Protein AF-A0A1L9ATT4-F1 (afdb_monomer)

Organism: NCBI:txid83449

Foldseek 3Di:
DLCLLLACVQQQQVVQVVWFNGFPPLLNLLSVLLLQAFDLLQWWFWKAFPPPRDIDTTGHGSCACFDHQVNLLLQLLLQLVCCLPPFAFLFKKWKKKKFAALQLLLLCQVDVPLVVVLVVQLVVLVQVVQVVQCVVVVQPPWWWKWKKFWFQADLQLFGTTMIIIITGQFTWGDDVPAIDTDHDDADFLVNLQVSLVSSVVVSVVSCVVVVPPPPDQDNGLLSVLNSCSSVVPDDPPDDPPPPPPDDDTSWDDDPRIIIHTPDMDGSPPSVVSSVVSSVRSGYHDDPVQWDADPVRWIWGAGPDADPVRHGIDTHRSSNVSSSSSNRRGDPPRDRIAIDMLSHPPHPNRVRRYPDPPDDPDDDDDDDDDDDDPDDPDPDPPDRCDPQNSCCVPVVDRPQQDPVPRGGMDGDDIDRDSVSSQVVCVVVVHDNDRDHRHHHDDDPPDPDD

Nearest PDB structures (foldseek):
  2a0i-assembly1_A  TM=6.654E-01  e=9.891E-01  Escherichia coli
  4pyd-assembly1_B  TM=5.101E-01  e=1.161E+00  Escherichia coli K-12
  4fdf-assembly1_B  TM=3.849E-01  e=9.376E-01  Mycobacterium tuberculosis
  4pyd-assembly1_F  TM=4.246E-01  e=4.193E+00  Escherichia coli K-12
  4pyd-assembly1_D  TM=3.556E-01  e=4.423E+00  Escherichia coli K-12

pLDDT: mean 84.78, std 18.01, range [26.47, 98.5]

Radius of gyration: 25.48 Å; Cα contacts (8 Å, |Δi|>4): 715; chains: 1; bounding box: 95×42×67 Å

Structure (mmCIF, N/CA/C/O backbone):
data_AF-A0A1L9ATT4-F1
#
_entry.id   AF-A0A1L9ATT4-F1
#
loop_
_atom_site.group_PDB
_atom_site.id
_atom_site.type_symbol
_atom_site.label_atom_id
_atom_site.label_alt_id
_atom_site.label_comp_id
_atom_site.label_asym_id
_atom_site.label_entity_id
_atom_site.label_seq_id
_atom_site.pdbx_PDB_ins_code
_atom_site.Cartn_x
_atom_site.Cartn_y
_atom_site.Cartn_z
_atom_site.occupancy
_atom_site.B_iso_or_equiv
_atom_site.auth_seq_id
_atom_site.auth_comp_id
_atom_site.auth_asym_id
_atom_site.auth_atom_id
_atom_site.pdbx_PDB_model_num
ATOM 1 N N . MET A 1 1 ? 13.746 7.089 -11.972 1.00 90.12 1 MET A N 1
ATOM 2 C CA . MET A 1 1 ? 13.568 5.705 -11.466 1.00 90.12 1 MET A CA 1
ATOM 3 C C . MET A 1 1 ? 14.002 4.634 -12.468 1.00 90.12 1 MET A C 1
ATOM 5 O O . MET A 1 1 ? 14.830 3.821 -12.096 1.00 90.12 1 MET A O 1
ATOM 9 N N . TYR A 1 2 ? 13.489 4.592 -13.711 1.00 92.31 2 TYR A N 1
ATOM 10 C CA . TYR A 1 2 ? 13.859 3.540 -14.685 1.00 92.31 2 TYR A CA 1
ATOM 11 C C . TYR A 1 2 ? 15.375 3.432 -14.914 1.00 92.31 2 TYR A C 1
ATOM 13 O O . TYR A 1 2 ? 15.937 2.366 -14.694 1.00 92.31 2 TYR A O 1
ATOM 21 N N . ALA A 1 3 ? 16.038 4.551 -15.234 1.00 91.69 3 ALA A N 1
ATOM 22 C CA . ALA A 1 3 ? 17.496 4.605 -15.374 1.00 91.69 3 ALA A CA 1
ATOM 23 C C . ALA A 1 3 ? 18.220 4.092 -14.116 1.00 91.69 3 ALA A C 1
ATOM 25 O O . ALA A 1 3 ? 19.067 3.220 -14.212 1.00 91.69 3 ALA A O 1
ATOM 26 N N . ALA A 1 4 ? 17.796 4.525 -12.921 1.00 92.88 4 ALA A N 1
ATOM 27 C CA . ALA A 1 4 ? 18.378 4.054 -11.663 1.00 92.88 4 ALA A CA 1
ATOM 28 C C . ALA A 1 4 ? 18.330 2.523 -11.526 1.00 92.88 4 ALA A C 1
ATOM 30 O O . ALA A 1 4 ? 19.332 1.923 -11.155 1.00 92.88 4 ALA A O 1
ATOM 31 N N . VAL A 1 5 ? 17.207 1.882 -11.872 1.00 95.06 5 VAL A N 1
ATOM 32 C CA . VAL A 1 5 ? 17.116 0.413 -11.849 1.00 95.06 5 VAL A CA 1
ATOM 33 C C . VAL A 1 5 ? 17.986 -0.212 -12.936 1.00 95.06 5 VAL A C 1
ATOM 35 O O . VAL A 1 5 ? 18.767 -1.106 -12.635 1.00 95.06 5 VAL A O 1
ATOM 38 N N . ARG A 1 6 ? 17.898 0.272 -14.179 1.00 94.94 6 ARG A N 1
ATOM 39 C CA . ARG A 1 6 ? 18.686 -0.244 -15.312 1.00 94.94 6 ARG A CA 1
ATOM 40 C C . ARG A 1 6 ? 20.192 -0.207 -15.026 1.00 94.94 6 ARG A C 1
ATOM 42 O O . ARG A 1 6 ? 20.891 -1.159 -15.359 1.00 94.94 6 ARG A O 1
ATOM 49 N N . ASP A 1 7 ? 20.655 0.869 -14.398 1.00 94.94 7 ASP A N 1
ATOM 50 C CA . ASP A 1 7 ? 22.076 1.164 -14.206 1.00 94.94 7 ASP A CA 1
ATOM 51 C C . ASP A 1 7 ? 22.659 0.533 -12.928 1.00 94.94 7 ASP A C 1
ATOM 53 O O . ASP A 1 7 ? 23.874 0.450 -12.785 1.00 94.94 7 ASP A O 1
ATOM 57 N N . ASN A 1 8 ? 21.818 0.115 -11.971 1.00 95.75 8 ASN A N 1
ATOM 58 C CA . ASN A 1 8 ? 22.284 -0.341 -10.652 1.00 95.75 8 ASN A CA 1
ATOM 59 C C . ASN A 1 8 ? 21.777 -1.735 -10.253 1.00 95.75 8 ASN A C 1
ATOM 61 O O . ASN A 1 8 ? 22.257 -2.270 -9.258 1.00 95.75 8 ASN A O 1
ATOM 65 N N . LEU A 1 9 ? 20.832 -2.341 -10.984 1.00 96.12 9 LEU A N 1
ATOM 66 C CA . LEU A 1 9 ? 20.264 -3.640 -10.600 1.00 96.12 9 LEU A CA 1
ATOM 67 C C . LEU A 1 9 ? 21.313 -4.758 -10.598 1.00 96.12 9 LEU A C 1
ATOM 69 O O . LEU A 1 9 ? 21.322 -5.551 -9.668 1.00 96.12 9 LEU A O 1
ATOM 73 N N . ALA A 1 10 ? 22.203 -4.812 -11.593 1.00 95.19 10 ALA A N 1
ATOM 74 C CA . ALA A 1 10 ? 23.248 -5.837 -11.634 1.00 95.19 10 ALA A CA 1
ATOM 75 C C . ALA A 1 10 ? 24.200 -5.727 -10.430 1.00 95.19 10 ALA A C 1
ATOM 77 O O . ALA A 1 10 ? 24.463 -6.729 -9.775 1.00 95.19 10 ALA A O 1
ATOM 78 N N . THR A 1 11 ? 24.634 -4.507 -10.084 1.00 94.88 11 THR A N 1
ATOM 79 C CA . THR A 1 11 ? 25.430 -4.256 -8.870 1.00 94.88 11 THR A CA 1
ATOM 80 C C . THR A 1 11 ? 24.670 -4.646 -7.603 1.00 94.88 11 THR A C 1
ATOM 82 O O . THR A 1 11 ? 25.232 -5.326 -6.757 1.00 94.88 11 THR A O 1
ATOM 85 N N . LEU A 1 12 ? 23.387 -4.274 -7.479 1.00 94.50 12 LEU A N 1
ATOM 86 C CA . LEU A 1 12 ? 22.570 -4.641 -6.316 1.00 94.50 12 LEU A CA 1
ATOM 87 C C . LEU A 1 12 ? 22.514 -6.160 -6.119 1.00 94.50 12 LEU A C 1
ATOM 89 O O . LEU A 1 12 ? 22.625 -6.626 -4.991 1.00 94.50 12 LEU A O 1
ATOM 93 N N . LEU A 1 13 ? 22.298 -6.919 -7.197 1.00 94.56 13 LEU A N 1
ATOM 94 C CA . LEU A 1 13 ? 22.200 -8.378 -7.133 1.00 94.56 13 LEU A CA 1
ATOM 95 C C . LEU A 1 13 ? 23.544 -9.018 -6.766 1.00 94.56 13 LEU A C 1
ATOM 97 O O . LEU A 1 13 ? 23.561 -9.926 -5.940 1.00 94.56 13 LEU A O 1
ATOM 101 N N . ALA A 1 14 ? 24.649 -8.513 -7.325 1.00 92.75 14 ALA A N 1
ATOM 102 C CA . ALA A 1 14 ? 25.993 -8.972 -6.984 1.00 92.75 14 ALA A CA 1
ATOM 103 C C . ALA A 1 14 ? 26.298 -8.749 -5.492 1.00 92.75 14 ALA A C 1
ATOM 105 O O . ALA A 1 14 ? 26.562 -9.708 -4.777 1.00 92.75 14 ALA A O 1
ATOM 106 N N . GLU A 1 15 ? 26.132 -7.524 -4.984 1.00 90.69 15 GLU A N 1
ATOM 107 C CA . GLU A 1 15 ? 26.359 -7.228 -3.560 1.00 90.69 15 GLU A CA 1
ATOM 108 C C . GLU A 1 15 ? 25.405 -7.984 -2.631 1.00 90.69 15 GLU A C 1
ATOM 110 O O . GLU A 1 15 ? 25.771 -8.382 -1.530 1.00 90.69 15 GLU A O 1
ATOM 115 N N . ALA A 1 16 ? 24.147 -8.166 -3.042 1.00 90.50 16 ALA A N 1
ATOM 116 C CA . ALA A 1 16 ? 23.203 -8.932 -2.248 1.00 90.50 16 ALA A CA 1
ATOM 117 C C . ALA A 1 16 ? 23.640 -10.392 -2.127 1.00 90.50 16 ALA A C 1
ATOM 119 O O . ALA A 1 16 ? 23.476 -10.960 -1.053 1.00 90.50 16 ALA A O 1
ATOM 120 N N . SER A 1 17 ? 24.190 -10.988 -3.191 1.00 89.88 17 SER A N 1
ATOM 121 C CA . SER A 1 17 ? 24.635 -12.388 -3.189 1.00 89.88 17 SER A CA 1
ATOM 122 C C . SER A 1 17 ? 25.765 -12.672 -2.193 1.00 89.88 17 SER A C 1
ATOM 124 O O . SER A 1 17 ? 25.865 -13.793 -1.706 1.00 89.88 17 SER A O 1
ATOM 126 N N . GLU A 1 18 ? 26.540 -11.652 -1.817 1.00 87.12 18 GLU A N 1
ATOM 127 C CA . GLU A 1 18 ? 27.560 -11.734 -0.762 1.00 87.12 18 GLU A CA 1
ATOM 128 C C . GLU A 1 18 ? 26.950 -11.720 0.656 1.00 87.12 18 GLU A C 1
ATOM 130 O O . GLU A 1 18 ? 27.606 -12.079 1.633 1.00 87.12 18 GLU A O 1
ATOM 135 N N . LEU A 1 19 ? 25.679 -11.320 0.797 1.00 81.44 19 LEU A N 1
ATOM 136 C CA . LEU A 1 19 ? 24.966 -11.202 2.070 1.00 81.44 19 LEU A CA 1
ATOM 137 C C . LEU A 1 19 ? 23.999 -12.375 2.286 1.00 81.44 19 LEU A C 1
ATOM 139 O O . LEU A 1 19 ? 22.818 -12.331 1.918 1.00 81.44 19 LEU A O 1
ATOM 143 N N . GLY A 1 20 ? 24.486 -13.411 2.969 1.00 77.94 20 GLY A N 1
ATOM 144 C CA . GLY A 1 20 ? 23.676 -14.560 3.377 1.00 77.94 20 GLY A CA 1
ATOM 145 C C . GLY A 1 20 ? 23.105 -15.307 2.171 1.00 77.94 20 GLY A C 1
ATOM 146 O O . GLY A 1 20 ? 23.847 -15.856 1.367 1.00 77.94 20 GLY A O 1
ATOM 147 N N . ARG A 1 21 ? 21.772 -15.350 2.044 1.00 82.69 21 ARG A N 1
ATOM 148 C CA . ARG A 1 21 ? 21.074 -16.041 0.938 1.00 82.69 21 ARG A CA 1
ATOM 149 C C . ARG A 1 21 ? 20.771 -15.157 -0.277 1.00 82.69 21 ARG A C 1
ATOM 151 O O . ARG A 1 21 ? 19.999 -15.574 -1.140 1.00 82.69 21 ARG A O 1
ATOM 158 N N . GLY A 1 22 ? 21.306 -13.940 -0.346 1.00 88.25 22 GLY A N 1
ATOM 159 C CA . GLY A 1 22 ? 20.958 -13.016 -1.422 1.00 88.25 22 GLY A CA 1
ATOM 160 C C . GLY A 1 22 ? 19.631 -12.289 -1.218 1.00 88.25 22 GLY A C 1
ATOM 161 O O . GLY A 1 22 ? 19.025 -12.303 -0.140 1.00 88.25 22 GLY A O 1
ATOM 162 N N . LEU A 1 23 ? 19.166 -11.628 -2.281 1.00 92.00 23 LEU A N 1
ATOM 163 C CA . LEU A 1 23 ? 17.812 -11.088 -2.329 1.00 92.00 23 LEU A CA 1
ATOM 164 C C . LEU A 1 23 ? 16.815 -12.220 -2.622 1.00 92.00 23 LEU A C 1
ATOM 166 O O . LEU A 1 23 ? 17.046 -13.053 -3.493 1.00 92.00 23 LEU A O 1
ATOM 170 N N . PRO A 1 24 ? 15.642 -12.244 -1.970 1.00 92.62 24 PRO A N 1
ATOM 171 C CA . PRO A 1 24 ? 14.618 -13.214 -2.324 1.00 92.62 24 PRO A CA 1
ATOM 172 C C . PRO A 1 24 ? 14.169 -13.060 -3.784 1.00 92.62 24 PRO A C 1
ATOM 174 O O . PRO A 1 24 ? 13.850 -11.953 -4.226 1.00 92.62 24 PRO A O 1
ATOM 177 N N . GLN A 1 25 ? 14.000 -14.179 -4.497 1.00 92.75 25 GLN A N 1
ATOM 178 C CA . GLN A 1 25 ? 13.618 -14.215 -5.922 1.00 92.75 25 GLN A CA 1
ATOM 179 C C . GLN A 1 25 ? 12.403 -13.339 -6.277 1.00 92.75 25 GLN A C 1
ATOM 181 O O . GLN A 1 25 ? 12.292 -12.812 -7.384 1.00 92.75 25 GLN A O 1
ATOM 186 N N . TYR A 1 26 ? 11.444 -13.172 -5.358 1.00 92.81 26 TYR A N 1
ATOM 187 C CA . TYR A 1 26 ? 10.272 -12.337 -5.624 1.00 92.81 26 TYR A CA 1
ATOM 188 C C . TYR A 1 26 ? 10.607 -10.841 -5.722 1.00 92.81 26 TYR A C 1
ATOM 190 O O . TYR A 1 26 ? 9.896 -10.136 -6.439 1.00 92.81 26 TYR A O 1
ATOM 198 N N . VAL A 1 27 ? 11.649 -10.374 -5.023 1.00 94.56 27 VAL A N 1
ATOM 199 C CA . VAL A 1 27 ? 12.159 -8.995 -5.079 1.00 94.56 27 VAL A CA 1
ATOM 200 C C . VAL A 1 27 ? 12.914 -8.790 -6.386 1.00 94.56 27 VAL A C 1
ATOM 202 O O . VAL A 1 27 ? 12.614 -7.846 -7.118 1.00 94.56 27 VAL A O 1
ATOM 205 N N . GLU A 1 28 ? 13.812 -9.715 -6.728 1.00 94.94 28 GLU A N 1
ATOM 206 C CA . GLU A 1 28 ? 14.561 -9.693 -7.991 1.00 94.94 28 GLU A CA 1
ATOM 207 C C . GLU A 1 28 ? 13.618 -9.660 -9.196 1.00 94.94 28 GLU A C 1
ATOM 209 O O . GLU A 1 28 ? 13.731 -8.806 -10.079 1.00 94.94 28 GLU A O 1
ATOM 214 N N . ARG A 1 29 ? 12.601 -10.530 -9.185 1.00 94.50 29 ARG A N 1
ATOM 215 C CA . ARG A 1 29 ? 11.564 -10.576 -10.217 1.00 94.50 29 ARG A CA 1
ATOM 216 C C . ARG A 1 29 ? 10.768 -9.273 -10.308 1.00 94.50 29 ARG A C 1
ATOM 218 O O . ARG A 1 29 ? 10.378 -8.897 -11.410 1.00 94.50 29 ARG A O 1
ATOM 225 N N . ASP A 1 30 ? 10.485 -8.588 -9.197 1.00 94.88 30 ASP A N 1
ATOM 226 C CA . ASP A 1 30 ? 9.739 -7.317 -9.236 1.00 94.88 30 ASP A CA 1
ATOM 227 C C . ASP A 1 30 ? 10.576 -6.205 -9.899 1.00 94.88 30 ASP A C 1
ATOM 229 O O . ASP A 1 30 ? 10.034 -5.431 -10.691 1.00 94.88 30 ASP A O 1
ATOM 233 N N . PHE A 1 31 ? 11.898 -6.175 -9.672 1.00 96.25 31 PHE A N 1
ATOM 234 C CA . PHE A 1 31 ? 12.818 -5.286 -10.396 1.00 96.25 31 PHE A CA 1
ATOM 235 C C . PHE A 1 31 ? 12.961 -5.656 -11.875 1.00 96.25 31 PHE A C 1
ATOM 237 O O . PHE A 1 31 ? 12.872 -4.774 -12.731 1.00 96.25 31 PHE A O 1
ATOM 244 N N . ALA A 1 32 ? 13.139 -6.942 -12.192 1.00 94.62 32 ALA A N 1
ATOM 245 C CA . ALA A 1 32 ? 13.260 -7.409 -13.572 1.00 94.62 32 ALA A CA 1
ATOM 246 C C . ALA A 1 32 ? 12.010 -7.050 -14.389 1.00 94.62 32 ALA A C 1
ATOM 248 O O . ALA A 1 32 ? 12.111 -6.383 -15.417 1.00 94.62 32 ALA A O 1
ATOM 249 N N . ARG A 1 33 ? 10.820 -7.368 -13.864 1.00 95.00 33 ARG A N 1
ATOM 250 C CA . ARG A 1 33 ? 9.549 -7.022 -14.512 1.00 95.00 33 ARG A CA 1
ATOM 251 C C . ARG A 1 33 ? 9.309 -5.517 -14.581 1.00 95.00 33 ARG A C 1
ATOM 253 O O . ARG A 1 33 ? 8.592 -5.060 -15.464 1.00 95.00 33 ARG A O 1
ATOM 260 N N . TYR A 1 34 ? 9.844 -4.727 -13.649 1.00 95.69 34 TYR A N 1
ATOM 261 C CA . TYR A 1 34 ? 9.756 -3.270 -13.741 1.00 95.69 34 TYR A CA 1
ATOM 262 C C . TYR A 1 34 ? 10.500 -2.728 -14.969 1.00 95.69 34 TYR A C 1
ATOM 264 O O . TYR A 1 34 ? 9.975 -1.821 -15.610 1.00 95.69 34 TYR A O 1
ATOM 272 N N . LEU A 1 35 ? 11.649 -3.307 -15.333 1.00 95.31 35 LEU A N 1
ATOM 273 C CA . LEU A 1 35 ? 12.379 -2.933 -16.551 1.00 95.31 35 LEU A CA 1
ATOM 274 C C . LEU A 1 35 ? 11.638 -3.325 -17.839 1.00 95.31 35 LEU A C 1
ATOM 276 O O . LEU A 1 35 ? 11.817 -2.685 -18.863 1.00 95.31 35 LEU A O 1
ATOM 280 N N . GLU A 1 36 ? 10.756 -4.320 -17.781 1.00 94.69 36 GLU A N 1
ATOM 281 C CA . GLU A 1 36 ? 9.903 -4.710 -18.914 1.00 94.69 36 GLU A CA 1
ATOM 282 C C . GLU A 1 36 ? 8.627 -3.852 -19.017 1.00 94.69 36 GLU A C 1
ATOM 284 O O . GLU A 1 36 ? 7.937 -3.836 -20.036 1.00 94.69 36 GLU A O 1
ATOM 289 N N . CYS A 1 37 ? 8.264 -3.150 -17.940 1.00 94.44 37 CYS A N 1
ATOM 290 C CA . CYS A 1 37 ? 6.980 -2.472 -17.823 1.00 94.44 37 CYS A CA 1
ATOM 291 C C . CYS A 1 37 ? 6.863 -1.302 -18.805 1.00 94.44 37 CYS A C 1
ATOM 293 O O . CYS A 1 37 ? 7.569 -0.306 -18.670 1.00 94.44 37 CYS A O 1
ATOM 295 N N . GLY A 1 38 ? 5.875 -1.361 -19.699 1.00 91.94 38 GLY A N 1
ATOM 296 C CA . GLY A 1 38 ? 5.610 -0.284 -20.653 1.00 91.94 38 GLY A CA 1
ATOM 297 C C . GLY A 1 38 ? 6.565 -0.261 -21.849 1.00 91.94 38 GLY A C 1
ATOM 298 O O . GLY A 1 38 ? 6.563 0.714 -22.591 1.00 91.94 38 GLY A O 1
ATOM 299 N N . VAL A 1 39 ? 7.359 -1.315 -22.051 1.00 93.31 39 VAL A N 1
ATOM 300 C CA . VAL A 1 39 ? 8.302 -1.430 -23.166 1.00 93.31 39 VAL A CA 1
ATOM 301 C C . VAL A 1 39 ? 7.711 -2.351 -24.234 1.00 93.31 39 VAL A C 1
ATOM 303 O O . VAL A 1 39 ? 7.454 -3.525 -23.973 1.00 93.31 39 VAL A O 1
ATOM 306 N N . LEU A 1 40 ? 7.509 -1.827 -25.447 1.00 94.25 40 LEU A N 1
ATOM 307 C CA . LEU A 1 40 ? 6.873 -2.554 -26.555 1.00 94.25 40 LEU A CA 1
ATOM 308 C C . LEU A 1 40 ? 7.625 -3.834 -26.950 1.00 94.25 40 LEU A C 1
ATOM 310 O O . LEU A 1 40 ? 6.990 -4.825 -27.299 1.00 94.25 40 LEU A O 1
ATOM 314 N N . ALA A 1 41 ? 8.955 -3.852 -26.815 1.00 94.69 41 ALA A N 1
ATOM 315 C CA . ALA A 1 41 ? 9.780 -5.035 -27.075 1.00 94.69 41 ALA A CA 1
ATOM 316 C C . ALA A 1 41 ? 9.426 -6.249 -26.184 1.00 94.69 41 ALA A C 1
ATOM 318 O O . ALA A 1 41 ? 9.790 -7.375 -26.508 1.00 94.69 41 ALA A O 1
ATOM 319 N N . HIS A 1 42 ? 8.691 -6.042 -25.084 1.00 94.00 42 HIS A N 1
ATOM 320 C CA . HIS A 1 42 ? 8.192 -7.105 -24.202 1.00 94.00 42 HIS A CA 1
ATOM 321 C C . HIS A 1 42 ? 6.703 -7.436 -24.420 1.00 94.00 42 HIS A C 1
ATOM 323 O O . HIS A 1 42 ? 6.089 -8.135 -23.611 1.00 94.00 42 HIS A O 1
ATOM 329 N N . GLY A 1 43 ? 6.122 -6.955 -25.520 1.00 94.25 43 GLY A N 1
ATOM 330 C CA . GLY A 1 43 ? 4.755 -7.242 -25.936 1.00 94.25 43 GLY A CA 1
ATOM 331 C C . GLY A 1 43 ? 3.768 -6.102 -25.687 1.00 94.25 43 GLY A C 1
ATOM 332 O O . GLY A 1 43 ? 3.947 -5.228 -24.828 1.00 94.25 43 GLY A O 1
ATOM 333 N N . PHE A 1 44 ? 2.692 -6.123 -26.469 1.00 94.25 44 PHE A N 1
ATOM 334 C CA . PHE A 1 44 ? 1.680 -5.073 -26.491 1.00 94.25 44 PHE A CA 1
ATOM 335 C C . PHE A 1 44 ? 0.322 -5.581 -26.980 1.00 94.25 44 PHE A C 1
ATOM 337 O O . PHE A 1 44 ? 0.206 -6.610 -27.646 1.00 94.25 44 PHE A O 1
ATOM 344 N N . ALA A 1 45 ? -0.726 -4.830 -26.656 1.00 92.50 45 ALA A N 1
ATOM 345 C CA . ALA A 1 45 ? -2.020 -4.954 -27.310 1.00 92.50 45 ALA A CA 1
ATOM 346 C C . ALA A 1 45 ? -2.057 -4.055 -28.551 1.00 92.50 45 ALA A C 1
ATOM 348 O O . ALA A 1 45 ? -1.661 -2.889 -28.474 1.00 92.50 45 ALA A O 1
ATOM 349 N N . ARG A 1 46 ? -2.562 -4.581 -29.669 1.00 91.88 46 ARG A N 1
ATOM 350 C CA . ARG A 1 46 ? -2.901 -3.791 -30.858 1.00 91.88 46 ARG A CA 1
ATOM 351 C C . ARG A 1 46 ? -4.330 -3.301 -30.737 1.00 91.88 46 ARG A C 1
ATOM 353 O O . ARG A 1 46 ? -5.247 -4.104 -30.557 1.00 91.88 46 ARG A O 1
ATOM 360 N N . VAL A 1 47 ? -4.511 -1.994 -30.829 1.00 90.88 47 VAL A N 1
ATOM 361 C CA . VAL A 1 47 ? -5.807 -1.329 -30.737 1.00 90.88 47 VAL A CA 1
ATOM 362 C C . VAL A 1 47 ? -6.025 -0.556 -32.031 1.00 90.88 47 VAL A C 1
ATOM 364 O O . VAL A 1 47 ? -5.174 0.244 -32.395 1.00 90.88 47 VAL A O 1
ATOM 367 N N . ARG A 1 48 ? -7.137 -0.784 -32.733 1.00 92.56 48 ARG A N 1
ATOM 368 C CA . ARG A 1 48 ? -7.408 -0.168 -34.043 1.00 92.56 48 ARG A CA 1
ATOM 369 C C . ARG A 1 48 ? -8.756 0.528 -34.052 1.00 92.56 48 ARG A C 1
ATOM 371 O O . ARG A 1 48 ? -9.704 0.024 -33.451 1.00 92.56 48 ARG A O 1
ATOM 378 N N . CYS A 1 49 ? -8.832 1.687 -34.698 1.00 93.62 49 CYS A N 1
ATOM 379 C CA . CYS A 1 49 ? -10.088 2.385 -34.941 1.00 93.62 49 CYS A CA 1
ATOM 380 C C . CYS A 1 49 ? -10.929 1.629 -35.970 1.00 93.62 49 CYS A C 1
ATOM 382 O O . CYS A 1 49 ? -10.430 1.288 -37.036 1.00 93.62 49 CYS A O 1
ATOM 384 N N . GLU A 1 50 ? -12.206 1.410 -35.676 1.00 94.56 50 GLU A N 1
ATOM 385 C CA . GLU A 1 50 ? -13.114 0.708 -36.589 1.00 94.56 50 GLU A CA 1
ATOM 386 C C . GLU A 1 50 ? -13.485 1.564 -37.814 1.00 94.56 50 GLU A C 1
ATOM 388 O O . GLU A 1 50 ? -13.808 1.015 -38.861 1.00 94.56 50 GLU A O 1
ATOM 393 N N . SER A 1 51 ? -13.377 2.895 -37.716 1.00 94.31 51 SER A N 1
ATOM 394 C CA . SER A 1 51 ? -13.721 3.829 -38.797 1.00 94.31 51 SER A CA 1
ATOM 395 C C . SER A 1 51 ? -12.518 4.149 -39.689 1.00 94.31 51 SER A C 1
ATOM 397 O O . SER A 1 51 ? -12.472 3.742 -40.843 1.00 94.31 51 SER A O 1
ATOM 399 N N . CYS A 1 52 ? -11.507 4.849 -39.159 1.00 94.62 52 CYS A N 1
ATOM 400 C CA . CYS A 1 52 ? -10.362 5.309 -39.955 1.00 94.62 52 CYS A CA 1
ATOM 401 C C . CYS A 1 52 ? -9.159 4.359 -39.930 1.00 94.62 52 CYS A C 1
ATOM 403 O O . CYS A 1 52 ? -8.102 4.703 -40.452 1.00 94.62 52 CYS A O 1
ATOM 405 N N . GLN A 1 53 ? -9.294 3.192 -39.288 1.00 92.38 53 GLN A N 1
ATOM 406 C CA . GLN A 1 53 ? -8.264 2.151 -39.232 1.00 92.38 53 GLN A CA 1
ATOM 407 C C . GLN A 1 53 ? -6.940 2.550 -38.551 1.00 92.38 53 GLN A C 1
ATOM 409 O O . GLN A 1 53 ? -5.994 1.766 -38.574 1.00 92.38 53 GLN A O 1
ATOM 414 N N . ASP A 1 54 ? -6.893 3.717 -37.903 1.00 91.50 54 ASP A N 1
ATOM 415 C CA . ASP A 1 54 ? -5.768 4.205 -37.100 1.00 91.50 54 ASP A CA 1
ATOM 416 C C . ASP A 1 54 ? -5.396 3.225 -35.977 1.00 91.50 54 ASP A C 1
ATOM 418 O O . ASP A 1 54 ? -6.276 2.749 -35.249 1.00 91.50 54 ASP A O 1
ATOM 422 N N . GLU A 1 55 ? -4.101 2.942 -35.821 1.00 89.00 55 GLU A N 1
ATOM 423 C CA . GLU A 1 55 ? -3.586 1.967 -34.859 1.00 89.00 55 GLU A CA 1
ATOM 424 C C . GLU A 1 55 ? -2.857 2.614 -33.677 1.00 89.00 55 GLU A C 1
ATOM 426 O O . GLU A 1 55 ? -2.122 3.589 -33.798 1.00 89.00 55 GLU A O 1
ATOM 431 N N . LEU A 1 56 ? -3.036 2.006 -32.507 1.00 88.94 56 LEU A N 1
ATOM 432 C CA . LEU A 1 56 ? -2.367 2.330 -31.260 1.00 88.94 56 LEU A CA 1
ATOM 433 C C . LEU A 1 56 ? -1.802 1.046 -30.650 1.00 88.94 56 LEU A C 1
ATOM 435 O O . LEU A 1 56 ? -2.529 0.073 -30.424 1.00 88.94 56 LEU A O 1
ATOM 439 N N . LEU A 1 57 ? -0.514 1.066 -30.314 1.00 91.81 57 LEU A N 1
ATOM 440 C CA . LEU A 1 57 ? 0.120 -0.004 -29.552 1.00 91.81 57 LEU A CA 1
ATOM 441 C C . LEU A 1 57 ? 0.113 0.331 -28.061 1.00 91.81 57 LEU A C 1
ATOM 443 O O . LEU A 1 57 ? 0.579 1.389 -27.643 1.00 91.81 57 LEU A O 1
ATOM 447 N N . VAL A 1 58 ? -0.385 -0.593 -27.240 1.00 89.56 58 VAL A N 1
ATOM 448 C CA . VAL A 1 58 ? -0.419 -0.441 -25.779 1.00 89.56 58 VAL A CA 1
ATOM 449 C C . VAL A 1 58 ? 0.489 -1.483 -25.140 1.00 89.56 58 VAL A C 1
ATOM 451 O O . VAL A 1 58 ? 0.123 -2.65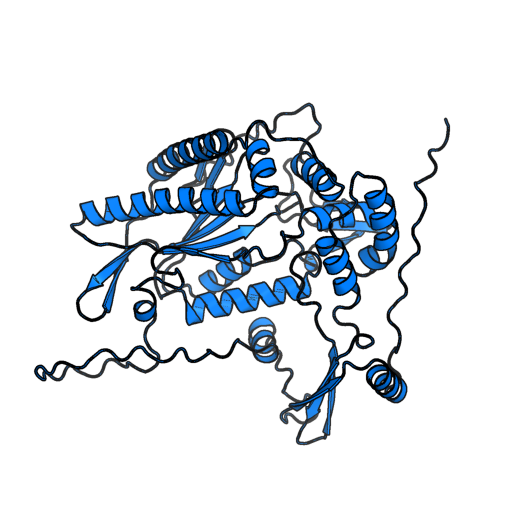4 -25.032 1.00 89.56 58 VAL A O 1
ATOM 454 N N . ALA A 1 59 ? 1.670 -1.054 -24.692 1.00 92.69 59 ALA A N 1
ATOM 455 C CA . ALA A 1 59 ? 2.641 -1.919 -24.027 1.00 92.69 59 ALA A CA 1
ATOM 456 C C . ALA A 1 59 ? 2.079 -2.571 -22.753 1.00 92.69 59 ALA A C 1
ATOM 458 O O . ALA A 1 59 ? 1.281 -1.982 -22.010 1.00 92.69 59 ALA A O 1
ATOM 459 N N . PHE A 1 60 ? 2.533 -3.789 -22.459 1.00 91.88 60 PHE A N 1
ATOM 460 C CA . PHE A 1 60 ? 2.106 -4.486 -21.253 1.00 91.88 60 PHE A CA 1
ATOM 461 C C . PHE A 1 60 ? 2.688 -3.882 -19.976 1.00 91.88 60 PHE A C 1
ATOM 463 O O . PHE A 1 60 ? 3.802 -3.365 -19.917 1.00 91.88 60 PHE A O 1
ATOM 470 N N . SER A 1 61 ? 1.901 -3.970 -18.902 1.00 91.56 61 SER A N 1
ATOM 471 C CA . SER A 1 61 ? 2.305 -3.507 -17.580 1.00 91.56 61 SER A CA 1
ATOM 472 C C . SER A 1 61 ? 2.817 -4.673 -16.734 1.00 91.56 61 SER A C 1
ATOM 474 O O . SER A 1 61 ? 2.282 -5.783 -16.793 1.00 91.56 61 SER A O 1
ATOM 476 N N . CYS A 1 62 ? 3.805 -4.426 -15.871 1.00 92.44 62 CYS A N 1
ATOM 477 C CA . CYS A 1 62 ? 4.396 -5.484 -15.047 1.00 92.44 62 CYS A CA 1
ATOM 478 C C . CYS A 1 62 ? 3.442 -6.057 -13.994 1.00 92.44 62 CYS A C 1
ATOM 480 O O . CYS A 1 62 ? 3.677 -7.142 -13.473 1.00 92.44 62 CYS A O 1
ATOM 482 N N . LYS A 1 63 ? 2.375 -5.323 -13.645 1.00 89.12 63 LYS A N 1
ATOM 483 C CA . LYS A 1 63 ? 1.412 -5.675 -12.581 1.00 89.12 63 LYS A CA 1
ATOM 484 C C . LYS A 1 63 ? 2.085 -5.933 -11.219 1.00 89.12 63 LYS A C 1
ATOM 486 O O . LYS A 1 63 ? 1.458 -6.534 -10.341 1.00 89.12 63 LYS A O 1
ATOM 491 N N . GLY A 1 64 ? 3.317 -5.447 -11.042 1.00 87.69 64 GLY A N 1
ATOM 492 C CA . GLY A 1 64 ? 4.093 -5.525 -9.808 1.00 87.69 64 GLY A CA 1
ATOM 493 C C . GLY A 1 64 ? 3.389 -4.851 -8.631 1.00 87.69 64 GLY A C 1
ATOM 494 O O . GLY A 1 64 ? 2.338 -4.213 -8.787 1.00 87.69 64 GLY A O 1
ATOM 495 N N . ARG A 1 65 ? 3.935 -5.058 -7.431 1.00 85.25 65 ARG A N 1
ATOM 496 C CA . ARG A 1 65 ? 3.360 -4.533 -6.174 1.00 85.25 65 ARG A CA 1
ATOM 497 C C . ARG A 1 65 ? 4.349 -3.735 -5.328 1.00 85.25 65 ARG A C 1
ATOM 499 O O . ARG A 1 65 ? 3.924 -3.130 -4.349 1.00 85.25 65 ARG A O 1
ATOM 506 N N . GLY A 1 66 ? 5.636 -3.754 -5.673 1.00 87.38 66 GLY A N 1
ATOM 507 C CA . GLY A 1 66 ? 6.687 -3.040 -4.958 1.00 87.38 66 GLY A CA 1
ATOM 508 C C . GLY A 1 66 ? 7.259 -1.910 -5.802 1.00 87.38 66 GLY A C 1
ATOM 509 O O . GLY A 1 66 ? 6.910 -0.749 -5.600 1.00 87.38 66 GLY A O 1
ATOM 510 N N . VAL A 1 67 ? 8.100 -2.258 -6.774 1.00 94.00 67 VAL A N 1
ATOM 511 C CA . VAL A 1 67 ? 9.012 -1.328 -7.458 1.00 94.00 67 VAL A CA 1
ATOM 512 C C . VAL A 1 67 ? 8.281 -0.341 -8.370 1.00 94.00 67 VAL A C 1
ATOM 514 O O . VAL A 1 67 ? 8.573 0.851 -8.337 1.00 94.00 67 VAL A O 1
ATOM 517 N N . CYS A 1 68 ? 7.332 -0.811 -9.186 1.00 94.44 68 CYS A N 1
ATOM 518 C CA . CYS A 1 68 ? 6.732 -0.017 -10.265 1.00 94.44 68 CYS A CA 1
ATOM 519 C C . CYS A 1 68 ? 5.702 1.014 -9.756 1.00 94.44 68 CYS A C 1
ATOM 521 O O . CYS A 1 68 ? 4.580 0.625 -9.405 1.00 94.44 68 CYS A O 1
ATOM 523 N N . PRO A 1 69 ? 5.992 2.331 -9.796 1.00 92.25 69 PRO A N 1
ATOM 524 C CA . PRO A 1 69 ? 5.065 3.341 -9.287 1.00 92.25 69 PRO A CA 1
ATOM 525 C C . PRO A 1 69 ? 3.773 3.414 -10.108 1.00 92.25 69 PRO A C 1
ATOM 527 O O . PRO A 1 69 ? 2.691 3.505 -9.535 1.00 92.25 69 PRO A O 1
ATOM 530 N N . SER A 1 70 ? 3.861 3.283 -11.437 1.00 89.88 70 SER A N 1
ATOM 531 C CA . SER A 1 70 ? 2.704 3.350 -12.340 1.00 89.88 70 SER A CA 1
ATOM 532 C C . SER A 1 70 ? 1.728 2.188 -12.125 1.00 89.88 70 SER A C 1
ATOM 534 O O . SER A 1 70 ? 0.518 2.396 -12.027 1.00 89.88 70 SER A O 1
ATOM 536 N N . CYS A 1 71 ? 2.231 0.955 -11.980 1.00 91.25 71 CYS A N 1
ATOM 537 C CA . CYS A 1 71 ? 1.379 -0.202 -11.681 1.00 91.25 71 CYS A CA 1
ATOM 538 C C . CYS A 1 71 ? 0.772 -0.126 -10.276 1.00 91.25 71 CYS A C 1
ATOM 540 O O . CYS A 1 71 ? -0.387 -0.506 -10.092 1.00 91.25 71 CYS A O 1
ATOM 542 N N . ASN A 1 72 ? 1.522 0.383 -9.297 1.00 91.62 72 ASN A N 1
ATOM 543 C CA . ASN A 1 72 ? 1.015 0.590 -7.945 1.00 91.62 72 ASN A CA 1
ATOM 544 C C . ASN A 1 72 ? -0.080 1.661 -7.903 1.00 91.62 72 ASN A C 1
ATOM 546 O O . ASN A 1 72 ? -1.108 1.446 -7.264 1.00 91.62 72 ASN A O 1
ATOM 550 N N . ALA A 1 73 ? 0.102 2.776 -8.617 1.00 89.88 73 ALA A N 1
ATOM 551 C CA . ALA A 1 73 ? -0.919 3.806 -8.768 1.00 89.88 73 ALA A CA 1
ATOM 552 C C . ALA A 1 73 ? -2.179 3.214 -9.413 1.00 89.88 73 ALA A C 1
ATOM 554 O O . ALA A 1 73 ? -3.249 3.256 -8.809 1.00 89.88 73 ALA A O 1
ATOM 555 N N . LYS A 1 74 ? -2.041 2.541 -10.565 1.00 88.44 74 LYS A N 1
ATOM 556 C CA . LYS A 1 74 ? -3.151 1.845 -11.239 1.00 88.44 74 LYS A CA 1
ATOM 557 C C . LYS A 1 74 ? -3.917 0.929 -10.278 1.00 88.44 74 LYS A C 1
ATOM 559 O O . LYS A 1 74 ? -5.140 1.000 -10.197 1.00 88.44 74 LYS A O 1
ATOM 564 N N . ARG A 1 75 ? -3.203 0.093 -9.515 1.00 90.00 75 ARG A N 1
ATOM 565 C CA . ARG A 1 75 ? -3.800 -0.802 -8.513 1.00 90.00 75 ARG A CA 1
ATOM 566 C C . ARG A 1 75 ? -4.551 -0.027 -7.432 1.00 90.00 75 ARG A C 1
ATOM 568 O O . ARG A 1 75 ? -5.651 -0.432 -7.077 1.00 90.00 75 ARG A O 1
ATOM 575 N N . ALA A 1 76 ? -3.985 1.063 -6.925 1.00 92.50 76 ALA A N 1
ATOM 576 C CA . ALA A 1 76 ? -4.621 1.885 -5.903 1.00 92.50 76 ALA A CA 1
ATOM 577 C C . ALA A 1 76 ? -5.940 2.499 -6.391 1.00 92.50 76 ALA A C 1
ATOM 579 O O . ALA A 1 76 ? -6.931 2.449 -5.665 1.00 92.50 76 ALA A O 1
ATOM 580 N N . HIS A 1 77 ? -5.974 3.009 -7.627 1.00 91.19 77 HIS A N 1
ATOM 581 C CA . HIS A 1 77 ? -7.196 3.537 -8.238 1.00 91.19 77 HIS A CA 1
ATOM 582 C C . HIS A 1 77 ? -8.260 2.446 -8.430 1.00 91.19 77 HIS A C 1
ATOM 584 O O . HIS A 1 77 ? -9.400 2.636 -8.018 1.00 91.19 77 HIS A O 1
ATOM 590 N N . VAL A 1 78 ? -7.888 1.277 -8.972 1.00 89.94 78 VAL A N 1
ATOM 591 C CA . VAL A 1 78 ? -8.828 0.152 -9.158 1.00 89.94 78 VAL A CA 1
ATOM 592 C C . VAL A 1 78 ? -9.384 -0.335 -7.820 1.00 89.94 78 VAL A C 1
ATOM 594 O O . VAL A 1 78 ? -10.583 -0.582 -7.702 1.00 89.94 78 VAL A O 1
ATOM 597 N N . THR A 1 79 ? -8.532 -0.458 -6.799 1.00 92.81 79 THR A N 1
ATOM 598 C CA . THR A 1 79 ? -8.966 -0.848 -5.453 1.00 92.81 79 THR A CA 1
ATOM 599 C C . THR A 1 79 ? -9.926 0.184 -4.869 1.00 92.81 79 THR A C 1
ATOM 601 O O . THR A 1 79 ? -10.955 -0.202 -4.328 1.00 92.81 79 THR A O 1
ATOM 604 N N . ALA A 1 80 ? -9.627 1.480 -4.983 1.00 94.19 80 ALA A N 1
ATOM 605 C CA . ALA A 1 80 ? -10.480 2.535 -4.445 1.00 94.19 80 ALA A CA 1
ATOM 606 C C . ALA A 1 80 ? -11.866 2.559 -5.103 1.00 94.19 80 ALA A C 1
ATOM 608 O O . ALA A 1 80 ? -12.867 2.535 -4.390 1.00 94.19 80 ALA A O 1
ATOM 609 N N . ALA A 1 81 ? -11.910 2.506 -6.436 1.00 90.62 81 ALA A N 1
ATOM 610 C CA . ALA A 1 81 ? -13.146 2.404 -7.205 1.00 90.62 81 ALA A CA 1
ATOM 611 C C . ALA A 1 81 ? -13.990 1.200 -6.763 1.00 90.62 81 ALA A C 1
ATOM 613 O O . ALA A 1 81 ? -15.150 1.349 -6.391 1.00 90.62 81 ALA A O 1
ATOM 614 N N . HIS A 1 82 ? -13.376 0.012 -6.708 1.00 90.62 82 HIS A N 1
ATOM 615 C CA . HIS A 1 82 ? -14.058 -1.200 -6.262 1.00 90.62 82 HIS A CA 1
ATOM 616 C C . HIS A 1 82 ? -14.623 -1.065 -4.842 1.00 90.62 82 HIS A C 1
ATOM 618 O O . HIS A 1 82 ? -15.752 -1.476 -4.591 1.00 90.62 82 HIS A O 1
ATOM 624 N N . LEU A 1 83 ? -13.856 -0.493 -3.911 1.00 93.75 83 LEU A N 1
ATOM 625 C CA . LEU A 1 83 ? -14.308 -0.328 -2.533 1.00 93.75 83 LEU A CA 1
ATOM 626 C C . LEU A 1 83 ? -15.510 0.612 -2.441 1.00 93.75 83 LEU A C 1
ATOM 628 O O . LEU A 1 83 ? -16.499 0.252 -1.810 1.00 93.75 83 LEU A O 1
ATOM 632 N N . VAL A 1 84 ? -15.449 1.779 -3.079 1.00 92.50 84 VAL A N 1
ATOM 633 C CA . VAL A 1 84 ? -16.514 2.791 -3.006 1.00 92.50 84 VAL A CA 1
ATOM 634 C C . VAL A 1 84 ? -17.776 2.358 -3.749 1.00 92.50 84 VAL A C 1
ATOM 636 O O . VAL A 1 84 ? -18.873 2.660 -3.297 1.00 92.50 84 VAL A O 1
ATOM 639 N N . GLU A 1 85 ? -17.656 1.630 -4.853 1.00 88.12 85 GLU A N 1
ATOM 640 C CA . GLU A 1 85 ? -18.821 1.239 -5.659 1.00 88.12 85 GLU A CA 1
ATOM 641 C C . GLU A 1 85 ? -19.443 -0.086 -5.223 1.00 88.12 85 GLU A C 1
ATOM 643 O O . GLU A 1 85 ? -20.630 -0.310 -5.438 1.00 88.12 85 GLU A O 1
ATOM 648 N N . ARG A 1 86 ? -18.635 -1.009 -4.685 1.00 87.06 86 ARG A N 1
ATOM 649 C CA . ARG A 1 86 ? -19.022 -2.423 -4.547 1.00 87.06 86 ARG A CA 1
ATOM 650 C C . ARG A 1 86 ? -18.776 -3.017 -3.169 1.00 87.06 86 ARG A C 1
ATOM 652 O O . ARG A 1 86 ? -19.006 -4.214 -2.993 1.00 87.06 86 ARG A O 1
ATOM 659 N N . VAL A 1 87 ? -18.299 -2.243 -2.193 1.00 91.62 87 VAL A N 1
ATOM 660 C CA . VAL A 1 87 ? -18.079 -2.763 -0.831 1.00 91.62 87 VAL A CA 1
ATOM 661 C C . VAL A 1 87 ? -18.593 -1.831 0.260 1.00 91.62 87 VAL A C 1
ATOM 663 O O . VAL A 1 87 ? -19.162 -2.306 1.238 1.00 91.62 87 VAL A O 1
ATOM 666 N N . LEU A 1 88 ? -18.353 -0.529 0.131 1.00 94.19 88 LEU A N 1
ATOM 667 C CA . LEU A 1 88 ? -18.547 0.438 1.203 1.00 94.19 88 LEU A CA 1
ATOM 668 C C . LEU A 1 88 ? -19.904 1.158 1.062 1.00 94.19 88 LEU A C 1
ATOM 670 O O . LEU A 1 88 ? -20.026 1.989 0.159 1.00 94.19 88 LEU A O 1
ATOM 674 N N . PRO A 1 89 ? -20.892 0.925 1.953 1.00 94.75 89 PRO A N 1
ATOM 675 C CA . PRO A 1 89 ? -22.159 1.662 1.971 1.00 94.75 89 PRO A CA 1
ATOM 676 C C . PRO A 1 89 ? -21.992 3.178 2.096 1.00 94.75 89 PRO A C 1
ATOM 678 O O . PRO A 1 89 ? -20.931 3.670 2.502 1.00 94.75 89 PRO A O 1
ATOM 681 N N . HIS A 1 90 ? -23.070 3.908 1.802 1.00 94.81 90 HIS A N 1
ATOM 682 C CA . HIS A 1 90 ? -23.228 5.343 2.060 1.00 94.81 90 HIS A CA 1
ATOM 683 C C . HIS A 1 90 ? -23.462 5.614 3.556 1.00 94.81 90 HIS A C 1
ATOM 685 O O . HIS A 1 90 ? -24.577 5.850 4.000 1.00 94.81 90 HIS A O 1
ATOM 691 N N . VAL A 1 91 ? -22.389 5.546 4.342 1.00 96.31 91 VAL A N 1
ATOM 692 C CA . VAL A 1 91 ? -22.364 5.799 5.794 1.00 96.31 91 VAL A CA 1
ATOM 693 C C . VAL A 1 91 ? -21.122 6.627 6.140 1.00 96.31 91 VAL A C 1
ATOM 695 O O . VAL A 1 91 ? -20.188 6.654 5.331 1.00 96.31 91 VAL A O 1
ATOM 698 N N . PRO A 1 92 ? -21.060 7.324 7.289 1.00 97.94 92 PRO A N 1
ATOM 699 C CA . PRO A 1 92 ? -19.842 8.017 7.692 1.00 97.94 92 PRO A CA 1
ATOM 700 C C . PRO A 1 92 ? -18.726 7.019 8.026 1.00 97.94 92 PRO A C 1
ATOM 702 O O . PRO A 1 92 ? -18.980 5.928 8.542 1.00 97.94 92 PRO A O 1
ATOM 705 N N . TYR A 1 93 ? -17.476 7.402 7.763 1.00 98.31 93 TYR A N 1
ATOM 706 C CA . TYR A 1 93 ? -16.295 6.576 8.022 1.00 98.31 93 TYR A CA 1
ATOM 707 C C . TYR A 1 93 ? -15.235 7.329 8.814 1.00 98.31 93 TYR A C 1
ATOM 709 O O . TYR A 1 93 ? -15.046 8.536 8.676 1.00 98.31 93 TYR A O 1
ATOM 717 N N . ARG A 1 94 ? -14.451 6.567 9.570 1.00 97.81 94 ARG A N 1
ATOM 718 C CA . ARG A 1 94 ? -13.279 7.036 10.294 1.00 97.81 94 ARG A CA 1
ATOM 719 C C . ARG A 1 94 ? -12.066 6.191 9.968 1.00 97.81 94 ARG A C 1
ATOM 721 O O . ARG A 1 94 ? -12.123 4.959 9.945 1.00 97.81 94 ARG A O 1
ATOM 728 N N . GLN A 1 95 ? -10.946 6.865 9.741 1.00 98.06 95 GLN A N 1
ATOM 729 C CA . GLN A 1 95 ? -9.656 6.206 9.603 1.00 98.06 95 GLN A CA 1
ATOM 730 C C . GLN A 1 95 ? -9.038 5.986 10.980 1.00 98.06 95 GLN A C 1
ATOM 732 O O . GLN A 1 95 ? -8.815 6.936 11.727 1.00 98.06 95 GLN A O 1
ATOM 737 N N . TRP A 1 96 ? -8.692 4.739 11.265 1.00 98.25 96 TRP A N 1
ATOM 738 C CA . TRP A 1 96 ? -7.881 4.333 12.401 1.00 98.25 96 TRP A CA 1
ATOM 739 C C . TRP A 1 96 ? -6.486 3.965 11.907 1.00 98.25 96 TRP A C 1
ATOM 741 O O . TRP A 1 96 ? -6.307 2.944 11.238 1.00 98.25 96 TRP A O 1
ATOM 751 N N . THR A 1 97 ? -5.499 4.794 12.232 1.00 97.44 97 THR A N 1
ATOM 752 C CA . THR A 1 97 ? -4.101 4.564 11.865 1.00 97.44 97 THR A CA 1
ATOM 753 C C . THR A 1 97 ? -3.329 4.076 13.077 1.00 97.44 97 THR A C 1
ATOM 755 O O . THR A 1 97 ? -3.189 4.824 14.043 1.00 97.44 97 THR A O 1
ATOM 758 N N . LEU A 1 98 ? -2.816 2.846 13.023 1.00 97.00 98 LEU A N 1
ATOM 759 C CA . LEU A 1 98 ? -1.983 2.269 14.079 1.00 97.00 98 LEU A CA 1
ATOM 760 C C . LEU A 1 98 ? -0.563 2.053 13.567 1.00 97.00 98 LEU A C 1
ATOM 762 O O . LEU A 1 98 ? -0.366 1.365 12.564 1.00 97.00 98 LEU A O 1
ATOM 766 N N . SER A 1 99 ? 0.416 2.583 14.293 1.00 93.44 99 SER A N 1
ATOM 767 C CA . SER A 1 99 ? 1.834 2.285 14.094 1.00 93.44 99 SER A CA 1
ATOM 768 C C . SER A 1 99 ? 2.468 1.727 15.369 1.00 93.44 99 SER A C 1
ATOM 770 O O . SER A 1 99 ? 1.944 1.906 16.469 1.00 93.44 99 SER A O 1
ATOM 772 N N . PHE A 1 100 ? 3.584 1.022 15.194 1.00 92.81 100 PHE A N 1
ATOM 773 C CA . PHE A 1 100 ? 4.242 0.226 16.234 1.00 92.81 100 PHE A CA 1
ATOM 774 C C . PHE A 1 100 ? 5.638 0.768 16.573 1.00 92.81 100 PHE A C 1
ATOM 776 O O . PHE A 1 100 ? 6.225 1.435 15.714 1.00 92.81 100 PHE A O 1
ATOM 783 N N . PRO A 1 101 ? 6.220 0.440 17.740 1.00 89.56 101 PRO A N 1
ATOM 784 C CA . PRO A 1 101 ? 7.634 0.693 18.020 1.00 89.56 101 PRO A CA 1
ATOM 785 C C . PRO A 1 101 ? 8.548 -0.148 17.112 1.00 89.56 101 PRO A C 1
ATOM 787 O O . PRO A 1 101 ? 8.129 -1.171 16.565 1.00 89.56 101 PRO A O 1
ATOM 790 N N . HIS A 1 102 ? 9.814 0.260 16.956 1.00 86.38 102 HIS A N 1
ATOM 791 C CA . HIS A 1 102 ? 10.753 -0.350 15.997 1.00 86.38 102 HIS A CA 1
ATOM 792 C C . HIS A 1 102 ? 10.928 -1.862 16.191 1.00 86.38 102 HIS A C 1
ATOM 794 O O . HIS A 1 102 ? 10.876 -2.606 15.213 1.00 86.38 102 HIS A O 1
ATOM 800 N N . ARG A 1 103 ? 11.033 -2.329 17.443 1.00 84.75 103 ARG A N 1
ATOM 801 C CA . ARG A 1 103 ? 11.156 -3.762 17.764 1.00 84.75 103 ARG A CA 1
ATOM 802 C C . ARG A 1 103 ? 9.956 -4.574 17.269 1.00 84.75 103 ARG A C 1
ATOM 804 O O . ARG A 1 103 ? 10.127 -5.619 16.657 1.00 84.75 103 ARG A O 1
ATOM 811 N N . VAL A 1 104 ? 8.743 -4.058 17.464 1.00 90.00 104 VAL A N 1
ATOM 812 C CA . VAL A 1 104 ? 7.517 -4.717 16.989 1.00 90.00 104 VAL A CA 1
ATOM 813 C C . VAL A 1 104 ? 7.432 -4.665 15.463 1.00 90.00 104 VAL A C 1
ATOM 815 O O . VAL A 1 104 ? 7.104 -5.668 14.842 1.00 90.00 104 VAL A O 1
ATOM 818 N N . ARG A 1 105 ? 7.786 -3.536 14.830 1.00 91.31 105 ARG A N 1
ATOM 819 C CA . ARG A 1 105 ? 7.834 -3.435 13.358 1.00 91.31 105 ARG A CA 1
ATOM 820 C C . ARG A 1 105 ? 8.733 -4.502 12.738 1.00 91.31 105 ARG A C 1
ATOM 822 O O . ARG A 1 105 ? 8.341 -5.092 11.740 1.00 91.31 105 ARG A O 1
ATOM 829 N N . TRP A 1 106 ? 9.905 -4.733 13.326 1.00 88.56 106 TRP A N 1
ATOM 830 C CA . TRP A 1 106 ? 10.864 -5.728 12.851 1.00 88.56 106 TRP A CA 1
ATOM 831 C C . TRP A 1 106 ? 10.274 -7.141 12.844 1.00 88.56 106 TRP A C 1
ATOM 833 O O . TRP A 1 106 ? 10.300 -7.816 11.821 1.00 88.56 106 TRP A O 1
ATOM 843 N N . VAL A 1 107 ? 9.640 -7.546 13.945 1.00 89.25 107 VAL A N 1
ATOM 844 C CA . VAL A 1 107 ? 8.982 -8.856 14.060 1.00 89.25 107 VAL A CA 1
ATOM 845 C C . VAL A 1 107 ? 7.830 -9.005 13.063 1.00 89.25 107 VAL A C 1
ATOM 847 O O . VAL A 1 107 ? 7.728 -10.005 12.358 1.00 89.25 107 VAL A O 1
ATOM 850 N N . LEU A 1 108 ? 6.974 -7.986 12.955 1.00 90.50 108 LEU A N 1
ATOM 851 C CA . LEU A 1 108 ? 5.806 -8.024 12.069 1.00 90.50 108 LEU A CA 1
ATOM 852 C C . LEU A 1 108 ? 6.157 -8.005 10.577 1.00 90.50 108 LEU A C 1
ATOM 854 O O . LEU A 1 108 ? 5.326 -8.361 9.743 1.00 90.50 108 LEU A O 1
ATOM 858 N N . LEU A 1 109 ? 7.360 -7.555 10.227 1.00 88.31 109 LEU A N 1
ATOM 859 C CA . LEU A 1 109 ? 7.848 -7.569 8.854 1.00 88.31 109 LEU A CA 1
ATOM 860 C C . LEU A 1 109 ? 8.214 -8.985 8.393 1.00 88.31 109 LEU A C 1
ATOM 862 O O . LEU A 1 109 ? 8.024 -9.301 7.220 1.00 88.31 109 LEU A O 1
ATOM 866 N N . LYS A 1 110 ? 8.701 -9.820 9.319 1.00 84.50 110 LYS A N 1
ATOM 867 C CA . LYS A 1 110 ? 9.146 -11.193 9.054 1.00 84.50 110 LYS A CA 1
ATOM 868 C C . LYS A 1 110 ? 7.988 -12.176 8.895 1.00 84.50 110 LYS A C 1
ATOM 870 O O . LYS A 1 110 ? 8.096 -13.124 8.125 1.00 84.50 110 LYS A O 1
ATOM 875 N N . ASP A 1 111 ? 6.867 -11.932 9.574 1.00 88.06 111 ASP A N 1
ATOM 876 C CA . ASP A 1 111 ? 5.726 -12.849 9.588 1.00 88.06 111 ASP A CA 1
ATOM 877 C C . ASP A 1 111 ? 4.410 -12.147 9.201 1.00 88.06 111 ASP A C 1
ATOM 879 O O . ASP A 1 111 ? 3.778 -11.423 9.977 1.00 88.06 111 ASP A O 1
ATOM 883 N N . ALA A 1 112 ? 3.958 -12.409 7.970 1.00 86.75 112 ALA A N 1
ATOM 884 C CA . ALA A 1 112 ? 2.700 -11.884 7.441 1.00 86.75 112 ALA A CA 1
ATOM 885 C C . ALA A 1 112 ? 1.448 -12.484 8.116 1.00 86.75 112 ALA A C 1
ATOM 887 O O . ALA A 1 112 ? 0.382 -11.850 8.110 1.00 86.75 112 ALA A O 1
ATOM 888 N N . GLY A 1 113 ? 1.554 -13.693 8.672 1.00 90.94 113 GLY A N 1
ATOM 889 C CA . GLY A 1 113 ? 0.514 -14.326 9.478 1.00 90.94 113 GLY A CA 1
ATOM 890 C C . GLY A 1 113 ? 0.358 -13.596 10.807 1.00 90.94 113 GLY A C 1
ATOM 891 O O . GLY A 1 113 ? -0.729 -13.107 11.114 1.00 90.94 113 GLY A O 1
ATOM 892 N N . LEU A 1 114 ? 1.465 -13.386 11.519 1.00 93.12 114 LEU A N 1
ATOM 893 C CA . LEU A 1 114 ? 1.492 -12.619 12.766 1.00 93.12 114 LEU A CA 1
ATOM 894 C C . LEU A 1 114 ? 1.006 -11.176 12.578 1.00 93.12 114 LEU A C 1
ATOM 896 O O . LEU A 1 114 ? 0.226 -10.669 13.385 1.00 93.12 114 LEU A O 1
ATOM 900 N N . LEU A 1 115 ? 1.389 -10.523 11.478 1.00 93.56 115 LEU A N 1
ATOM 901 C CA . LEU A 1 115 ? 0.861 -9.209 11.102 1.00 93.56 115 LEU A CA 1
ATOM 902 C C . LEU A 1 115 ? -0.673 -9.217 10.965 1.00 93.56 115 LEU A C 1
ATOM 904 O O . LEU A 1 115 ? -1.341 -8.267 11.381 1.00 93.56 115 LEU A O 1
ATOM 908 N N . SER A 1 116 ? -1.240 -10.289 10.405 1.00 93.81 116 SER A N 1
ATOM 909 C CA . SER A 1 116 ? -2.692 -10.457 10.247 1.00 93.81 116 SER A CA 1
ATOM 910 C C . SER A 1 116 ? -3.390 -10.712 11.589 1.00 93.81 116 SER A C 1
ATOM 912 O O . SER A 1 116 ? -4.467 -10.159 11.844 1.00 93.81 116 SER A O 1
ATOM 914 N N . ASP A 1 117 ? -2.761 -11.477 12.481 1.00 96.31 117 ASP A N 1
ATOM 915 C CA . ASP A 1 117 ? -3.258 -11.702 13.840 1.00 96.31 117 ASP A CA 1
ATOM 916 C C . ASP A 1 117 ? -3.265 -10.404 14.652 1.00 96.31 117 ASP A C 1
ATOM 918 O O . ASP A 1 117 ? -4.261 -10.074 15.302 1.00 96.31 117 ASP A O 1
ATOM 922 N N . VAL A 1 118 ? -2.195 -9.610 14.559 1.00 97.31 118 VAL A N 1
ATOM 923 C CA . VAL A 1 118 ? -2.103 -8.299 15.212 1.00 97.31 118 VAL A CA 1
ATOM 924 C C . VAL A 1 118 ? -3.178 -7.346 14.688 1.00 97.31 118 VAL A C 1
ATOM 926 O O . VAL A 1 118 ? -3.860 -6.704 15.489 1.00 97.31 118 VAL A O 1
ATOM 929 N N . LEU A 1 119 ? -3.423 -7.298 13.375 1.00 97.81 119 LEU A N 1
ATOM 930 C CA . LEU A 1 119 ? -4.538 -6.524 12.813 1.00 97.81 119 LEU A CA 1
ATOM 931 C C . LEU A 1 119 ? -5.894 -6.977 13.378 1.00 97.81 119 LEU A C 1
ATOM 933 O O . LEU A 1 119 ? -6.725 -6.145 13.752 1.00 97.81 119 LEU A O 1
ATOM 937 N N . THR A 1 120 ? -6.100 -8.288 13.506 1.00 97.75 120 THR A N 1
ATOM 938 C CA . THR A 1 120 ? -7.323 -8.859 14.083 1.00 97.75 120 THR A CA 1
ATOM 939 C C . THR A 1 120 ? -7.505 -8.446 15.544 1.00 97.75 120 THR A C 1
ATOM 941 O O . THR A 1 120 ? -8.607 -8.057 15.940 1.00 97.75 120 THR A O 1
ATOM 944 N N . VAL A 1 121 ? -6.441 -8.474 16.353 1.00 97.94 121 VAL A N 1
ATOM 945 C CA . VAL A 1 121 ? -6.455 -8.010 17.752 1.00 97.94 121 VAL A CA 1
ATOM 946 C C . VAL A 1 121 ? -6.889 -6.546 17.845 1.00 97.94 121 VAL A C 1
ATOM 948 O O . VAL A 1 121 ? -7.754 -6.206 18.660 1.00 97.94 121 VAL A O 1
ATOM 951 N N . VAL A 1 122 ? -6.324 -5.697 16.987 1.00 97.69 122 VAL A N 1
ATOM 952 C CA . VAL A 1 122 ? -6.605 -4.257 16.943 1.00 97.69 122 VAL A CA 1
ATOM 953 C C . VAL A 1 122 ? -8.066 -4.002 16.586 1.00 97.69 122 VAL A C 1
ATOM 955 O O . VAL A 1 122 ? -8.779 -3.319 17.324 1.00 97.69 122 VAL A O 1
ATOM 958 N N . LEU A 1 123 ? -8.552 -4.603 15.499 1.00 98.44 123 LEU A N 1
ATOM 959 C CA . LEU A 1 123 ? -9.932 -4.418 15.050 1.00 98.44 123 LEU A CA 1
ATOM 960 C C . LEU A 1 123 ? -10.944 -4.995 16.038 1.00 98.44 123 LEU A C 1
ATOM 962 O O . LEU A 1 123 ? -11.976 -4.378 16.281 1.00 98.44 123 LEU A O 1
ATOM 966 N N . ARG A 1 124 ? -10.641 -6.123 16.694 1.00 98.25 124 ARG A N 1
ATOM 967 C CA . ARG A 1 124 ? -11.486 -6.652 17.778 1.00 98.25 124 ARG A CA 1
ATOM 968 C C . ARG A 1 124 ? -11.638 -5.650 18.921 1.00 98.25 124 ARG A C 1
ATOM 970 O O . ARG A 1 124 ? -12.723 -5.572 19.497 1.00 98.25 124 ARG A O 1
ATOM 977 N N . ALA A 1 125 ? -10.592 -4.892 19.249 1.00 98.19 125 ALA A N 1
ATOM 978 C CA . ALA A 1 125 ? -10.652 -3.859 20.278 1.00 98.19 125 ALA A CA 1
ATOM 979 C C . ALA A 1 125 ? -11.508 -2.655 19.833 1.00 98.19 125 ALA A C 1
ATOM 981 O O . ALA A 1 125 ? -12.373 -2.220 20.598 1.00 98.19 125 ALA A O 1
ATOM 982 N N . VAL A 1 126 ? -11.340 -2.183 18.590 1.00 98.19 126 VAL A N 1
ATOM 983 C CA . VAL A 1 126 ? -12.166 -1.109 17.995 1.00 98.19 126 VAL A CA 1
ATOM 984 C C . VAL A 1 126 ? -13.641 -1.525 17.933 1.00 98.19 126 VAL A C 1
ATOM 986 O O . VAL A 1 126 ? -14.517 -0.818 18.425 1.00 98.19 126 VAL A O 1
ATOM 989 N N . PHE A 1 127 ? -13.938 -2.719 17.420 1.00 98.31 127 PHE A N 1
ATOM 990 C CA . PHE A 1 127 ? -15.311 -3.215 17.323 1.00 98.31 127 PHE A CA 1
ATOM 991 C C . PHE A 1 127 ? -15.938 -3.457 18.699 1.00 98.31 127 PHE A C 1
ATOM 993 O O . PHE A 1 127 ? -17.139 -3.275 18.871 1.00 98.31 127 PHE A O 1
ATOM 1000 N N . ALA A 1 128 ? -15.149 -3.855 19.702 1.00 97.62 128 ALA A N 1
ATOM 1001 C CA . ALA A 1 128 ? -15.644 -3.965 21.071 1.00 97.62 128 ALA A CA 1
ATOM 1002 C C . ALA A 1 128 ? -16.053 -2.600 21.644 1.00 97.62 128 ALA A C 1
ATOM 1004 O O . ALA A 1 128 ? -17.037 -2.533 22.376 1.00 97.62 128 ALA A O 1
ATOM 1005 N N . LEU A 1 129 ? -15.344 -1.517 21.300 1.00 96.69 129 LEU A N 1
ATOM 1006 C CA . LEU A 1 129 ? -15.752 -0.159 21.662 1.00 96.69 129 LEU A CA 1
ATOM 1007 C C . LEU A 1 129 ? -17.102 0.206 21.025 1.00 96.69 129 LEU A C 1
ATOM 1009 O O . LEU A 1 129 ? -18.008 0.616 21.749 1.00 96.69 129 LEU A O 1
ATOM 1013 N N . GLN A 1 130 ? -17.264 -0.014 19.716 1.00 97.50 130 GLN A N 1
ATOM 1014 C CA . GLN A 1 130 ? -18.522 0.263 19.008 1.00 97.50 130 GLN A CA 1
ATOM 1015 C C . GLN A 1 130 ? -19.692 -0.556 19.563 1.00 97.50 130 GLN A C 1
ATOM 1017 O O . GLN A 1 130 ? -20.724 0.007 19.914 1.00 97.50 130 GLN A O 1
ATOM 1022 N N . ARG A 1 131 ? -19.511 -1.870 19.756 1.00 96.56 131 ARG A N 1
ATOM 1023 C CA . ARG A 1 131 ? -20.554 -2.738 20.330 1.00 96.56 131 ARG A CA 1
ATOM 1024 C C . ARG A 1 131 ? -20.940 -2.343 21.754 1.00 96.56 131 ARG A C 1
ATOM 1026 O O . ARG A 1 131 ? -22.108 -2.440 22.105 1.00 96.56 131 ARG A O 1
ATOM 1033 N N . ARG A 1 132 ? -19.989 -1.907 22.591 1.00 95.31 132 ARG A N 1
ATOM 1034 C CA . ARG A 1 132 ? -20.309 -1.412 23.944 1.00 95.31 132 ARG A CA 1
ATOM 1035 C C . ARG A 1 132 ? -21.163 -0.148 23.899 1.00 95.31 132 ARG A C 1
ATOM 1037 O O . ARG A 1 132 ? -22.072 -0.026 24.708 1.00 95.31 132 ARG A O 1
ATOM 1044 N N . ARG A 1 133 ? -20.883 0.768 22.970 1.00 94.81 133 ARG A N 1
ATOM 1045 C CA . ARG A 1 133 ? -21.679 1.989 22.783 1.00 94.81 133 ARG A CA 1
ATOM 1046 C C . ARG A 1 133 ? -23.081 1.673 22.266 1.00 94.81 133 ARG A C 1
ATOM 1048 O O . ARG A 1 133 ? -24.041 2.103 22.887 1.00 94.81 133 ARG A O 1
ATOM 1055 N N . ALA A 1 134 ? -23.185 0.821 21.249 1.00 95.62 134 ALA A N 1
ATOM 1056 C CA . ALA A 1 134 ? -24.466 0.348 20.728 1.00 95.62 134 ALA A CA 1
ATOM 1057 C C . ALA A 1 134 ? -25.337 -0.297 21.826 1.00 95.62 134 ALA A C 1
ATOM 1059 O O . ALA A 1 134 ? -26.505 0.038 21.975 1.00 95.62 134 ALA A O 1
ATOM 1060 N N . ARG A 1 135 ? -24.750 -1.149 22.682 1.00 95.62 135 ARG A N 1
ATOM 1061 C CA . ARG A 1 135 ? -25.474 -1.768 23.809 1.00 95.62 135 ARG A CA 1
ATOM 1062 C C . ARG A 1 135 ? -26.026 -0.757 24.815 1.00 95.62 135 ARG A C 1
ATOM 1064 O O . ARG A 1 135 ? -27.096 -0.998 25.356 1.00 95.62 135 ARG A O 1
ATOM 1071 N N . ARG A 1 136 ? -25.322 0.352 25.070 1.00 94.31 136 ARG A N 1
ATOM 1072 C CA . ARG A 1 136 ? -25.814 1.427 25.957 1.00 94.31 136 ARG A CA 1
ATOM 1073 C C . ARG A 1 136 ? -27.010 2.173 25.370 1.00 94.31 136 ARG A C 1
ATOM 1075 O O . ARG A 1 136 ? -27.781 2.737 26.126 1.00 94.31 136 ARG A O 1
ATOM 1082 N N . GLN A 1 137 ? -27.166 2.141 24.050 1.00 94.12 137 GLN A N 1
ATOM 1083 C CA . GLN A 1 137 ? -28.332 2.658 23.330 1.00 94.12 137 GLN A CA 1
ATOM 1084 C C . GLN A 1 137 ? -29.420 1.581 23.139 1.00 94.12 137 GLN A C 1
ATOM 1086 O O . GLN A 1 137 ? -30.324 1.753 22.335 1.00 94.12 137 GLN A O 1
ATOM 1091 N N . GLY A 1 138 ? -29.322 0.429 23.819 1.00 94.62 138 GLY A N 1
ATOM 1092 C CA . GLY A 1 138 ? -30.295 -0.665 23.704 1.00 94.62 138 GLY A CA 1
ATOM 1093 C C . GLY A 1 138 ? -30.138 -1.556 22.464 1.00 94.62 138 GLY A C 1
ATOM 1094 O O . GLY A 1 138 ? -30.880 -2.523 22.303 1.00 94.62 138 GLY A O 1
ATOM 1095 N N . LEU A 1 139 ? -29.143 -1.310 21.609 1.00 93.31 139 LEU A N 1
ATOM 1096 C CA . LEU A 1 139 ? -28.966 -2.038 20.350 1.00 93.31 139 LEU A CA 1
ATOM 1097 C C . LEU A 1 139 ? -28.243 -3.372 20.579 1.00 93.31 139 LEU A C 1
ATOM 1099 O O . LEU A 1 139 ? -27.025 -3.437 20.799 1.00 93.31 139 LEU A O 1
ATOM 1103 N N . ARG A 1 140 ? -29.006 -4.467 20.519 1.00 89.62 140 ARG A N 1
ATOM 1104 C CA . ARG A 1 140 ? -28.501 -5.846 20.611 1.00 89.62 140 ARG A CA 1
ATOM 1105 C C . ARG A 1 140 ? -28.177 -6.399 19.218 1.00 89.62 140 ARG A C 1
ATOM 1107 O O . ARG A 1 140 ? -28.690 -5.929 18.214 1.00 89.62 140 ARG A O 1
ATOM 1114 N N . GLY A 1 141 ? -27.260 -7.366 19.142 1.00 90.06 141 GLY A N 1
ATOM 1115 C CA . GLY A 1 141 ? -26.874 -7.998 17.868 1.00 90.06 141 GLY A CA 1
ATOM 1116 C C . GLY A 1 141 ? -26.072 -7.120 16.891 1.00 90.06 141 GLY A C 1
ATOM 1117 O O . GLY A 1 141 ? -25.738 -7.581 15.803 1.00 90.06 141 GLY A O 1
ATOM 1118 N N . ALA A 1 142 ? -25.720 -5.890 17.277 1.00 94.69 142 ALA A N 1
ATOM 1119 C CA . ALA A 1 142 ? -24.974 -4.948 16.449 1.00 94.69 142 ALA A CA 1
ATOM 1120 C C . ALA A 1 142 ? -23.603 -5.491 15.991 1.00 94.69 142 ALA A C 1
ATOM 1122 O O . ALA A 1 142 ? -22.777 -5.942 16.798 1.00 94.69 142 ALA A O 1
ATOM 1123 N N . GLN A 1 143 ? -23.338 -5.391 14.690 1.00 96.19 143 GLN A N 1
ATOM 1124 C CA . GLN A 1 143 ? -22.110 -5.833 14.038 1.00 96.19 143 GLN A CA 1
ATOM 1125 C C . GLN A 1 143 ? -21.308 -4.639 13.516 1.00 96.19 143 GLN A C 1
ATOM 1127 O O . GLN A 1 143 ? -21.852 -3.625 13.099 1.00 96.19 143 GLN A O 1
ATOM 1132 N N . ALA A 1 144 ? -19.986 -4.763 13.532 1.00 97.44 144 ALA A N 1
ATOM 1133 C CA . ALA A 1 144 ? -19.071 -3.752 13.013 1.00 97.44 144 ALA A CA 1
ATOM 1134 C C . ALA A 1 144 ? -18.312 -4.307 11.805 1.00 97.44 144 ALA A C 1
ATOM 1136 O O . ALA A 1 144 ? -18.280 -5.520 11.587 1.00 97.44 144 ALA A O 1
ATOM 1137 N N . GLY A 1 145 ? -17.674 -3.433 11.032 1.00 97.50 145 GLY A N 1
ATOM 1138 C CA . GLY A 1 145 ? -16.866 -3.820 9.880 1.00 97.50 145 GLY A CA 1
ATOM 1139 C C . GLY A 1 145 ? -15.682 -2.892 9.682 1.00 97.50 145 GLY A C 1
ATOM 1140 O O . GLY A 1 145 ? -15.690 -1.754 10.139 1.00 97.50 145 GLY A O 1
ATOM 1141 N N . ALA A 1 146 ? -14.648 -3.385 9.005 1.00 98.38 146 ALA A N 1
ATOM 1142 C CA . ALA A 1 146 ? -13.525 -2.554 8.591 1.00 98.38 146 ALA A CA 1
ATOM 1143 C C . ALA A 1 146 ? -12.926 -3.025 7.267 1.00 98.38 146 ALA A C 1
ATOM 1145 O O . ALA A 1 146 ? -12.872 -4.227 6.987 1.00 98.38 146 ALA A O 1
ATOM 1146 N N . VAL A 1 147 ? -12.408 -2.071 6.497 1.00 98.38 147 VAL A N 1
ATOM 1147 C CA . VAL A 1 147 ? -11.471 -2.335 5.404 1.00 98.38 147 VAL A CA 1
ATOM 1148 C C . VAL A 1 147 ? -10.120 -1.762 5.799 1.00 98.38 147 VAL A C 1
ATOM 1150 O O . VAL A 1 147 ? -9.997 -0.568 6.056 1.00 98.38 147 VAL A O 1
ATOM 1153 N N . SER A 1 148 ? -9.102 -2.609 5.860 1.00 98.44 148 SER A N 1
ATOM 1154 C CA . SER A 1 148 ? -7.771 -2.233 6.330 1.00 98.44 148 SER A CA 1
ATOM 1155 C C . SER A 1 148 ? -6.748 -2.307 5.211 1.00 98.44 148 SER A C 1
ATOM 1157 O O . SER A 1 148 ? -6.709 -3.282 4.462 1.00 98.44 148 SER A O 1
ATOM 1159 N N . PHE A 1 149 ? -5.888 -1.299 5.141 1.00 97.62 149 PHE A N 1
ATOM 1160 C CA . PHE A 1 149 ? -4.732 -1.235 4.263 1.00 97.62 149 PHE A CA 1
ATOM 1161 C C . PHE A 1 149 ? -3.455 -1.392 5.085 1.00 97.62 149 PHE A C 1
ATOM 1163 O O . PHE A 1 149 ? -3.235 -0.664 6.055 1.00 97.62 149 PHE A O 1
ATOM 1170 N N . ILE A 1 150 ? -2.617 -2.341 4.688 1.00 95.25 150 ILE A N 1
ATOM 1171 C CA . ILE A 1 150 ? -1.315 -2.602 5.294 1.00 95.25 150 ILE A CA 1
ATOM 1172 C C . ILE A 1 150 ? -0.261 -1.885 4.454 1.00 95.25 150 ILE A C 1
ATOM 1174 O O . ILE A 1 150 ? -0.095 -2.186 3.271 1.00 95.25 150 ILE A O 1
ATOM 1178 N N . GLN A 1 151 ? 0.453 -0.944 5.067 1.00 93.69 151 GLN A N 1
ATOM 1179 C CA . GLN A 1 151 ? 1.565 -0.232 4.440 1.00 93.69 151 GLN A CA 1
ATOM 1180 C C . GLN A 1 151 ? 2.865 -0.585 5.155 1.00 93.69 151 GLN A C 1
ATOM 1182 O O . GLN A 1 151 ? 2.894 -0.671 6.378 1.00 93.69 151 GLN A O 1
ATOM 1187 N N . PHE A 1 152 ? 3.938 -0.764 4.385 1.00 92.19 152 PHE A N 1
ATOM 1188 C CA . PHE A 1 152 ? 5.274 -1.106 4.887 1.00 92.19 152 PHE A CA 1
ATOM 1189 C C . PHE A 1 152 ? 6.263 0.057 4.790 1.00 92.19 152 PHE A C 1
ATOM 1191 O O . PHE A 1 152 ? 7.446 -0.127 5.042 1.00 92.19 152 PHE A O 1
ATOM 1198 N N . PHE A 1 153 ? 5.804 1.254 4.430 1.00 91.62 153 PHE A N 1
ATOM 1199 C CA . PHE A 1 153 ? 6.661 2.395 4.123 1.00 91.62 153 PHE A CA 1
ATOM 1200 C C . PHE A 1 153 ? 6.154 3.677 4.779 1.00 91.62 153 PHE A C 1
ATOM 1202 O O . PHE A 1 153 ? 4.951 3.921 4.855 1.00 91.62 153 PHE A O 1
ATOM 1209 N N . GLY A 1 154 ? 7.075 4.536 5.200 1.00 88.25 154 GLY A N 1
ATOM 1210 C CA . GLY A 1 154 ? 6.769 5.900 5.613 1.00 88.25 154 GLY A CA 1
ATOM 1211 C C . GLY A 1 154 ? 7.059 6.943 4.534 1.00 88.25 154 GLY A C 1
ATOM 1212 O O . GLY A 1 154 ? 7.474 6.643 3.414 1.00 88.25 154 GLY A O 1
ATOM 1213 N N . SER A 1 155 ? 6.845 8.217 4.875 1.00 83.62 155 SER A N 1
ATOM 1214 C CA . SER A 1 155 ? 7.043 9.335 3.943 1.00 83.62 155 SER A CA 1
ATOM 1215 C C . SER A 1 155 ? 8.481 9.476 3.442 1.00 83.62 155 SER A C 1
ATOM 1217 O O . SER A 1 155 ? 8.642 9.956 2.323 1.00 83.62 155 SER A O 1
ATOM 1219 N N . ALA A 1 156 ? 9.480 9.039 4.216 1.00 83.94 156 ALA A N 1
ATOM 1220 C CA . ALA A 1 156 ? 10.909 9.069 3.889 1.00 83.94 156 ALA A CA 1
ATOM 1221 C C . ALA A 1 156 ? 11.395 7.749 3.254 1.00 83.94 156 ALA A C 1
ATOM 1223 O O . ALA A 1 156 ? 12.568 7.407 3.363 1.00 83.94 156 ALA A O 1
ATOM 1224 N N . LEU A 1 157 ? 10.489 6.950 2.670 1.00 87.25 157 LEU A N 1
ATOM 1225 C CA . LEU A 1 157 ? 10.785 5.607 2.143 1.00 87.25 157 LEU A CA 1
ATOM 1226 C C . LEU A 1 157 ? 11.396 4.659 3.183 1.00 87.25 157 LEU A C 1
ATOM 1228 O O . LEU A 1 157 ? 12.052 3.692 2.821 1.00 87.25 157 LEU A O 1
ATOM 1232 N N . GLN A 1 158 ? 11.237 4.936 4.477 1.00 87.31 158 GLN A N 1
ATOM 1233 C CA . GLN A 1 158 ? 11.716 4.041 5.525 1.00 87.31 158 GLN A CA 1
ATOM 1234 C C . GLN A 1 158 ? 10.723 2.903 5.736 1.00 87.31 158 GLN A C 1
ATOM 1236 O O . GLN A 1 158 ? 9.512 3.126 5.634 1.00 87.31 158 GLN A O 1
ATOM 1241 N N . VAL A 1 159 ? 11.218 1.720 6.086 1.00 90.75 159 VAL A N 1
ATOM 1242 C CA . VAL A 1 159 ? 10.367 0.591 6.462 1.00 90.75 159 VAL A CA 1
ATOM 1243 C C . VAL A 1 159 ? 9.521 0.989 7.672 1.00 90.75 159 VAL A C 1
ATOM 1245 O O . VAL A 1 159 ? 10.005 1.462 8.698 1.00 90.75 159 VAL A O 1
ATOM 1248 N N . THR A 1 160 ? 8.206 0.896 7.539 1.00 90.38 160 THR A N 1
ATOM 1249 C CA . THR A 1 160 ? 7.239 1.227 8.589 1.00 90.38 160 THR A CA 1
ATOM 1250 C C . THR A 1 160 ? 5.981 0.396 8.365 1.00 90.38 160 THR A C 1
ATOM 1252 O O . THR A 1 160 ? 5.047 0.888 7.738 1.00 90.38 160 THR A O 1
ATOM 1255 N N . PRO A 1 161 ? 5.930 -0.863 8.832 1.00 92.62 161 PRO A N 1
ATOM 1256 C CA . PRO A 1 161 ? 4.691 -1.625 8.920 1.00 92.62 161 PRO A CA 1
ATOM 1257 C C . PRO A 1 161 ? 3.686 -0.865 9.789 1.00 92.62 161 PRO A C 1
ATOM 1259 O O . PRO A 1 161 ? 3.972 -0.544 10.944 1.00 92.62 161 PRO A O 1
ATOM 1262 N N . HIS A 1 162 ? 2.534 -0.527 9.225 1.00 95.31 162 HIS A N 1
ATOM 1263 C CA . HIS A 1 162 ? 1.443 0.138 9.927 1.00 95.31 162 HIS A CA 1
ATOM 1264 C C . HIS A 1 162 ? 0.109 -0.128 9.228 1.00 95.31 162 HIS A C 1
ATOM 1266 O O . HIS A 1 162 ? 0.054 -0.528 8.059 1.00 95.31 162 HIS A O 1
ATOM 1272 N N . PHE A 1 163 ? -0.979 0.094 9.960 1.00 97.56 163 PHE A N 1
ATOM 1273 C CA . PHE A 1 163 ? -2.332 -0.138 9.470 1.00 97.56 163 PHE A CA 1
ATOM 1274 C C . PHE A 1 163 ? -3.064 1.174 9.260 1.00 97.56 163 PHE A C 1
ATOM 1276 O O . PHE A 1 163 ? -3.034 2.038 10.130 1.00 97.56 163 PHE A O 1
ATOM 1283 N N . HIS A 1 164 ? -3.797 1.264 8.155 1.00 98.12 164 HIS A N 1
ATOM 1284 C CA . HIS A 1 164 ? -4.877 2.227 7.958 1.00 98.12 164 HIS A CA 1
ATOM 1285 C C . HIS A 1 164 ? -6.181 1.448 7.889 1.00 98.12 164 HIS A C 1
ATOM 1287 O O . HIS A 1 164 ? -6.431 0.774 6.896 1.00 98.12 164 HIS A O 1
ATOM 1293 N N . SER A 1 165 ? -7.001 1.498 8.931 1.00 98.50 165 SER A N 1
ATOM 1294 C CA . SER A 1 165 ? -8.292 0.807 8.962 1.00 98.50 165 SER A CA 1
ATOM 1295 C C . SER A 1 165 ? -9.423 1.801 8.801 1.00 98.50 165 SER A C 1
ATOM 1297 O O . SER A 1 165 ? -9.600 2.684 9.631 1.00 98.50 165 SER A O 1
ATOM 1299 N N . LEU A 1 166 ? -10.187 1.653 7.730 1.00 98.31 166 LEU A N 1
ATOM 1300 C CA . LEU A 1 166 ? -11.392 2.417 7.491 1.00 98.31 166 LEU A CA 1
ATOM 1301 C C . LEU A 1 166 ? -12.571 1.702 8.156 1.00 98.31 166 LEU A C 1
ATOM 1303 O O . LEU A 1 166 ? -12.899 0.569 7.795 1.00 98.31 166 LEU A O 1
ATOM 1307 N N . VAL A 1 167 ? -13.176 2.356 9.142 1.00 98.50 167 VAL A N 1
ATOM 1308 C CA . VAL A 1 167 ? -14.243 1.806 9.986 1.00 98.50 167 VAL A CA 1
ATOM 1309 C C . VAL A 1 167 ? -15.449 2.742 9.892 1.00 98.50 167 VAL A C 1
ATOM 1311 O O . VAL A 1 167 ? -15.254 3.944 10.058 1.00 98.50 167 VAL A O 1
ATOM 1314 N N . PRO A 1 168 ? -16.671 2.254 9.623 1.00 98.06 168 PRO A N 1
ATOM 1315 C CA . PRO A 1 168 ? -17.874 3.075 9.705 1.00 98.06 168 PRO A CA 1
ATOM 1316 C C . PRO A 1 168 ? -18.009 3.700 11.093 1.00 98.06 168 PRO A C 1
ATOM 1318 O O . PRO A 1 168 ? -17.751 3.021 12.087 1.00 98.06 168 PRO A O 1
ATOM 1321 N N . ASP A 1 169 ? -18.439 4.955 11.184 1.00 97.06 169 ASP A N 1
ATOM 1322 C CA . ASP A 1 169 ? -18.708 5.640 12.459 1.00 97.06 169 ASP A CA 1
ATOM 1323 C C . ASP A 1 169 ? -20.072 5.207 13.032 1.00 97.06 169 ASP A C 1
ATOM 1325 O O . ASP A 1 169 ? -20.966 6.000 13.309 1.00 97.06 169 ASP A O 1
ATOM 1329 N N . GLY A 1 170 ? -20.247 3.895 13.176 1.00 96.94 170 GLY A N 1
ATOM 1330 C CA . GLY A 1 170 ? -21.503 3.284 13.571 1.00 96.94 170 GLY A CA 1
ATOM 1331 C C . GLY A 1 170 ? -21.454 1.762 13.571 1.00 96.94 170 GLY A C 1
ATOM 1332 O O . GLY A 1 170 ? -20.384 1.153 13.467 1.00 96.94 170 GLY A O 1
ATOM 1333 N N . VAL A 1 171 ? -22.622 1.147 13.700 1.00 97.50 171 VAL A N 1
ATOM 1334 C CA . VAL A 1 171 ? -22.809 -0.307 13.683 1.00 97.50 171 VAL A CA 1
ATOM 1335 C C . VAL A 1 171 ? -23.956 -0.698 12.763 1.00 97.50 171 VAL A C 1
ATOM 1337 O O . VAL A 1 171 ? -24.858 0.083 12.494 1.00 97.50 171 VAL A O 1
ATOM 1340 N N . PHE A 1 172 ? -23.927 -1.940 12.303 1.00 96.88 172 PHE A N 1
ATOM 1341 C CA . PHE A 1 172 ? -24.968 -2.547 11.491 1.00 96.88 172 PHE A CA 1
ATOM 1342 C C . PHE A 1 172 ? -25.822 -3.459 12.364 1.00 96.88 172 PHE A C 1
ATOM 1344 O O . PHE A 1 172 ? -25.311 -4.410 12.964 1.00 96.88 172 PHE A O 1
ATOM 1351 N N . VAL A 1 173 ? -27.113 -3.169 12.448 1.00 94.56 173 VAL A N 1
ATOM 1352 C CA . VAL A 1 173 ? -28.090 -3.927 13.226 1.00 94.56 173 VAL A CA 1
ATOM 1353 C C . VAL A 1 173 ? -28.927 -4.758 12.251 1.00 94.56 173 VAL A C 1
ATOM 1355 O O . VAL A 1 173 ? -29.573 -4.179 11.374 1.00 94.56 173 VAL A O 1
ATOM 1358 N N . PRO A 1 174 ? -28.906 -6.099 12.352 1.00 91.25 174 PRO A N 1
ATOM 1359 C CA . PRO A 1 174 ? -29.806 -6.942 11.573 1.00 91.25 174 PRO A CA 1
ATOM 1360 C C . PRO A 1 174 ? -31.269 -6.585 11.862 1.00 91.25 174 PRO A C 1
ATOM 1362 O O . PRO A 1 174 ? -31.638 -6.389 13.022 1.00 91.25 174 PRO A O 1
ATOM 1365 N N . ARG A 1 175 ? -32.092 -6.516 10.819 1.00 86.88 175 ARG A N 1
ATOM 1366 C CA . ARG A 1 175 ? -33.551 -6.361 10.889 1.00 86.88 175 ARG A CA 1
ATOM 1367 C C . ARG A 1 175 ? -34.198 -7.421 9.995 1.00 86.88 175 ARG A C 1
ATOM 1369 O O . ARG A 1 175 ? -33.501 -8.074 9.217 1.00 86.88 175 ARG A O 1
ATOM 1376 N N . GLU A 1 176 ? -35.508 -7.608 10.107 1.00 81.44 176 GLU A N 1
ATOM 1377 C CA . GLU A 1 176 ? -36.234 -8.448 9.151 1.00 81.44 176 GLU A CA 1
ATOM 1378 C C . GLU A 1 176 ? -36.012 -7.921 7.728 1.00 81.44 176 GLU A C 1
ATOM 1380 O O . GLU A 1 176 ? -36.082 -6.718 7.483 1.00 81.44 176 GLU A O 1
ATOM 1385 N N . GLY A 1 177 ? -35.635 -8.812 6.809 1.00 76.06 177 GLY A N 1
ATOM 1386 C CA . GLY A 1 177 ? -35.395 -8.469 5.405 1.00 76.06 177 GLY A CA 1
ATOM 1387 C C . GLY A 1 177 ? -34.140 -7.635 5.104 1.00 76.06 177 GLY A C 1
ATOM 1388 O O . GLY A 1 177 ? -33.900 -7.334 3.937 1.00 76.06 177 GLY A O 1
ATOM 1389 N N . GLY A 1 178 ? -33.302 -7.271 6.088 1.00 84.81 178 GLY A N 1
ATOM 1390 C CA . GLY A 1 178 ? -32.126 -6.452 5.787 1.00 84.81 178 GLY A CA 1
ATOM 1391 C C . GLY A 1 178 ? -31.250 -6.027 6.962 1.00 84.81 178 GLY A C 1
ATOM 1392 O O . GLY A 1 178 ? -31.146 -6.680 8.002 1.00 84.81 178 GLY A O 1
ATOM 1393 N N . VAL A 1 179 ? -30.545 -4.912 6.765 1.00 91.06 179 VAL A N 1
ATOM 1394 C CA . VAL A 1 179 ? -29.592 -4.365 7.730 1.00 91.06 179 VAL A CA 1
ATOM 1395 C C . VAL A 1 179 ? -29.769 -2.858 7.851 1.00 91.06 179 VAL A C 1
ATOM 1397 O O . VAL A 1 179 ? -29.799 -2.143 6.855 1.00 91.06 179 VAL A O 1
ATOM 1400 N N . HIS A 1 180 ? -29.867 -2.373 9.085 1.00 92.12 180 HIS A N 1
ATOM 1401 C CA . HIS A 1 180 ? -29.942 -0.949 9.382 1.00 92.12 180 HIS A CA 1
ATOM 1402 C C . HIS A 1 180 ? -28.594 -0.454 9.910 1.00 92.12 180 HIS A C 1
ATOM 1404 O O . HIS A 1 180 ? -27.958 -1.131 10.722 1.00 92.12 180 HIS A O 1
ATOM 1410 N N . PHE A 1 181 ? -28.145 0.714 9.455 1.00 95.88 181 PHE A N 1
ATOM 1411 C CA . PHE A 1 181 ? -26.949 1.355 9.990 1.00 95.88 181 PHE A CA 1
ATOM 1412 C C . PHE A 1 181 ? -27.332 2.355 11.078 1.00 95.88 181 PHE A C 1
ATOM 1414 O O . PHE A 1 181 ? -28.016 3.331 10.796 1.00 95.88 181 PHE A O 1
ATOM 1421 N N . GLU A 1 182 ? -26.817 2.143 12.285 1.00 96.44 182 GLU A N 1
ATOM 1422 C CA . GLU A 1 182 ? -26.922 3.099 13.381 1.00 96.44 182 GLU A CA 1
ATOM 1423 C C . GLU A 1 182 ? -25.620 3.898 13.511 1.00 96.44 182 GLU A C 1
ATOM 1425 O O . GLU A 1 182 ? -24.547 3.325 13.751 1.00 96.44 182 GLU A O 1
ATOM 1430 N N . GLY A 1 183 ? -25.719 5.225 13.422 1.00 96.88 183 GLY A N 1
ATOM 1431 C CA . GLY A 1 183 ? -24.609 6.132 13.701 1.00 96.88 183 GLY A CA 1
ATOM 1432 C C . GLY A 1 183 ? -24.233 6.147 15.185 1.00 96.88 183 GLY A C 1
ATOM 1433 O O . GLY A 1 183 ? -25.081 6.208 16.068 1.00 96.88 183 GLY A O 1
ATOM 1434 N N . LEU A 1 184 ? -22.935 6.135 15.484 1.00 96.44 184 LEU A N 1
ATOM 1435 C CA . LEU A 1 184 ? -22.431 6.304 16.846 1.00 96.44 184 LEU A CA 1
ATOM 1436 C C . LEU A 1 184 ? -21.713 7.649 16.970 1.00 96.44 184 LEU A C 1
ATOM 1438 O O . LEU A 1 184 ? -21.035 8.091 16.045 1.00 96.44 184 LEU A O 1
ATOM 1442 N N . ALA A 1 185 ? -21.782 8.266 18.153 1.00 94.06 185 ALA A N 1
ATOM 1443 C CA . ALA A 1 185 ? -20.985 9.454 18.457 1.00 94.06 185 ALA A CA 1
ATOM 1444 C C . ALA A 1 185 ? -19.486 9.200 18.175 1.00 94.06 185 ALA A C 1
ATOM 1446 O O . ALA A 1 185 ? -19.022 8.065 18.315 1.00 94.06 185 ALA A O 1
ATOM 1447 N N . PRO A 1 186 ? -18.671 10.213 17.839 1.00 94.00 186 PRO A N 1
ATOM 1448 C CA . PRO A 1 186 ? -17.232 10.018 17.656 1.00 94.00 186 PRO A CA 1
ATOM 1449 C C . PRO A 1 186 ? -16.551 9.506 18.946 1.00 94.00 186 PRO A C 1
ATOM 1451 O O . PRO A 1 186 ? -17.048 9.735 20.055 1.00 94.00 186 PRO A O 1
ATOM 1454 N N . PRO A 1 187 ? -15.419 8.779 18.859 1.00 95.69 187 PRO A N 1
ATOM 1455 C CA . PRO A 1 187 ? -14.657 8.397 20.045 1.00 95.69 187 PRO A CA 1
ATOM 1456 C C . PRO A 1 187 ? -14.109 9.645 20.746 1.00 95.69 187 PRO A C 1
ATOM 1458 O O . PRO A 1 187 ? -13.625 10.578 20.100 1.00 95.69 187 PRO A O 1
ATOM 1461 N N . THR A 1 188 ? -14.164 9.663 22.073 1.00 95.75 188 THR A N 1
ATOM 1462 C CA . THR A 1 188 ? -13.511 10.699 22.883 1.00 95.75 188 THR A CA 1
ATOM 1463 C C . THR A 1 188 ? -11.998 10.471 22.928 1.00 95.75 188 THR A C 1
ATOM 1465 O O . THR A 1 188 ? -11.519 9.358 22.692 1.00 95.75 188 THR A O 1
ATOM 1468 N N . GLN A 1 189 ? -11.228 11.507 23.274 1.00 96.12 189 GLN A N 1
ATOM 1469 C CA . GLN A 1 189 ? -9.774 11.396 23.452 1.00 96.12 189 GLN A CA 1
ATOM 1470 C C . GLN A 1 189 ? -9.405 10.290 24.461 1.00 96.12 189 GLN A C 1
ATOM 1472 O O . GLN A 1 189 ? -8.615 9.401 24.142 1.00 96.12 189 GLN A O 1
ATOM 1477 N N . GLY A 1 190 ? -10.058 10.269 25.629 1.00 96.44 190 GLY A N 1
ATOM 1478 C CA . GLY A 1 190 ? -9.807 9.259 26.661 1.00 96.44 190 GLY A CA 1
ATOM 1479 C C . GLY A 1 190 ? -10.174 7.830 26.236 1.00 96.44 190 GLY A C 1
ATOM 1480 O O . GLY A 1 190 ? -9.552 6.867 26.685 1.00 96.44 190 GLY A O 1
ATOM 1481 N N . GLU A 1 191 ? -11.153 7.644 25.343 1.00 96.69 191 GLU A N 1
ATOM 1482 C CA . GLU A 1 191 ? -11.427 6.321 24.764 1.00 96.69 191 GLU A CA 1
ATOM 1483 C C . GLU A 1 191 ? -10.326 5.866 23.808 1.00 96.69 191 GLU A C 1
ATOM 1485 O O . GLU A 1 191 ? -9.987 4.684 23.829 1.00 96.69 191 GLU A O 1
ATOM 1490 N N . VAL A 1 192 ? -9.743 6.770 23.012 1.00 97.50 192 VAL A N 1
ATOM 1491 C CA . VAL A 1 192 ? -8.605 6.445 22.134 1.00 97.50 192 VAL A CA 1
ATOM 1492 C C . VAL A 1 192 ? -7.377 6.057 22.962 1.00 97.50 192 VAL A C 1
ATOM 1494 O O . VAL A 1 192 ? -6.734 5.052 22.663 1.00 97.50 192 VAL A O 1
ATOM 1497 N N . GLU A 1 193 ? -7.096 6.776 24.049 1.00 97.19 193 GLU A N 1
ATOM 1498 C CA . GLU A 1 193 ? -5.996 6.462 24.974 1.00 97.19 193 GLU A CA 1
ATOM 1499 C C . GLU A 1 193 ? -6.187 5.110 25.673 1.00 97.19 193 GLU A C 1
ATOM 1501 O O . GLU A 1 193 ? -5.281 4.272 25.682 1.00 97.19 193 GLU A O 1
ATOM 1506 N N . ARG A 1 194 ? -7.387 4.843 26.210 1.00 97.94 194 ARG A N 1
ATOM 1507 C CA . ARG A 1 194 ? -7.718 3.534 26.800 1.00 97.94 194 ARG A CA 1
ATOM 1508 C C . ARG A 1 194 ? -7.636 2.412 25.771 1.00 97.94 194 ARG A C 1
ATOM 1510 O O . ARG A 1 194 ? -7.144 1.327 26.082 1.00 97.94 194 ARG A O 1
ATOM 1517 N N . LEU A 1 195 ? -8.100 2.657 24.547 1.00 97.88 195 LEU A N 1
ATOM 1518 C CA . LEU A 1 195 ? -8.031 1.678 23.472 1.00 97.88 195 LEU A CA 1
ATOM 1519 C C . LEU A 1 195 ? -6.579 1.351 23.114 1.00 97.88 195 LEU A C 1
ATOM 1521 O O . LEU A 1 195 ? -6.258 0.174 22.966 1.00 97.88 195 LEU A O 1
ATOM 1525 N N . LEU A 1 196 ? -5.697 2.354 23.045 1.00 98.12 196 LEU A N 1
ATOM 1526 C CA . LEU A 1 196 ? -4.272 2.142 22.801 1.00 98.12 196 LEU A CA 1
ATOM 1527 C C . LEU A 1 196 ? -3.620 1.296 23.901 1.00 98.12 196 LEU A C 1
ATOM 1529 O O . LEU A 1 196 ? -2.890 0.362 23.576 1.00 98.12 196 LEU A O 1
ATOM 1533 N N . LYS A 1 197 ? -3.935 1.547 25.181 1.00 98.19 197 LYS A N 1
ATOM 1534 C CA . LYS A 1 197 ? -3.464 0.714 26.306 1.00 98.19 197 LYS A CA 1
ATOM 1535 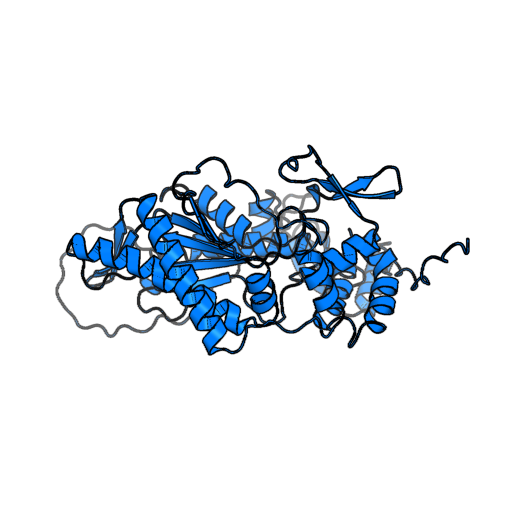C C . LYS A 1 197 ? -3.866 -0.756 26.127 1.00 98.19 197 LYS A C 1
ATOM 1537 O O . LYS A 1 197 ? -3.024 -1.647 26.231 1.00 98.19 197 LYS A O 1
ATOM 1542 N N . VAL A 1 198 ? -5.132 -1.012 25.782 1.00 98.25 198 VAL A N 1
ATOM 1543 C CA . VAL A 1 198 ? -5.650 -2.371 25.530 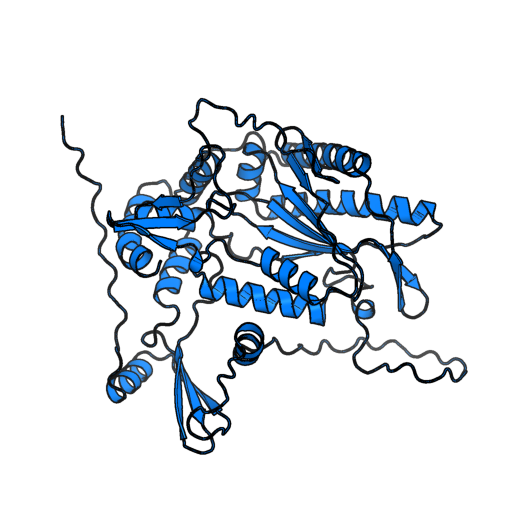1.00 98.25 198 VAL A CA 1
ATOM 1544 C C . VAL A 1 198 ? -4.980 -3.019 24.317 1.00 98.25 198 VAL A C 1
ATOM 1546 O O . VAL A 1 198 ? -4.633 -4.199 24.366 1.00 98.25 198 VAL A O 1
ATOM 1549 N N . VAL A 1 199 ? -4.810 -2.270 23.225 1.00 97.81 199 VAL A N 1
ATOM 1550 C CA . VAL A 1 199 ? -4.161 -2.757 22.003 1.00 97.81 199 VAL A CA 1
ATOM 1551 C C . VAL A 1 199 ? -2.706 -3.115 22.279 1.00 97.81 199 VAL A C 1
ATOM 1553 O O . VAL A 1 199 ? -2.323 -4.244 21.988 1.00 97.81 199 VAL A O 1
ATOM 1556 N N . ARG A 1 200 ? -1.924 -2.214 22.889 1.00 97.50 200 ARG A N 1
ATOM 1557 C CA . ARG A 1 200 ? -0.528 -2.468 23.272 1.00 97.50 200 ARG A CA 1
ATOM 1558 C C . ARG A 1 200 ? -0.424 -3.755 24.085 1.00 97.50 200 ARG A C 1
ATOM 1560 O O . ARG A 1 200 ? 0.300 -4.661 23.690 1.00 97.50 200 ARG A O 1
ATOM 1567 N N . HIS A 1 201 ? -1.202 -3.860 25.164 1.00 97.69 201 HIS A N 1
ATOM 1568 C CA . HIS A 1 201 ? -1.198 -5.030 26.047 1.00 97.69 201 HIS A CA 1
ATOM 1569 C C . HIS A 1 201 ? -1.465 -6.339 25.297 1.00 97.69 201 HIS A C 1
ATOM 1571 O O . HIS A 1 201 ? -0.727 -7.311 25.428 1.00 97.69 201 HIS A O 1
ATOM 1577 N N . ARG A 1 202 ? -2.516 -6.369 24.469 1.00 98.12 202 ARG A N 1
ATOM 1578 C CA . ARG A 1 202 ? -2.897 -7.578 23.725 1.00 98.12 202 ARG A CA 1
ATOM 1579 C C . ARG A 1 202 ? -1.906 -7.935 22.622 1.00 98.12 202 ARG A C 1
ATOM 1581 O O . ARG A 1 202 ? -1.723 -9.118 22.359 1.00 98.12 202 ARG A O 1
ATOM 1588 N N . VAL A 1 203 ? -1.306 -6.938 21.973 1.00 96.62 203 VAL A N 1
ATOM 1589 C CA . VAL A 1 203 ? -0.286 -7.158 20.944 1.00 96.62 203 VAL A CA 1
ATOM 1590 C C . VAL A 1 203 ? 0.973 -7.733 21.577 1.00 96.62 203 VAL A C 1
ATOM 1592 O O . VAL A 1 203 ? 1.413 -8.780 21.129 1.00 96.62 203 VAL A O 1
ATOM 1595 N N . LEU A 1 204 ? 1.504 -7.124 22.641 1.00 95.50 204 LEU A N 1
ATOM 1596 C CA . LEU A 1 204 ? 2.708 -7.631 23.311 1.00 95.50 204 LEU A CA 1
ATOM 1597 C C . LEU A 1 204 ? 2.507 -9.059 23.833 1.00 95.50 204 LEU A C 1
ATOM 1599 O O . LEU A 1 204 ? 3.294 -9.937 23.493 1.00 95.50 204 LEU A O 1
ATOM 1603 N N . ARG A 1 205 ? 1.375 -9.334 24.495 1.00 96.38 205 ARG A N 1
ATOM 1604 C CA . ARG A 1 205 ? 1.019 -10.692 24.935 1.00 96.38 205 ARG A CA 1
ATOM 1605 C C . ARG A 1 205 ? 0.944 -11.698 23.779 1.00 96.38 205 ARG A C 1
ATOM 1607 O O . ARG A 1 205 ? 1.317 -12.856 23.942 1.00 96.38 205 ARG A O 1
ATOM 1614 N N . LEU A 1 206 ? 0.421 -11.294 22.616 1.00 96.50 206 LEU A N 1
ATOM 1615 C CA . LEU A 1 206 ? 0.388 -12.159 21.432 1.00 96.50 206 LEU A CA 1
ATOM 1616 C C . LEU A 1 206 ? 1.806 -12.456 20.927 1.00 96.50 206 LEU A C 1
ATOM 1618 O O . LEU A 1 206 ? 2.082 -13.600 20.580 1.00 96.50 206 LEU A O 1
ATOM 1622 N N . LEU A 1 207 ? 2.683 -11.451 20.888 1.00 93.69 207 LEU A N 1
ATOM 1623 C CA . LEU A 1 207 ? 4.071 -11.615 20.447 1.00 93.69 207 LEU A CA 1
ATOM 1624 C C . LEU A 1 207 ? 4.855 -12.540 21.386 1.00 93.69 207 LEU A C 1
ATOM 1626 O O . LEU A 1 207 ? 5.543 -13.435 20.904 1.00 93.69 207 LEU A O 1
ATOM 1630 N N . GLU A 1 208 ? 4.697 -12.373 22.701 1.00 93.06 208 GLU A N 1
ATOM 1631 C CA . GLU A 1 208 ? 5.281 -13.251 23.727 1.00 93.06 208 GLU A CA 1
ATOM 1632 C C . GLU A 1 208 ? 4.789 -14.692 23.568 1.00 93.06 208 GLU A C 1
ATOM 1634 O O . GLU A 1 208 ? 5.592 -15.612 23.445 1.00 93.06 208 GLU A O 1
ATOM 1639 N N . LYS A 1 209 ? 3.467 -14.894 23.458 1.00 93.81 209 LYS A N 1
ATOM 1640 C CA . LYS A 1 209 ? 2.873 -16.228 23.259 1.00 93.81 209 LYS A CA 1
ATOM 1641 C C . LYS A 1 209 ? 3.384 -16.923 21.991 1.00 93.81 209 LYS A C 1
ATOM 1643 O O . LYS A 1 209 ? 3.406 -18.147 21.926 1.00 93.81 209 LYS A O 1
ATOM 1648 N N . ARG A 1 210 ? 3.736 -16.152 20.963 1.00 92.44 210 ARG A N 1
ATOM 1649 C CA . ARG A 1 210 ? 4.257 -16.656 19.686 1.00 92.44 210 ARG A CA 1
ATOM 1650 C C . ARG A 1 210 ? 5.777 -16.850 19.693 1.00 92.44 210 ARG A C 1
ATOM 1652 O O . ARG A 1 210 ? 6.308 -17.228 18.657 1.00 92.44 210 ARG A O 1
ATOM 1659 N N . GLY A 1 211 ? 6.470 -16.567 20.802 1.00 89.75 211 GLY A N 1
ATOM 1660 C CA . GLY A 1 211 ? 7.934 -16.630 20.875 1.00 89.75 211 GLY A CA 1
ATOM 1661 C C . GLY A 1 211 ? 8.625 -15.641 19.934 1.00 89.75 211 GLY A C 1
ATOM 1662 O O . GLY A 1 211 ? 9.764 -15.847 19.535 1.00 89.75 211 GLY A O 1
ATOM 1663 N N . ALA A 1 212 ? 7.928 -14.575 19.532 1.00 86.81 212 ALA A N 1
ATOM 1664 C CA . ALA A 1 212 ? 8.408 -13.651 18.509 1.00 86.81 212 ALA A CA 1
ATOM 1665 C C . ALA A 1 212 ? 9.340 -12.561 19.079 1.00 86.81 212 ALA A C 1
ATOM 1667 O O . ALA A 1 212 ? 9.870 -11.732 18.337 1.00 86.81 212 ALA A O 1
ATOM 1668 N N . LEU A 1 213 ? 9.510 -12.541 20.406 1.00 79.81 213 LEU A N 1
ATOM 1669 C CA . LEU A 1 213 ? 10.425 -11.678 21.144 1.00 79.81 213 LEU A CA 1
ATOM 1670 C C . LEU A 1 213 ? 11.312 -12.544 22.068 1.00 79.81 213 LEU A C 1
ATOM 1672 O O . LEU A 1 213 ? 10.760 -13.411 22.744 1.00 79.81 213 LEU A O 1
ATOM 1676 N N . PRO A 1 214 ? 12.640 -12.301 22.133 1.00 70.88 214 PRO A N 1
ATOM 1677 C CA . PRO A 1 214 ? 13.377 -11.272 21.401 1.00 70.88 214 PRO A CA 1
ATOM 1678 C C . PRO A 1 214 ? 13.483 -11.595 19.905 1.00 70.88 214 PRO A C 1
ATOM 1680 O O . PRO A 1 214 ? 13.519 -12.745 19.483 1.00 70.88 214 PRO A O 1
ATOM 1683 N N . ALA A 1 215 ? 13.499 -10.548 19.087 1.00 70.12 215 ALA A N 1
ATOM 1684 C CA . ALA A 1 215 ? 13.523 -10.709 17.646 1.00 70.12 215 ALA A CA 1
ATOM 1685 C C . ALA A 1 215 ? 14.927 -11.091 17.161 1.00 70.12 215 ALA A C 1
ATOM 1687 O O . ALA A 1 215 ? 15.899 -10.418 17.500 1.00 70.12 215 ALA A O 1
ATOM 1688 N N . GLN A 1 216 ? 15.018 -12.120 16.322 1.00 76.25 216 GLN A N 1
ATOM 1689 C CA . GLN A 1 216 ? 16.282 -12.560 15.727 1.00 76.25 216 GLN A CA 1
ATOM 1690 C C . GLN A 1 216 ? 16.825 -11.527 14.723 1.00 76.25 216 GLN A C 1
ATOM 1692 O O . GLN A 1 216 ? 16.051 -10.749 14.144 1.00 76.25 216 GLN A O 1
ATOM 1697 N N . GLY A 1 217 ? 18.145 -11.532 14.507 1.00 76.94 217 GLY A N 1
ATOM 1698 C CA . GLY A 1 217 ? 18.852 -10.672 13.548 1.00 76.94 217 GLY A CA 1
ATOM 1699 C C . GLY A 1 217 ? 18.469 -10.925 12.079 1.00 76.94 217 GLY A C 1
ATOM 1700 O O . GLY A 1 217 ? 17.587 -11.740 11.800 1.00 76.94 217 GLY A O 1
ATOM 1701 N N . PRO A 1 218 ? 19.035 -10.170 11.125 1.00 82.19 218 PRO A N 1
ATOM 1702 C CA . PRO A 1 218 ? 18.786 -10.389 9.701 1.00 82.19 218 PRO A CA 1
ATOM 1703 C C . PRO A 1 218 ? 19.451 -11.683 9.204 1.00 82.19 218 PRO A C 1
ATOM 1705 O O . PRO A 1 218 ? 20.614 -11.922 9.503 1.00 82.19 218 PRO A O 1
ATOM 1708 N N . GLU A 1 219 ? 18.727 -12.488 8.423 1.00 81.12 219 GLU A N 1
ATOM 1709 C CA . GLU A 1 219 ? 19.235 -13.756 7.852 1.00 81.12 219 GLU A CA 1
ATOM 1710 C C . GLU A 1 219 ? 19.630 -13.652 6.367 1.00 81.12 219 GLU A C 1
ATOM 1712 O O . GLU A 1 219 ? 20.334 -14.507 5.832 1.00 81.12 219 GLU A O 1
ATOM 1717 N N . ASP A 1 220 ? 19.142 -12.621 5.678 1.00 83.88 220 ASP A N 1
ATOM 1718 C CA . ASP A 1 220 ? 19.326 -12.414 4.244 1.00 83.88 220 ASP A CA 1
ATOM 1719 C C . ASP A 1 220 ? 19.538 -10.923 3.921 1.00 83.88 220 ASP A C 1
ATOM 1721 O O . ASP A 1 220 ? 19.360 -10.043 4.777 1.00 83.88 220 ASP A O 1
ATOM 1725 N N . ALA A 1 221 ? 19.913 -10.624 2.672 1.00 86.44 221 ALA A N 1
ATOM 1726 C CA . ALA A 1 221 ? 20.180 -9.258 2.225 1.00 86.44 221 ALA A CA 1
ATOM 1727 C C . ALA A 1 221 ? 18.954 -8.340 2.378 1.00 86.44 221 ALA A C 1
ATOM 1729 O O . ALA A 1 221 ? 19.081 -7.171 2.751 1.00 86.44 221 ALA A O 1
ATOM 1730 N N . LEU A 1 222 ? 17.745 -8.861 2.133 1.00 90.19 222 LEU A N 1
ATOM 1731 C CA . LEU A 1 222 ? 16.516 -8.084 2.271 1.00 90.19 222 LEU A CA 1
ATOM 1732 C C . LEU A 1 222 ? 16.282 -7.687 3.731 1.00 90.19 222 LEU A C 1
ATOM 1734 O O . LEU A 1 222 ? 15.984 -6.524 4.005 1.00 90.19 222 LEU A O 1
ATOM 1738 N N . GLN A 1 223 ? 16.441 -8.624 4.661 1.00 89.06 223 GLN A N 1
ATOM 1739 C CA . GLN A 1 223 ? 16.327 -8.389 6.092 1.00 89.06 223 GLN A CA 1
ATOM 1740 C C . GLN A 1 223 ? 17.399 -7.411 6.575 1.00 89.06 223 GLN A C 1
ATOM 1742 O O . GLN A 1 223 ? 17.086 -6.529 7.373 1.00 89.06 223 GLN A O 1
ATOM 1747 N N . ALA A 1 224 ? 18.628 -7.489 6.057 1.00 88.19 224 ALA A N 1
ATOM 1748 C CA . ALA A 1 224 ? 19.674 -6.510 6.352 1.00 88.19 224 ALA A CA 1
ATOM 1749 C C . ALA A 1 224 ? 19.266 -5.098 5.891 1.00 88.19 224 ALA A C 1
ATOM 1751 O O . ALA A 1 224 ? 19.325 -4.141 6.669 1.00 88.19 224 ALA A O 1
ATOM 1752 N N . TYR A 1 225 ? 18.745 -4.960 4.665 1.00 89.94 225 TYR A N 1
ATOM 1753 C CA . TYR A 1 225 ? 18.237 -3.678 4.158 1.00 89.94 225 TYR A CA 1
ATOM 1754 C C . TYR A 1 225 ? 17.045 -3.166 4.974 1.00 89.94 225 TYR A C 1
ATOM 1756 O O . TYR A 1 225 ? 16.920 -1.965 5.218 1.00 89.94 225 TYR A O 1
ATOM 1764 N N . GLN A 1 226 ? 16.164 -4.063 5.413 1.00 90.38 226 GLN A N 1
ATOM 1765 C CA . GLN A 1 226 ? 15.001 -3.731 6.228 1.00 90.38 226 GLN A CA 1
ATOM 1766 C C . GLN A 1 226 ? 15.381 -3.294 7.645 1.00 90.38 226 GLN A C 1
ATOM 1768 O O . GLN A 1 226 ? 14.846 -2.291 8.124 1.00 90.38 226 GLN A O 1
ATOM 1773 N N . ALA A 1 227 ? 16.314 -3.997 8.292 1.00 85.31 227 ALA A N 1
ATOM 1774 C CA . ALA A 1 227 ? 16.854 -3.639 9.601 1.00 85.31 227 ALA A CA 1
ATOM 1775 C C . ALA A 1 227 ? 17.491 -2.249 9.545 1.00 85.31 227 ALA A C 1
ATOM 1777 O O . ALA A 1 227 ? 17.121 -1.364 10.318 1.00 85.31 227 ALA A O 1
ATOM 1778 N N . HIS A 1 228 ? 18.350 -2.024 8.549 1.00 83.19 228 HIS A N 1
ATOM 1779 C CA . HIS A 1 228 ? 18.969 -0.728 8.312 1.00 83.19 228 HIS A CA 1
ATOM 1780 C C . HIS A 1 228 ? 17.914 0.367 8.072 1.00 83.19 228 HIS A C 1
ATOM 1782 O O . HIS A 1 228 ? 17.945 1.412 8.714 1.00 83.19 228 HIS A O 1
ATOM 1788 N N . SER A 1 229 ? 16.901 0.118 7.235 1.00 83.69 229 SER A N 1
ATOM 1789 C CA . SER A 1 229 ? 15.828 1.087 6.950 1.00 83.69 229 SER A CA 1
ATOM 1790 C C . SER A 1 229 ? 14.970 1.439 8.175 1.00 83.69 229 SER A C 1
ATOM 1792 O O . SER A 1 229 ? 14.548 2.589 8.321 1.00 83.69 229 SER A O 1
ATOM 1794 N N . LEU A 1 230 ? 14.716 0.477 9.071 1.00 78.56 230 LEU A N 1
ATOM 1795 C CA . LEU A 1 230 ? 14.018 0.712 10.342 1.00 78.56 230 LEU A CA 1
ATOM 1796 C C . LEU A 1 230 ? 14.825 1.603 11.294 1.00 78.56 230 LEU A C 1
ATOM 1798 O O . LEU A 1 230 ? 14.235 2.358 12.067 1.00 78.56 230 LEU A O 1
ATOM 1802 N N . GLN A 1 231 ? 16.152 1.503 11.238 1.00 63.50 231 GLN A N 1
ATOM 1803 C CA . GLN A 1 231 ? 17.088 2.165 12.147 1.00 63.50 231 GLN A CA 1
ATOM 1804 C C . GLN A 1 231 ? 17.576 3.523 11.614 1.00 63.50 231 GLN A C 1
ATOM 1806 O O . GLN A 1 231 ? 17.889 4.411 12.394 1.00 63.50 231 GLN A O 1
ATOM 1811 N N . GLN A 1 232 ? 17.532 3.745 10.297 1.00 55.12 232 GLN A N 1
ATOM 1812 C CA . GLN A 1 232 ? 18.082 4.919 9.604 1.00 55.12 232 GLN A CA 1
ATOM 1813 C C . GLN A 1 232 ? 17.400 6.272 9.876 1.00 55.12 232 GLN A C 1
ATOM 1815 O O . GLN A 1 232 ? 17.685 7.244 9.178 1.00 55.12 232 GLN A O 1
ATOM 1820 N N . ARG A 1 233 ? 16.481 6.378 10.843 1.00 49.41 233 ARG A N 1
ATOM 1821 C CA . ARG A 1 233 ? 15.957 7.698 11.223 1.00 49.41 233 ARG A CA 1
ATOM 1822 C C . ARG A 1 233 ? 16.825 8.448 12.225 1.00 49.41 233 ARG A C 1
ATOM 1824 O O . ARG A 1 233 ? 16.620 9.652 12.296 1.00 49.41 233 ARG A O 1
ATOM 1831 N N . LEU A 1 234 ? 17.773 7.803 12.911 1.00 41.41 234 LEU A N 1
ATOM 1832 C CA . LEU A 1 234 ? 18.721 8.441 13.834 1.00 41.41 234 LEU A CA 1
ATOM 1833 C C . LEU A 1 234 ? 19.996 7.588 13.948 1.00 41.41 234 LEU A C 1
ATOM 1835 O O . LEU A 1 234 ? 19.944 6.370 13.778 1.00 41.41 234 LEU A O 1
ATOM 1839 N N . ARG A 1 235 ? 21.144 8.224 14.213 1.00 33.75 235 ARG A N 1
ATOM 1840 C CA . ARG A 1 235 ? 22.392 7.523 14.563 1.00 33.75 235 ARG A CA 1
ATOM 1841 C C . ARG A 1 235 ? 22.141 6.621 15.787 1.00 33.75 235 ARG A C 1
ATOM 1843 O O . ARG A 1 235 ? 21.308 6.945 16.626 1.00 33.75 235 ARG A O 1
ATOM 1850 N N . TRP A 1 236 ? 22.863 5.500 15.878 1.00 34.19 236 TRP A N 1
ATOM 1851 C CA . TRP A 1 236 ? 22.698 4.410 16.867 1.00 34.19 236 TRP A CA 1
ATOM 1852 C C . TRP A 1 236 ? 2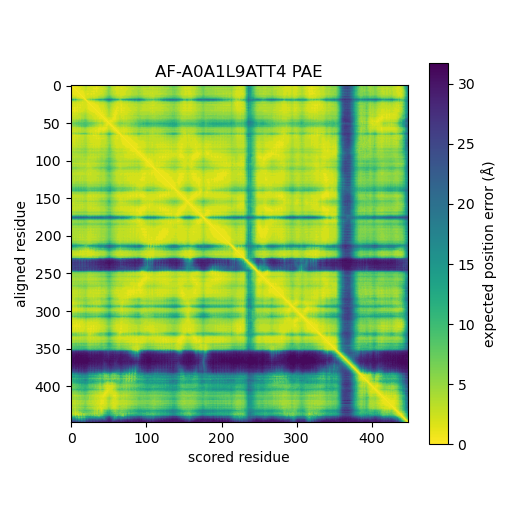2.624 4.850 18.346 1.00 34.19 236 TRP A C 1
ATOM 1854 O O . TRP A 1 236 ? 22.156 4.092 19.190 1.00 34.19 236 TRP A O 1
ATOM 1864 N N . THR A 1 237 ? 23.078 6.060 18.660 1.00 32.81 237 THR A N 1
ATOM 1865 C CA . THR A 1 237 ? 23.197 6.615 20.011 1.00 32.81 237 THR A CA 1
ATOM 1866 C C . THR A 1 237 ? 21.955 7.352 20.511 1.00 32.81 237 THR A C 1
ATOM 1868 O O . THR A 1 237 ? 21.885 7.656 21.697 1.00 32.81 237 THR A O 1
ATOM 1871 N N . GLU A 1 238 ? 20.959 7.623 19.662 1.00 32.59 238 GLU A N 1
ATOM 1872 C CA . GLU A 1 238 ? 19.786 8.412 20.053 1.00 32.59 238 GLU A CA 1
ATOM 1873 C C . GLU A 1 238 ? 18.499 7.589 19.974 1.00 32.59 238 GLU A C 1
ATOM 1875 O O . GLU A 1 238 ? 17.995 7.229 18.906 1.00 32.59 238 GLU A O 1
ATOM 1880 N N . VAL A 1 239 ? 17.927 7.303 21.145 1.00 37.72 239 VAL A N 1
ATOM 1881 C CA . VAL A 1 239 ? 16.524 6.900 21.252 1.00 37.72 239 VAL A CA 1
ATOM 1882 C C . VAL A 1 239 ? 15.695 8.040 20.658 1.00 37.72 239 VAL A C 1
ATOM 1884 O O . VAL A 1 239 ? 15.822 9.175 21.106 1.00 37.72 239 VAL A O 1
ATOM 1887 N N . ASP A 1 240 ? 14.848 7.755 19.660 1.00 39.41 240 ASP A N 1
ATOM 1888 C CA . ASP A 1 240 ? 13.910 8.730 19.077 1.00 39.41 240 ASP A CA 1
ATOM 1889 C C . ASP A 1 240 ? 12.840 9.088 20.131 1.00 39.41 240 ASP A C 1
ATOM 1891 O O . ASP A 1 240 ? 11.692 8.642 20.067 1.00 39.41 240 ASP A O 1
ATOM 1895 N N . VAL A 1 241 ? 13.224 9.864 21.146 1.00 40.09 241 VAL A N 1
ATOM 1896 C CA . VAL A 1 241 ? 12.324 10.518 22.096 1.00 40.09 241 VAL A CA 1
ATOM 1897 C C . VAL A 1 241 ? 11.769 11.737 21.375 1.00 40.09 241 VAL A C 1
ATOM 1899 O O . VAL A 1 241 ? 12.088 12.880 21.691 1.00 40.09 241 VAL A O 1
ATOM 1902 N N . ARG A 1 242 ? 10.949 11.517 20.339 1.00 48.12 242 ARG A N 1
ATOM 1903 C CA . ARG A 1 242 ? 10.200 12.644 19.782 1.00 48.12 242 ARG A CA 1
ATOM 1904 C C . ARG A 1 242 ? 9.259 13.130 20.871 1.00 48.12 242 ARG A C 1
ATOM 1906 O O . ARG A 1 242 ? 8.478 12.310 21.372 1.00 48.12 242 ARG A O 1
ATOM 1913 N N . PRO A 1 243 ? 9.256 14.432 21.193 1.00 42.84 243 PRO A N 1
ATOM 1914 C CA . PRO A 1 243 ? 8.149 14.988 21.944 1.00 42.84 243 PRO A CA 1
ATOM 1915 C C . PRO A 1 243 ? 6.854 14.615 21.206 1.00 42.84 243 PRO A C 1
ATOM 1917 O O . PRO A 1 243 ? 6.841 14.572 19.964 1.00 42.84 243 PRO A O 1
ATOM 1920 N N . PRO A 1 244 ? 5.777 14.269 21.934 1.00 46.91 244 PRO A N 1
ATOM 1921 C CA . PRO A 1 244 ? 4.520 13.924 21.297 1.00 46.91 244 PRO A CA 1
ATOM 1922 C C . PRO A 1 244 ? 4.151 15.049 20.322 1.00 46.91 244 PRO A C 1
ATOM 1924 O O . PRO A 1 244 ? 4.330 16.226 20.654 1.00 46.91 244 PRO A O 1
ATOM 1927 N N . PRO A 1 245 ? 3.671 14.726 19.106 1.00 57.38 245 PRO A N 1
ATOM 1928 C CA . PRO A 1 245 ? 3.189 15.763 18.203 1.00 57.38 245 PRO A CA 1
ATOM 1929 C C . PRO A 1 245 ? 2.182 16.640 18.959 1.00 57.38 245 PRO A C 1
ATOM 1931 O O . PRO A 1 245 ? 1.481 16.118 19.831 1.00 57.38 245 PRO A O 1
ATOM 1934 N N . ARG A 1 246 ? 2.106 17.945 18.625 1.00 60.31 246 ARG A N 1
ATOM 1935 C CA . ARG A 1 246 ? 1.074 18.876 19.143 1.00 60.31 246 ARG A CA 1
ATOM 1936 C C . ARG A 1 246 ? -0.218 18.101 19.373 1.00 60.31 246 ARG A C 1
ATOM 1938 O O . ARG A 1 246 ? -0.628 17.429 18.426 1.00 60.31 246 ARG A O 1
ATOM 1945 N N . LYS A 1 247 ? -0.805 18.149 20.581 1.00 66.44 247 LYS A N 1
ATOM 1946 C CA . LYS A 1 247 ? -1.972 17.327 20.961 1.00 66.44 247 LYS A CA 1
ATOM 1947 C C . LYS A 1 247 ? -3.014 17.361 19.842 1.00 66.44 247 LYS A C 1
ATOM 1949 O O . LYS A 1 247 ? -3.748 18.332 19.687 1.00 66.44 247 LYS A O 1
ATOM 1954 N N . GLN A 1 248 ? -3.037 16.309 19.028 1.00 81.50 248 GLN A N 1
ATOM 1955 C CA . GLN A 1 248 ? -4.035 16.149 17.985 1.00 81.50 248 GLN A CA 1
ATOM 1956 C C . GLN A 1 248 ? -5.251 15.494 18.631 1.00 81.50 248 GLN A C 1
ATOM 1958 O O . GLN A 1 248 ? -5.087 14.538 19.394 1.00 81.50 248 GLN A O 1
ATOM 1963 N N . PRO A 1 249 ? -6.470 15.965 18.341 1.00 90.94 249 PRO A N 1
ATOM 1964 C CA . PRO A 1 249 ? -7.664 15.327 18.870 1.00 90.94 249 PRO A CA 1
ATOM 1965 C C . PRO A 1 249 ? -7.731 13.875 18.391 1.00 90.94 249 PRO A C 1
ATOM 1967 O O . PRO A 1 249 ? -7.398 13.579 17.245 1.00 90.94 249 PRO A O 1
ATOM 1970 N N . ARG A 1 250 ? -8.170 12.963 19.264 1.00 94.31 250 ARG A N 1
ATOM 1971 C CA . ARG A 1 250 ? -8.271 11.516 19.001 1.00 94.31 250 ARG A CA 1
ATOM 1972 C C . ARG A 1 250 ? -6.946 10.897 18.533 1.00 94.31 250 ARG A C 1
ATOM 1974 O O . ARG A 1 250 ? -6.928 10.063 17.624 1.00 94.31 250 ARG A O 1
ATOM 1981 N N . CYS A 1 251 ? -5.844 11.308 19.153 1.00 95.19 251 CYS A N 1
ATOM 1982 C CA . CYS A 1 251 ? -4.507 10.767 18.929 1.00 95.19 251 CYS A CA 1
ATOM 1983 C C . CYS A 1 251 ? -3.897 10.342 20.264 1.00 95.19 251 CYS A C 1
ATOM 1985 O O . CYS A 1 251 ? -3.838 11.144 21.192 1.00 95.19 251 CYS A O 1
ATOM 1987 N N . ALA A 1 252 ? -3.414 9.106 20.354 1.00 94.50 252 ALA A N 1
ATOM 1988 C CA . ALA A 1 252 ? -2.724 8.600 21.534 1.00 94.50 252 ALA A CA 1
ATOM 1989 C C . ALA A 1 252 ? -1.373 8.001 21.139 1.00 94.50 252 ALA A C 1
ATOM 1991 O O . ALA A 1 252 ? -1.266 7.334 20.109 1.00 94.50 252 ALA A O 1
ATOM 1992 N N . VAL A 1 253 ? -0.361 8.220 21.977 1.00 93.06 253 VAL A N 1
ATOM 1993 C CA . VAL A 1 253 ? 0.976 7.634 21.845 1.00 93.06 253 VAL A CA 1
ATOM 1994 C C . VAL A 1 253 ? 1.338 6.985 23.175 1.00 93.06 253 VAL A C 1
ATOM 1996 O O . VAL A 1 253 ? 1.124 7.581 24.227 1.00 93.06 253 VAL A O 1
ATOM 1999 N N . LEU A 1 254 ? 1.851 5.758 23.135 1.00 92.00 254 LEU A N 1
ATOM 2000 C CA . LEU A 1 254 ? 2.262 5.003 24.316 1.00 92.00 254 LEU A CA 1
ATOM 2001 C C . LEU A 1 254 ? 3.415 4.071 23.939 1.00 92.00 254 LEU A C 1
ATOM 2003 O O . LEU A 1 254 ? 3.214 3.139 23.163 1.00 92.00 254 LEU A O 1
ATOM 2007 N N . GLU A 1 255 ? 4.611 4.332 24.474 1.00 88.81 255 GLU A N 1
ATOM 2008 C CA . GLU A 1 255 ? 5.811 3.495 24.280 1.00 88.81 255 GLU A CA 1
ATOM 2009 C C . GLU A 1 255 ? 6.083 3.143 22.802 1.00 88.81 255 GLU A C 1
ATOM 2011 O O . GLU A 1 255 ? 6.264 1.989 22.411 1.00 88.81 255 GLU A O 1
ATOM 2016 N N . GLY A 1 256 ? 6.030 4.157 21.936 1.00 87.75 256 GLY A N 1
ATOM 2017 C CA . GLY A 1 256 ? 6.264 4.011 20.497 1.00 87.75 256 GLY A CA 1
ATOM 2018 C C . GLY A 1 256 ? 5.109 3.392 19.700 1.00 87.75 256 GLY A C 1
ATOM 2019 O O . GLY A 1 256 ? 5.165 3.395 18.468 1.00 87.75 256 GLY A O 1
ATOM 2020 N N . PHE A 1 257 ? 4.037 2.920 20.347 1.00 93.38 257 PHE A N 1
ATOM 2021 C CA . PHE A 1 257 ? 2.761 2.714 19.664 1.00 93.38 257 PHE A CA 1
ATOM 2022 C C . PHE A 1 257 ? 2.070 4.062 19.469 1.00 93.38 257 PHE A C 1
ATOM 2024 O O . PHE A 1 257 ? 2.033 4.878 20.388 1.00 93.38 257 PHE A O 1
ATOM 2031 N N . SER A 1 258 ? 1.472 4.278 18.299 1.00 94.50 258 SER A N 1
ATOM 2032 C CA . SER A 1 258 ? 0.637 5.455 18.041 1.00 94.50 258 SER A CA 1
ATOM 2033 C C . SER A 1 258 ? -0.669 5.058 17.371 1.00 94.50 258 SER A C 1
ATOM 2035 O O . SER A 1 258 ? -0.644 4.325 16.378 1.00 94.50 258 SER A O 1
ATOM 2037 N N . LEU A 1 259 ? -1.788 5.562 17.894 1.00 96.94 259 LEU A N 1
ATOM 2038 C CA . LEU A 1 259 ? -3.136 5.364 17.370 1.00 96.94 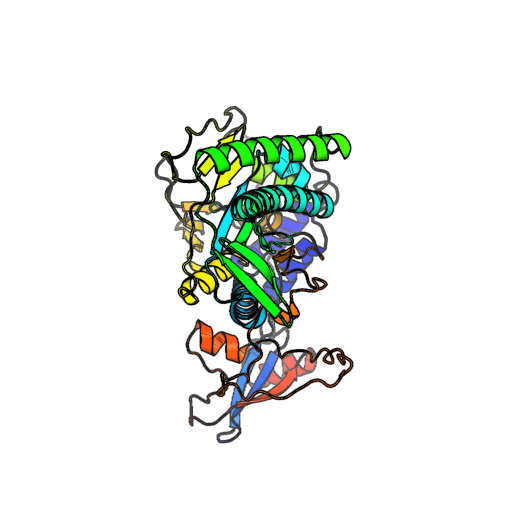259 LEU A CA 1
ATOM 2039 C C . LEU A 1 259 ? -3.787 6.714 17.066 1.00 96.94 259 LEU A C 1
ATOM 2041 O O . LEU A 1 259 ? -4.033 7.512 17.969 1.00 96.94 259 LEU A O 1
ATOM 2045 N N . HIS A 1 260 ? -4.116 6.936 15.796 1.00 96.00 260 HIS A N 1
ATOM 2046 C CA . HIS A 1 260 ? -4.821 8.127 15.327 1.00 96.00 260 HIS A CA 1
ATOM 2047 C C . HIS A 1 260 ? -6.211 7.746 14.829 1.00 96.00 260 HIS A C 1
ATOM 2049 O O . HIS A 1 260 ? -6.343 6.825 14.025 1.00 96.00 260 HIS A O 1
ATOM 2055 N N . ALA A 1 261 ? -7.230 8.485 15.260 1.00 96.94 261 ALA A N 1
ATOM 2056 C CA . ALA A 1 261 ? -8.620 8.266 14.869 1.00 96.94 261 ALA A CA 1
ATOM 2057 C C . ALA A 1 261 ? -9.340 9.570 14.491 1.00 96.94 261 ALA A C 1
ATOM 2059 O O . ALA A 1 261 ? -10.561 9.653 14.583 1.00 96.94 261 ALA A O 1
ATOM 2060 N N . ASN A 1 262 ? -8.614 10.630 14.122 1.00 95.75 262 ASN A N 1
ATOM 2061 C CA . ASN A 1 262 ? -9.242 11.934 13.899 1.00 95.75 262 ASN A CA 1
ATOM 2062 C C . ASN A 1 262 ? -9.849 12.121 12.506 1.00 95.75 262 ASN A C 1
ATOM 2064 O O . ASN A 1 262 ? -10.805 12.878 12.371 1.00 95.75 262 ASN A O 1
ATOM 2068 N N . THR A 1 263 ? -9.312 11.448 11.486 1.00 96.12 263 THR A N 1
ATOM 2069 C CA . THR A 1 263 ? -9.791 11.579 10.105 1.00 96.12 263 THR A CA 1
ATOM 2070 C C . THR A 1 263 ? -11.197 10.997 9.990 1.00 96.12 263 THR A C 1
ATOM 2072 O O . THR A 1 263 ? -11.371 9.778 10.050 1.00 96.12 263 THR A O 1
ATOM 2075 N N . HIS A 1 264 ? -12.182 11.876 9.835 1.00 96.88 264 HIS A N 1
ATOM 2076 C CA . HIS A 1 264 ? -13.594 11.557 9.648 1.00 96.88 264 HIS A CA 1
ATOM 2077 C C . HIS A 1 264 ? -14.031 11.944 8.236 1.00 96.88 264 HIS A C 1
ATOM 2079 O O . HIS A 1 264 ? -13.596 12.968 7.715 1.00 96.88 264 HIS A O 1
ATOM 2085 N N . LEU A 1 265 ? -14.904 11.132 7.652 1.00 97.44 265 LEU A N 1
ATOM 2086 C CA . LEU A 1 265 ? -15.560 11.370 6.378 1.00 97.44 265 LEU A CA 1
ATOM 2087 C C . LEU A 1 265 ? -17.067 11.261 6.576 1.00 97.44 265 LEU A C 1
ATOM 2089 O O . LEU A 1 265 ? -17.559 10.239 7.058 1.00 97.44 265 LEU A O 1
ATOM 2093 N N . HIS A 1 266 ? -17.785 12.305 6.174 1.00 96.94 266 HIS A N 1
ATOM 2094 C CA . HIS A 1 266 ? -19.243 12.307 6.165 1.00 96.94 266 HIS A CA 1
ATOM 2095 C C . HIS A 1 266 ? -19.787 11.286 5.150 1.00 96.94 266 HIS A C 1
ATOM 2097 O O . HIS A 1 266 ? -19.130 11.003 4.148 1.00 96.94 266 HIS A O 1
ATOM 2103 N N . ALA A 1 267 ? -21.004 10.772 5.363 1.00 95.31 267 ALA A N 1
ATOM 2104 C CA . ALA A 1 267 ? -21.621 9.759 4.494 1.00 95.31 267 ALA A CA 1
ATOM 2105 C C . ALA A 1 267 ? -21.681 10.174 3.011 1.00 95.31 267 ALA A C 1
ATOM 2107 O O . ALA A 1 267 ? -21.493 9.347 2.115 1.00 95.31 267 ALA A O 1
ATOM 2108 N N . ASN A 1 268 ? -21.883 11.472 2.773 1.00 94.94 268 ASN A N 1
ATOM 2109 C CA . ASN A 1 268 ? -21.996 12.059 1.437 1.00 94.94 268 ASN A CA 1
ATOM 2110 C C . ASN A 1 268 ? -20.639 12.400 0.796 1.00 94.94 268 ASN A C 1
ATOM 2112 O O . ASN A 1 268 ? -20.587 12.647 -0.406 1.00 94.94 268 ASN A O 1
ATOM 2116 N N . ASP A 1 269 ? -19.523 12.367 1.538 1.00 96.06 269 ASP A N 1
ATOM 2117 C CA . ASP A 1 269 ? -18.186 12.631 0.982 1.00 96.06 269 ASP A CA 1
ATOM 2118 C C . ASP A 1 269 ? -17.604 11.381 0.298 1.00 96.06 269 ASP A C 1
ATOM 2120 O O . ASP A 1 269 ? -16.588 10.802 0.700 1.00 96.06 269 ASP A O 1
ATOM 2124 N N . ARG A 1 270 ? -18.276 10.929 -0.767 1.00 93.75 270 ARG A N 1
ATOM 2125 C CA . ARG A 1 270 ? -17.866 9.747 -1.543 1.00 93.75 270 ARG A CA 1
ATOM 2126 C C . ARG A 1 270 ? -16.531 9.958 -2.247 1.00 93.75 270 ARG A C 1
ATOM 2128 O O . ARG A 1 270 ? -15.726 9.031 -2.328 1.00 93.75 270 ARG A O 1
ATOM 2135 N N . GLN A 1 271 ? -16.261 11.180 -2.701 1.00 94.56 271 GLN A N 1
ATOM 2136 C CA . GLN A 1 271 ? -14.980 11.518 -3.316 1.00 94.56 271 GLN A CA 1
ATOM 2137 C C . GLN A 1 271 ? -13.836 11.485 -2.295 1.00 94.56 271 GLN A C 1
ATOM 2139 O O . GLN A 1 271 ? -12.766 10.948 -2.588 1.00 94.56 271 GLN A O 1
ATOM 2144 N N . GLY A 1 272 ? -14.041 12.021 -1.088 1.00 96.50 272 GLY A N 1
ATOM 2145 C CA . GLY A 1 272 ? -13.084 11.932 0.014 1.00 96.50 272 GLY A CA 1
ATOM 2146 C C . GLY A 1 272 ? -12.834 10.497 0.450 1.00 96.50 272 GLY A C 1
ATOM 2147 O O . GLY A 1 272 ? -11.677 10.114 0.649 1.00 96.50 272 GLY A O 1
ATOM 2148 N N . LEU A 1 273 ? -13.881 9.672 0.483 1.00 97.06 273 LEU A N 1
ATOM 2149 C CA . LEU A 1 273 ? -13.766 8.238 0.722 1.00 97.06 273 LEU A CA 1
ATOM 2150 C C . LEU A 1 273 ? -12.918 7.537 -0.344 1.00 97.06 273 LEU A C 1
ATOM 2152 O O . LEU A 1 273 ? -11.988 6.804 0.002 1.00 97.06 273 LEU A O 1
ATOM 2156 N N . GLU A 1 274 ? -13.159 7.808 -1.628 1.00 96.06 274 GLU A N 1
ATOM 2157 C CA . GLU A 1 274 ? -12.351 7.243 -2.713 1.00 96.06 274 GLU A CA 1
ATOM 2158 C C . GLU A 1 274 ? -10.884 7.691 -2.617 1.00 96.06 274 GLU A C 1
ATOM 2160 O O . GLU A 1 274 ? -9.971 6.863 -2.708 1.00 96.06 274 GLU A O 1
ATOM 2165 N N . ARG A 1 275 ? -10.635 8.986 -2.363 1.00 95.94 275 ARG A N 1
ATOM 2166 C CA . ARG A 1 275 ? -9.280 9.524 -2.139 1.00 95.94 275 ARG A CA 1
ATOM 2167 C C . ARG A 1 275 ? -8.582 8.812 -0.980 1.00 95.94 275 ARG A C 1
ATOM 2169 O O . ARG A 1 275 ? -7.400 8.482 -1.097 1.00 95.94 275 ARG A O 1
ATOM 2176 N N . LEU A 1 276 ? -9.295 8.538 0.111 1.00 96.81 276 LEU A N 1
ATOM 2177 C CA . LEU A 1 276 ? -8.744 7.857 1.279 1.00 96.81 276 LEU A CA 1
ATOM 2178 C C . LEU A 1 276 ? -8.458 6.372 1.009 1.00 96.81 276 LEU A C 1
ATOM 2180 O O . LEU A 1 276 ? -7.389 5.877 1.375 1.00 96.81 276 LEU A O 1
ATOM 2184 N N . CYS A 1 277 ? -9.348 5.666 0.307 1.00 97.50 277 CYS A N 1
ATOM 2185 C CA . CYS A 1 277 ? -9.101 4.293 -0.136 1.00 97.50 277 CYS A CA 1
ATOM 2186 C C . CYS A 1 277 ? -7.887 4.210 -1.071 1.00 97.50 277 CYS A C 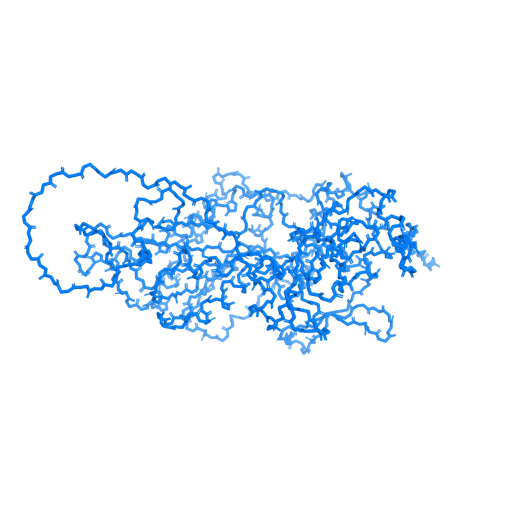1
ATOM 2188 O O . CYS A 1 277 ? -7.037 3.329 -0.915 1.00 97.50 277 CYS A O 1
ATOM 2190 N N . ARG A 1 278 ? -7.753 5.162 -2.001 1.00 95.25 278 ARG A N 1
ATOM 2191 C CA . ARG A 1 278 ? -6.600 5.270 -2.905 1.00 95.25 278 ARG A CA 1
ATOM 2192 C C . ARG A 1 278 ? -5.313 5.547 -2.134 1.00 95.25 278 ARG A C 1
ATOM 2194 O O . ARG A 1 278 ? -4.294 4.907 -2.384 1.00 95.25 278 ARG A O 1
ATOM 2201 N N . TYR A 1 279 ? -5.366 6.453 -1.157 1.00 94.19 279 TYR A N 1
ATOM 2202 C CA . TYR A 1 279 ? -4.258 6.727 -0.243 1.00 94.19 279 TYR A CA 1
ATOM 2203 C C . TYR A 1 279 ? -3.825 5.468 0.521 1.00 94.19 279 TYR A C 1
ATOM 2205 O O . TYR A 1 279 ? -2.624 5.231 0.659 1.00 94.19 279 TYR A O 1
ATOM 2213 N N . GLY A 1 280 ? -4.775 4.666 1.007 1.00 95.06 280 GLY A N 1
ATOM 2214 C CA . GLY A 1 280 ? -4.504 3.418 1.719 1.00 95.06 280 GLY A CA 1
ATOM 2215 C C . GLY A 1 280 ? -3.879 2.348 0.821 1.00 95.06 280 GLY A C 1
ATOM 2216 O O . GLY A 1 280 ? -2.891 1.725 1.204 1.00 95.06 280 GLY A O 1
ATOM 2217 N N . ALA A 1 281 ? -4.394 2.186 -0.400 1.00 95.12 281 ALA A N 1
ATOM 2218 C CA . ALA A 1 281 ? -3.972 1.160 -1.356 1.00 95.12 281 ALA A CA 1
ATOM 2219 C C . ALA A 1 281 ? -2.715 1.507 -2.184 1.00 95.12 281 ALA A C 1
ATOM 2221 O O . ALA A 1 281 ? -2.328 0.730 -3.060 1.00 95.12 281 ALA A O 1
ATOM 2222 N N . ARG A 1 282 ? -2.094 2.671 -1.955 1.00 93.06 282 ARG A N 1
ATOM 2223 C CA . ARG A 1 282 ? -0.943 3.147 -2.739 1.00 93.06 282 ARG A CA 1
ATOM 2224 C C . ARG A 1 282 ? 0.327 2.314 -2.526 1.00 93.06 282 ARG A C 1
ATOM 2226 O O . ARG A 1 282 ? 0.534 1.727 -1.466 1.00 93.06 282 ARG A O 1
ATOM 2233 N N . GLY A 1 283 ? 1.223 2.370 -3.512 1.00 91.81 283 GLY A N 1
ATOM 2234 C CA . GLY A 1 283 ? 2.604 1.898 -3.376 1.00 91.81 283 GLY A CA 1
ATOM 2235 C C . GLY A 1 283 ? 3.521 2.903 -2.674 1.00 91.81 283 GLY A C 1
ATOM 2236 O O . GLY A 1 283 ? 3.126 4.031 -2.377 1.00 91.81 283 GLY A O 1
ATOM 2237 N N . ALA A 1 284 ? 4.766 2.490 -2.431 1.00 90.25 284 ALA A N 1
ATOM 2238 C CA . ALA A 1 284 ? 5.721 3.268 -1.640 1.00 90.25 284 ALA A CA 1
ATOM 2239 C C . ALA A 1 284 ? 6.252 4.528 -2.343 1.00 90.25 284 ALA A C 1
ATOM 2241 O O . ALA A 1 284 ? 6.531 5.538 -1.694 1.00 90.25 284 ALA A O 1
ATOM 2242 N N . LEU A 1 285 ? 6.387 4.462 -3.667 1.00 89.12 285 LEU A N 1
ATOM 2243 C CA . LEU A 1 285 ? 6.988 5.504 -4.492 1.00 89.12 285 LEU A CA 1
ATOM 2244 C C . LEU A 1 285 ? 5.924 6.364 -5.175 1.00 89.12 285 LEU A C 1
ATOM 2246 O O . LEU A 1 285 ? 4.955 5.844 -5.727 1.00 89.12 285 LEU A O 1
ATOM 2250 N N . ALA A 1 286 ? 6.172 7.672 -5.213 1.00 87.25 286 ALA A N 1
ATOM 2251 C CA . ALA A 1 286 ? 5.468 8.613 -6.078 1.00 87.25 286 ALA A CA 1
ATOM 2252 C C . ALA A 1 286 ? 6.491 9.278 -7.005 1.00 87.25 286 ALA A C 1
ATOM 2254 O O . ALA A 1 286 ? 7.461 9.863 -6.523 1.00 87.25 286 ALA A O 1
ATOM 2255 N N . LEU A 1 287 ? 6.289 9.159 -8.322 1.00 87.88 287 LEU A N 1
ATOM 2256 C CA . LEU A 1 287 ? 7.236 9.665 -9.324 1.00 87.88 287 LEU A CA 1
ATOM 2257 C C . LEU A 1 287 ? 7.402 11.184 -9.252 1.00 87.88 287 LEU A C 1
ATOM 2259 O O . LEU A 1 287 ? 8.520 11.661 -9.366 1.00 87.88 287 LEU A O 1
ATOM 2263 N N . GLU A 1 288 ? 6.329 11.918 -8.953 1.00 90.19 288 GLU A N 1
ATOM 2264 C CA . GLU A 1 288 ? 6.335 13.381 -8.771 1.00 90.19 288 GLU A CA 1
ATOM 2265 C C . GLU A 1 288 ? 7.274 13.874 -7.655 1.00 90.19 288 GLU A C 1
ATOM 2267 O O . GLU A 1 288 ? 7.564 15.065 -7.563 1.00 90.19 288 GLU A O 1
ATOM 2272 N N . ARG A 1 289 ? 7.702 12.971 -6.761 1.00 91.19 289 ARG A N 1
ATOM 2273 C CA . ARG A 1 289 ? 8.619 13.264 -5.655 1.00 91.19 289 ARG A CA 1
ATOM 2274 C C . ARG A 1 289 ? 10.066 12.915 -5.991 1.00 91.19 289 ARG A C 1
ATOM 2276 O O . ARG A 1 289 ? 10.914 13.152 -5.144 1.00 91.19 289 ARG A O 1
ATOM 2283 N N . LEU A 1 290 ? 10.345 12.322 -7.151 1.00 91.81 290 LEU A N 1
ATOM 2284 C CA . LEU A 1 290 ? 11.691 11.962 -7.589 1.00 91.81 290 LEU A CA 1
ATOM 2285 C C . LEU A 1 290 ? 12.185 12.954 -8.643 1.00 91.81 290 LEU A C 1
ATOM 2287 O O . LEU A 1 290 ? 11.538 13.134 -9.670 1.00 91.81 290 LEU A O 1
ATOM 2291 N N . SER A 1 291 ? 13.370 13.510 -8.427 1.00 92.75 291 SER A N 1
ATOM 2292 C CA . SER A 1 291 ? 14.100 14.327 -9.399 1.00 92.75 291 SER A CA 1
ATOM 2293 C C . SER A 1 291 ? 15.578 13.927 -9.432 1.00 92.75 291 SER A C 1
ATOM 2295 O O . SER A 1 291 ? 16.042 13.129 -8.611 1.00 92.75 291 SER A O 1
ATOM 2297 N N . ARG A 1 292 ? 16.318 14.424 -10.426 1.00 92.75 292 ARG A N 1
ATOM 2298 C CA . ARG A 1 292 ? 17.785 14.351 -10.442 1.00 92.75 292 ARG A CA 1
ATOM 2299 C C . ARG A 1 292 ? 18.333 15.610 -9.772 1.00 92.75 292 ARG A C 1
ATOM 2301 O O . ARG A 1 292 ? 17.825 16.692 -10.046 1.00 92.75 292 ARG A O 1
ATOM 2308 N N . ALA A 1 293 ? 19.304 15.440 -8.885 1.00 88.62 293 ALA A N 1
ATOM 2309 C CA . ALA A 1 293 ? 20.095 16.533 -8.336 1.00 88.62 293 ALA A CA 1
ATOM 2310 C C . ALA A 1 293 ? 21.234 16.897 -9.304 1.00 88.62 293 ALA A C 1
ATOM 2312 O O . ALA A 1 293 ? 21.558 16.113 -10.201 1.00 88.62 293 ALA A O 1
ATOM 2313 N N . GLU A 1 294 ? 21.828 18.075 -9.115 1.00 87.50 294 GLU A N 1
ATOM 2314 C CA . GLU A 1 294 ? 22.922 18.599 -9.949 1.00 87.50 294 GLU A CA 1
ATOM 2315 C C . GLU A 1 294 ? 24.158 17.691 -9.926 1.00 87.50 294 GLU A C 1
ATOM 2317 O O . GLU A 1 294 ? 24.771 17.440 -10.956 1.00 87.50 294 GLU A O 1
ATOM 2322 N N . ASP A 1 295 ? 24.449 17.091 -8.772 1.00 85.62 295 ASP A N 1
ATOM 2323 C CA . ASP A 1 295 ? 25.544 16.134 -8.569 1.00 85.62 295 ASP A CA 1
ATOM 2324 C C . ASP A 1 295 ? 25.263 14.719 -9.122 1.00 85.62 295 ASP A C 1
ATOM 2326 O O . ASP A 1 295 ? 25.981 13.761 -8.832 1.00 85.62 295 ASP A O 1
ATOM 2330 N N . GLY A 1 296 ? 24.178 14.549 -9.882 1.00 85.50 296 GLY A N 1
ATOM 2331 C CA . GLY A 1 296 ? 23.776 13.273 -10.471 1.00 85.50 296 GLY A CA 1
ATOM 2332 C C . GLY A 1 296 ? 23.076 12.306 -9.509 1.00 85.50 296 GLY A C 1
ATOM 2333 O O . GLY A 1 296 ? 22.587 11.260 -9.963 1.00 85.50 296 GLY A O 1
ATOM 2334 N N . ARG A 1 297 ? 22.953 12.633 -8.212 1.00 90.12 297 ARG A N 1
ATOM 2335 C CA . ARG A 1 297 ? 22.159 11.845 -7.255 1.00 90.12 297 ARG A CA 1
ATOM 2336 C C . ARG A 1 297 ? 20.664 11.962 -7.541 1.00 90.12 297 ARG A C 1
ATOM 2338 O O . ARG A 1 297 ? 20.178 12.787 -8.315 1.00 90.12 297 ARG A O 1
ATOM 2345 N N . ILE A 1 298 ? 19.900 11.085 -6.905 1.00 90.75 298 ILE A N 1
ATOM 2346 C CA . ILE A 1 298 ? 18.446 11.058 -6.985 1.00 90.75 298 ILE A CA 1
ATOM 2347 C C . ILE A 1 298 ? 17.893 11.761 -5.755 1.00 90.75 298 ILE A C 1
ATOM 2349 O O . ILE A 1 298 ? 18.043 11.273 -4.635 1.00 90.75 298 ILE A O 1
ATOM 2353 N N . ALA A 1 299 ? 17.219 12.884 -5.976 1.00 91.62 299 ALA A N 1
ATOM 2354 C CA . ALA A 1 299 ? 16.537 13.618 -4.928 1.00 91.62 299 ALA A CA 1
ATOM 2355 C C . ALA A 1 299 ? 15.109 13.092 -4.751 1.00 91.62 299 ALA A C 1
ATOM 2357 O O . ALA A 1 299 ? 14.358 12.913 -5.712 1.00 91.62 299 ALA A O 1
ATOM 2358 N N . TYR A 1 300 ? 14.723 12.854 -3.501 1.00 90.06 300 TYR A N 1
ATOM 2359 C CA . TYR A 1 300 ? 13.375 12.470 -3.117 1.00 90.06 300 TYR A CA 1
ATOM 2360 C C . TYR A 1 300 ? 12.753 13.516 -2.195 1.00 90.06 300 TYR A C 1
ATOM 2362 O O . TYR A 1 300 ? 13.103 13.619 -1.017 1.00 90.06 300 TYR A O 1
ATOM 2370 N N . ARG A 1 301 ? 11.793 14.277 -2.723 1.00 91.50 301 ARG A N 1
ATOM 2371 C CA . ARG A 1 301 ? 11.107 15.356 -2.006 1.00 91.50 301 ARG A CA 1
ATOM 2372 C C . ARG A 1 301 ? 10.261 14.811 -0.864 1.00 91.50 301 ARG A C 1
ATOM 2374 O O . ARG A 1 301 ? 9.422 13.926 -1.056 1.00 91.50 301 ARG A O 1
ATOM 2381 N N . MET A 1 302 ? 10.423 15.353 0.334 1.00 85.94 302 MET A N 1
ATOM 2382 C CA . MET A 1 302 ? 9.625 15.035 1.514 1.00 85.94 302 MET A CA 1
ATOM 2383 C C . MET A 1 302 ? 8.235 15.677 1.439 1.00 85.94 302 MET A C 1
ATOM 2385 O O . MET A 1 302 ? 8.046 16.735 0.855 1.00 85.94 302 MET A O 1
ATOM 2389 N N . LYS A 1 303 ? 7.224 15.028 2.034 1.00 85.31 303 LYS A N 1
ATOM 2390 C CA . LYS A 1 303 ? 5.858 15.597 2.088 1.00 85.31 303 LYS A CA 1
ATOM 2391 C C . LYS A 1 303 ? 5.742 16.787 3.033 1.00 85.31 303 LYS A C 1
ATOM 2393 O O . LYS A 1 303 ? 4.847 17.608 2.889 1.00 85.31 303 LYS A O 1
ATOM 2398 N N . ARG A 1 304 ? 6.574 16.778 4.066 1.00 82.44 304 ARG A N 1
ATOM 2399 C CA . ARG A 1 304 ? 6.731 17.827 5.064 1.00 82.44 304 ARG A CA 1
ATOM 2400 C C . ARG A 1 304 ? 8.222 17.897 5.370 1.00 82.44 304 ARG A C 1
ATOM 2402 O O . ARG A 1 304 ? 8.827 16.816 5.404 1.00 82.44 304 ARG A O 1
ATOM 2409 N N . PRO A 1 305 ? 8.783 19.093 5.587 1.00 78.19 305 PRO A N 1
ATOM 2410 C CA . PRO A 1 305 ? 10.153 19.222 6.055 1.00 78.19 305 PRO A CA 1
ATOM 2411 C C . PRO A 1 305 ? 10.371 18.393 7.324 1.00 78.19 305 PRO A C 1
ATOM 2413 O O . PRO A 1 305 ? 9.444 18.187 8.119 1.00 78.19 305 PRO A O 1
ATOM 2416 N N . LEU A 1 306 ? 11.580 17.869 7.485 1.00 73.62 306 LEU A N 1
ATOM 2417 C CA . LEU A 1 306 ? 12.028 17.327 8.763 1.00 73.62 306 LEU A CA 1
ATOM 2418 C C . LEU A 1 306 ? 12.206 18.473 9.785 1.00 73.62 306 LEU A C 1
ATOM 2420 O O . LEU A 1 306 ? 12.197 19.640 9.392 1.00 73.62 306 LEU A O 1
ATOM 2424 N N . PRO A 1 307 ? 12.304 18.177 11.098 1.00 70.88 307 PRO A N 1
ATOM 2425 C CA . PRO A 1 307 ? 12.461 19.213 12.126 1.00 70.88 307 PRO A CA 1
ATOM 2426 C C . PRO A 1 307 ? 13.685 20.117 11.930 1.00 70.88 307 PRO A C 1
ATOM 2428 O O . PRO A 1 307 ? 13.640 21.278 12.310 1.00 70.88 307 PRO A O 1
ATOM 2431 N N . ASP A 1 308 ? 14.735 19.593 11.301 1.00 76.50 308 ASP A N 1
ATOM 2432 C CA . ASP A 1 308 ? 15.959 20.301 10.905 1.00 76.50 308 ASP A CA 1
ATOM 2433 C C . ASP A 1 308 ? 15.796 21.141 9.618 1.00 76.50 308 ASP A C 1
ATOM 2435 O O . ASP A 1 308 ? 16.761 21.701 9.114 1.00 76.50 308 ASP A O 1
ATOM 2439 N N . GLY A 1 309 ? 14.589 21.203 9.045 1.00 79.81 309 GLY A N 1
ATOM 2440 C CA . GLY A 1 309 ? 14.304 21.901 7.791 1.00 79.81 309 GLY A CA 1
ATOM 2441 C C . GLY A 1 309 ? 14.559 21.073 6.528 1.00 79.81 309 GLY A C 1
ATOM 2442 O O . GLY A 1 309 ? 14.197 21.517 5.438 1.00 79.81 309 GLY A O 1
ATOM 2443 N N . THR A 1 310 ? 15.095 19.851 6.631 1.00 79.81 310 THR A N 1
ATOM 2444 C CA . THR A 1 310 ? 15.432 19.031 5.458 1.00 79.81 310 THR A CA 1
ATOM 2445 C C . THR A 1 310 ? 14.191 18.722 4.610 1.00 79.81 310 THR A C 1
ATOM 2447 O O . THR A 1 310 ? 13.221 18.105 5.070 1.00 79.81 310 THR A O 1
ATOM 2450 N N . THR A 1 311 ? 14.227 19.117 3.333 1.00 86.19 311 THR A N 1
ATOM 2451 C CA . THR A 1 311 ? 13.107 18.970 2.383 1.00 86.19 311 THR A CA 1
ATOM 2452 C C . THR A 1 311 ? 13.283 17.829 1.384 1.00 86.19 311 THR A C 1
ATOM 2454 O O . THR A 1 311 ? 12.288 17.334 0.850 1.00 86.19 311 THR A O 1
ATOM 2457 N N . HIS A 1 312 ? 14.513 17.378 1.138 1.00 88.00 312 HIS A N 1
ATOM 2458 C CA . HIS A 1 312 ? 14.836 16.333 0.167 1.00 88.00 312 HIS A CA 1
ATOM 2459 C C . HIS A 1 312 ? 15.785 15.304 0.781 1.00 88.00 312 HIS A C 1
ATOM 2461 O O . HIS A 1 312 ? 16.665 15.647 1.560 1.00 88.00 312 HIS A O 1
ATOM 2467 N N . LEU A 1 313 ? 15.607 14.036 0.413 1.00 87.25 313 LEU A N 1
ATOM 2468 C CA . LEU A 1 313 ? 16.576 12.974 0.684 1.00 87.25 313 LEU A CA 1
ATOM 2469 C C . LEU A 1 313 ? 17.360 12.701 -0.592 1.00 87.25 313 LEU A C 1
ATOM 2471 O O . LEU A 1 313 ? 16.747 12.522 -1.644 1.00 87.25 313 LEU A O 1
ATOM 2475 N N . LEU A 1 314 ? 18.684 12.659 -0.502 1.00 88.38 314 LEU A N 1
ATOM 2476 C CA . LEU A 1 314 ? 19.555 12.384 -1.640 1.00 88.38 314 LEU A CA 1
ATOM 2477 C C . LEU A 1 314 ? 20.028 10.934 -1.582 1.00 88.38 314 LEU A C 1
ATOM 2479 O O . LEU A 1 314 ? 20.4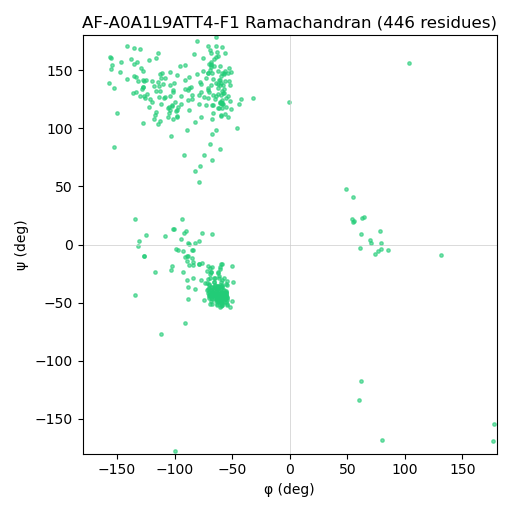50 10.461 -0.530 1.00 88.38 314 LEU A O 1
ATOM 2483 N N . PHE A 1 315 ? 19.952 10.242 -2.713 1.00 88.81 315 PHE A N 1
ATOM 2484 C CA . PHE A 1 315 ? 20.377 8.853 -2.846 1.00 88.81 315 PHE A CA 1
ATOM 2485 C C . PHE A 1 315 ? 21.257 8.681 -4.078 1.00 88.81 315 PHE A C 1
ATOM 2487 O O . PHE A 1 315 ? 20.937 9.180 -5.158 1.00 88.81 315 PHE A O 1
ATOM 2494 N N . THR A 1 316 ? 22.302 7.872 -3.969 1.00 91.00 316 THR A N 1
ATOM 2495 C CA . THR A 1 316 ? 22.850 7.184 -5.141 1.00 91.00 316 THR A CA 1
ATOM 2496 C C . THR A 1 316 ? 21.795 6.239 -5.733 1.00 91.00 316 THR A C 1
ATOM 2498 O O . THR A 1 316 ? 20.818 5.853 -5.079 1.00 91.00 316 THR A O 1
ATOM 2501 N N . GLY A 1 317 ? 21.986 5.823 -6.990 1.00 90.94 317 GLY A N 1
ATOM 2502 C CA . GLY A 1 317 ? 21.095 4.842 -7.619 1.00 90.94 317 GLY A CA 1
ATOM 2503 C C . GLY A 1 317 ? 20.986 3.548 -6.806 1.00 90.94 317 GLY A C 1
ATOM 2504 O O . GLY A 1 317 ? 19.887 3.035 -6.600 1.00 90.94 317 GLY A O 1
ATOM 2505 N N . LEU A 1 318 ? 22.112 3.070 -6.279 1.00 90.81 318 LEU A N 1
ATOM 2506 C CA . LEU A 1 318 ? 22.190 1.841 -5.500 1.00 90.81 318 LEU A CA 1
ATOM 2507 C C . LEU A 1 318 ? 21.528 1.961 -4.119 1.00 90.81 318 LEU A C 1
ATOM 2509 O O . LEU A 1 318 ? 20.752 1.084 -3.739 1.00 90.81 318 LEU A O 1
ATOM 2513 N N . GLU A 1 319 ? 21.739 3.065 -3.394 1.00 90.94 319 GLU A N 1
ATOM 2514 C CA . GLU A 1 319 ? 21.053 3.315 -2.115 1.00 90.94 319 GLU A CA 1
ATOM 2515 C C . GLU A 1 319 ? 19.535 3.365 -2.283 1.00 90.94 319 GLU A C 1
ATOM 2517 O O . GLU A 1 319 ? 18.805 2.759 -1.494 1.00 90.94 319 GLU A O 1
ATOM 2522 N N . LEU A 1 320 ? 19.049 4.029 -3.339 1.00 91.31 320 LEU A N 1
ATOM 2523 C CA . LEU A 1 320 ? 17.623 4.046 -3.648 1.00 91.31 320 LEU A CA 1
ATOM 2524 C C . LEU A 1 320 ? 17.104 2.630 -3.914 1.00 91.31 320 LEU A C 1
ATOM 2526 O O . LEU A 1 320 ? 16.027 2.278 -3.438 1.00 91.31 320 LEU A O 1
ATOM 2530 N N . LEU A 1 321 ? 17.850 1.811 -4.656 1.00 94.69 321 LEU A N 1
ATOM 2531 C CA . LEU A 1 321 ? 17.468 0.434 -4.962 1.00 94.69 321 LEU A CA 1
ATOM 2532 C C . LEU A 1 321 ? 17.385 -0.436 -3.702 1.00 94.69 321 LEU A C 1
ATOM 2534 O O . LEU A 1 321 ? 16.360 -1.090 -3.510 1.00 94.69 321 LEU A O 1
ATOM 2538 N N . ARG A 1 322 ? 18.382 -0.383 -2.805 1.00 92.88 322 ARG A N 1
ATOM 2539 C CA . ARG A 1 322 ? 18.336 -1.073 -1.497 1.00 92.88 322 ARG A CA 1
ATOM 2540 C C . ARG A 1 322 ? 17.131 -0.607 -0.675 1.00 92.88 322 ARG A C 1
ATOM 2542 O O . ARG A 1 322 ? 16.402 -1.418 -0.098 1.00 92.88 322 ARG A O 1
ATOM 2549 N N . ARG A 1 323 ? 16.850 0.704 -0.689 1.00 91.06 323 ARG A N 1
ATOM 2550 C CA . ARG A 1 323 ? 15.678 1.284 -0.021 1.00 91.06 323 ARG A CA 1
ATOM 2551 C C . ARG A 1 323 ? 14.380 0.735 -0.607 1.00 91.06 323 ARG A C 1
ATOM 2553 O O . ARG A 1 323 ? 13.522 0.292 0.144 1.00 91.06 323 ARG A O 1
ATOM 2560 N N . VAL A 1 324 ? 14.231 0.712 -1.927 1.00 93.69 324 VAL A N 1
ATOM 2561 C CA . VAL A 1 324 ? 13.022 0.218 -2.602 1.00 93.69 324 VAL A CA 1
ATOM 2562 C C . VAL A 1 324 ? 12.844 -1.288 -2.414 1.00 93.69 324 VAL A C 1
ATOM 2564 O O . VAL A 1 324 ? 11.722 -1.717 -2.150 1.00 93.69 324 VAL A O 1
ATOM 2567 N N . ALA A 1 325 ? 13.929 -2.068 -2.468 1.00 94.50 325 ALA A N 1
ATOM 2568 C CA . ALA A 1 325 ? 13.925 -3.504 -2.190 1.00 94.50 325 ALA A CA 1
ATOM 2569 C C . ALA A 1 325 ? 13.312 -3.798 -0.813 1.00 94.50 325 ALA A C 1
ATOM 2571 O O . ALA A 1 325 ? 12.406 -4.622 -0.709 1.00 94.50 325 ALA A O 1
ATOM 2572 N N . SER A 1 326 ? 13.708 -3.035 0.215 1.00 92.62 326 SER A N 1
ATOM 2573 C CA . SER A 1 326 ? 13.210 -3.199 1.590 1.00 92.62 326 SER A CA 1
ATOM 2574 C C . SER A 1 326 ? 11.690 -3.006 1.743 1.00 92.62 326 SER A C 1
ATOM 2576 O O . SER A 1 326 ? 11.097 -3.499 2.704 1.00 92.62 326 SER A O 1
ATOM 2578 N N . LEU A 1 327 ? 11.049 -2.309 0.794 1.00 93.19 327 LEU A N 1
ATOM 2579 C CA . LEU A 1 327 ? 9.621 -1.968 0.806 1.00 93.19 327 LEU A CA 1
ATOM 2580 C C . LEU A 1 327 ? 8.763 -2.904 -0.056 1.00 93.19 327 LEU A C 1
ATOM 2582 O O . LEU A 1 327 ? 7.538 -2.738 -0.084 1.00 93.19 327 LEU A O 1
ATOM 2586 N N . VAL A 1 328 ? 9.370 -3.851 -0.782 1.00 92.62 328 VAL A N 1
ATOM 2587 C CA . VAL A 1 328 ? 8.619 -4.812 -1.596 1.00 92.62 328 VAL A CA 1
ATOM 2588 C C . VAL A 1 328 ? 7.820 -5.722 -0.654 1.00 92.62 328 VAL A C 1
ATOM 2590 O O . VAL A 1 328 ? 8.403 -6.400 0.190 1.00 92.62 328 VAL A O 1
ATOM 2593 N N . PRO A 1 329 ? 6.479 -5.748 -0.759 1.00 89.00 329 PRO A N 1
ATOM 2594 C CA . PRO A 1 329 ? 5.655 -6.528 0.151 1.00 89.00 329 PRO A CA 1
ATOM 2595 C C . PRO A 1 329 ? 5.848 -8.033 -0.086 1.00 89.00 329 PRO A C 1
ATOM 2597 O O . PRO A 1 329 ? 6.031 -8.448 -1.239 1.00 89.00 329 PRO A O 1
ATOM 2600 N N . PRO A 1 330 ? 5.699 -8.869 0.958 1.00 84.62 330 PRO A N 1
ATOM 2601 C CA . PRO A 1 330 ? 5.859 -10.309 0.832 1.00 84.62 330 PRO A CA 1
ATOM 2602 C C . PRO A 1 330 ? 4.911 -10.908 -0.226 1.00 84.62 330 PRO A C 1
ATOM 2604 O O . PRO A 1 330 ? 3.784 -10.421 -0.446 1.00 84.62 330 PRO A O 1
ATOM 2607 N N . PRO A 1 331 ? 5.340 -11.974 -0.923 1.00 84.94 331 PRO A N 1
ATOM 2608 C CA . PRO A 1 331 ? 4.533 -12.607 -1.954 1.00 84.94 331 PRO A CA 1
ATOM 2609 C C . PRO A 1 331 ? 3.246 -13.173 -1.348 1.00 84.94 331 PRO A C 1
ATOM 2611 O O . PRO A 1 331 ? 3.207 -13.575 -0.191 1.00 84.94 331 PRO A O 1
ATOM 2614 N N . ARG A 1 332 ? 2.165 -13.199 -2.139 1.00 83.06 332 ARG A N 1
ATOM 2615 C CA . ARG A 1 332 ? 0.850 -13.762 -1.753 1.00 83.06 332 ARG A CA 1
ATOM 2616 C C . ARG A 1 332 ? 0.153 -13.110 -0.541 1.00 83.06 332 ARG A C 1
ATOM 2618 O O . ARG A 1 332 ? -1.007 -13.412 -0.289 1.00 83.06 332 ARG A O 1
ATOM 2625 N N . ALA A 1 333 ? 0.767 -12.139 0.136 1.00 84.81 333 ALA A N 1
ATOM 2626 C CA . ALA A 1 333 ? 0.080 -11.321 1.130 1.00 84.81 333 ALA A CA 1
ATOM 2627 C C . ALA A 1 333 ? -0.908 -10.351 0.452 1.00 84.81 333 ALA A C 1
ATOM 2629 O O . ALA A 1 333 ? -0.558 -9.670 -0.521 1.00 84.81 333 ALA A O 1
ATOM 2630 N N . ASN A 1 334 ? -2.142 -10.268 0.966 1.00 89.06 334 ASN A N 1
ATOM 2631 C CA . ASN A 1 334 ? -3.085 -9.220 0.570 1.00 89.06 334 ASN A CA 1
ATOM 2632 C C . ASN A 1 334 ? -2.819 -7.971 1.416 1.00 89.06 334 ASN A C 1
ATOM 2634 O O . ASN A 1 334 ? -2.757 -8.035 2.641 1.00 89.06 334 ASN A O 1
ATOM 2638 N N . LEU A 1 335 ? -2.668 -6.822 0.767 1.00 92.62 335 LEU A N 1
ATOM 2639 C CA . LEU A 1 335 ? -2.449 -5.551 1.465 1.00 92.62 335 LEU A CA 1
ATOM 2640 C C . LEU A 1 335 ? -3.759 -4.843 1.817 1.00 92.62 335 LEU A C 1
ATOM 2642 O O . LEU A 1 335 ? -3.757 -3.950 2.652 1.00 92.62 335 LEU A O 1
ATOM 2646 N N . THR A 1 336 ? -4.873 -5.272 1.221 1.00 95.56 336 THR A N 1
ATOM 2647 C CA . THR A 1 336 ? -6.228 -4.860 1.593 1.00 95.56 336 THR A CA 1
ATOM 2648 C C . THR A 1 336 ? -6.924 -6.037 2.261 1.00 95.56 336 THR A C 1
ATOM 2650 O O . THR A 1 336 ? -6.961 -7.139 1.708 1.00 95.56 336 THR A O 1
ATOM 2653 N N . ARG A 1 337 ? -7.445 -5.820 3.467 1.00 96.06 337 ARG A N 1
ATOM 2654 C CA . ARG A 1 337 ? -8.089 -6.839 4.299 1.00 96.06 337 ARG A CA 1
ATOM 2655 C C . ARG A 1 337 ? -9.492 -6.388 4.675 1.00 96.06 337 ARG A C 1
ATOM 2657 O O . ARG A 1 337 ? -9.705 -5.217 4.969 1.00 96.06 337 ARG A O 1
ATOM 2664 N N . PHE A 1 338 ? -10.425 -7.328 4.699 1.00 96.88 338 PHE A N 1
ATOM 2665 C CA . PHE A 1 338 ? -11.830 -7.074 4.994 1.00 96.88 338 PHE A CA 1
ATOM 2666 C C . PHE A 1 338 ? -12.215 -7.795 6.282 1.00 96.88 338 PHE A C 1
ATOM 2668 O O . PHE A 1 338 ? -11.917 -8.979 6.426 1.00 96.88 338 PHE A O 1
ATOM 2675 N N . HIS A 1 339 ? -12.876 -7.094 7.200 1.00 97.50 339 HIS A N 1
ATOM 2676 C CA . HIS A 1 339 ? -13.219 -7.612 8.524 1.00 97.50 339 HIS A CA 1
ATOM 2677 C C . HIS A 1 339 ? -14.658 -7.285 8.901 1.00 97.50 339 HIS A C 1
ATOM 2679 O O . HIS A 1 339 ? -15.225 -6.289 8.441 1.00 97.50 339 HIS A O 1
ATOM 2685 N N . GLY A 1 340 ? -15.217 -8.102 9.797 1.00 96.44 340 GLY A N 1
ATOM 2686 C CA . GLY A 1 340 ? -16.585 -7.940 10.274 1.00 96.44 340 GLY A CA 1
ATOM 2687 C C . GLY A 1 340 ? -17.575 -8.031 9.119 1.00 96.44 340 GLY A C 1
ATOM 2688 O O . GLY A 1 340 ? -17.419 -8.899 8.262 1.00 96.44 340 GLY A O 1
ATOM 2689 N N . VAL A 1 341 ? -18.536 -7.111 9.050 1.00 95.88 341 VAL A N 1
ATOM 2690 C CA . VAL A 1 341 ? -19.578 -7.136 8.008 1.00 95.88 341 VAL A CA 1
ATOM 2691 C C . VAL A 1 341 ? -19.042 -7.029 6.572 1.00 95.88 341 VAL A C 1
ATOM 2693 O O . VAL A 1 341 ? -19.717 -7.447 5.641 1.00 95.88 341 VAL A O 1
ATOM 2696 N N . PHE A 1 342 ? -17.814 -6.536 6.370 1.00 96.06 342 PHE A N 1
ATOM 2697 C CA . PHE A 1 342 ? -17.200 -6.460 5.038 1.00 96.06 342 PHE A CA 1
ATOM 2698 C C . PHE A 1 342 ? -16.439 -7.729 4.637 1.00 96.06 342 PHE A C 1
ATOM 2700 O O . PHE A 1 342 ? -16.024 -7.850 3.482 1.00 96.06 342 PHE A O 1
ATOM 2707 N N . ALA A 1 343 ? -16.216 -8.676 5.554 1.00 94.31 343 ALA A N 1
ATOM 2708 C CA . ALA A 1 343 ? -15.500 -9.910 5.238 1.00 94.31 343 ALA A CA 1
ATOM 2709 C C . ALA A 1 343 ? -16.224 -10.699 4.121 1.00 94.31 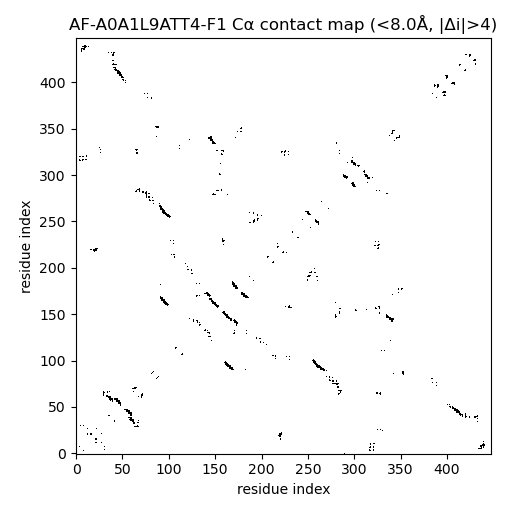343 ALA A C 1
ATOM 2711 O O . ALA A 1 343 ? -17.452 -10.683 4.073 1.00 94.31 343 ALA A O 1
ATOM 2712 N N . PRO A 1 344 ? -15.510 -11.391 3.208 1.00 87.44 344 PRO A N 1
ATOM 2713 C CA . PRO A 1 344 ? -16.133 -12.092 2.077 1.00 87.44 344 PRO A CA 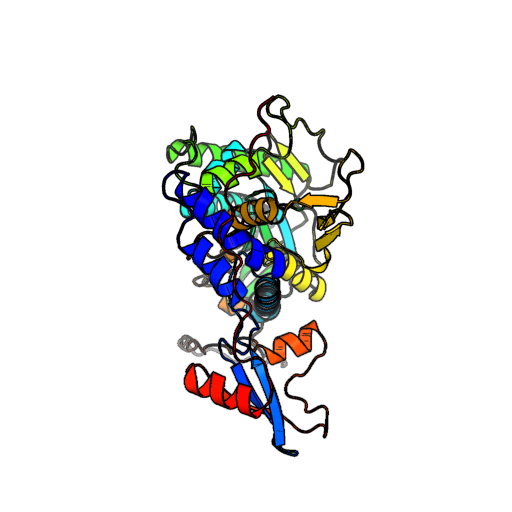1
ATOM 2714 C C . PRO A 1 344 ? -17.231 -13.097 2.443 1.00 87.44 344 PRO A C 1
ATOM 2716 O O . PRO A 1 344 ? -18.158 -13.261 1.663 1.00 87.44 344 PRO A O 1
ATOM 2719 N N . GLY A 1 345 ? -17.140 -13.735 3.614 1.00 87.12 345 GLY A N 1
ATOM 2720 C CA . GLY A 1 345 ? -18.140 -14.685 4.119 1.00 87.12 345 GLY A CA 1
ATOM 2721 C C . GLY A 1 345 ? -19.110 -14.107 5.156 1.00 87.12 345 GLY A C 1
ATOM 2722 O O . GLY A 1 345 ? -19.755 -14.869 5.868 1.00 87.12 345 GLY A O 1
ATOM 2723 N N . ALA A 1 346 ? -19.179 -12.784 5.327 1.00 90.75 346 ALA A N 1
ATOM 2724 C CA . ALA A 1 346 ? -20.080 -12.192 6.311 1.00 90.75 346 ALA A CA 1
ATOM 2725 C C . ALA A 1 346 ? -21.536 -12.249 5.830 1.00 90.75 346 ALA A C 1
ATOM 2727 O O . ALA A 1 346 ? -21.854 -11.724 4.765 1.00 90.75 346 ALA A O 1
ATOM 2728 N N . LYS A 1 347 ? -22.429 -12.809 6.658 1.00 89.00 347 LYS A N 1
ATOM 2729 C CA . LYS A 1 347 ? -23.865 -12.955 6.348 1.00 89.00 347 LYS A CA 1
ATOM 2730 C C . LYS A 1 347 ? -24.549 -11.631 5.991 1.00 89.00 347 LYS A C 1
ATOM 2732 O O . LYS A 1 347 ? -25.424 -11.611 5.142 1.00 89.00 347 LYS A O 1
ATOM 2737 N N . LEU A 1 348 ? -24.126 -10.526 6.612 1.00 87.69 348 LEU A N 1
ATOM 2738 C CA . LEU A 1 348 ? -24.699 -9.201 6.350 1.00 87.69 348 LEU A CA 1
ATOM 2739 C C . LEU A 1 348 ? -24.185 -8.549 5.061 1.00 87.69 348 LEU A C 1
ATOM 2741 O O . LEU A 1 348 ? -24.810 -7.609 4.585 1.00 87.69 348 LEU A O 1
ATOM 2745 N N . ARG A 1 349 ? -23.068 -9.019 4.487 1.00 86.81 349 ARG A N 1
ATOM 2746 C CA . ARG A 1 349 ? -22.400 -8.367 3.350 1.00 86.81 349 ARG A CA 1
ATOM 2747 C C . ARG A 1 349 ? -23.312 -8.136 2.132 1.00 86.81 349 ARG A C 1
ATOM 2749 O O . ARG A 1 349 ? -23.207 -7.046 1.571 1.00 86.81 349 ARG A O 1
ATOM 2756 N N . PRO A 1 350 ? -24.184 -9.079 1.717 1.00 85.75 350 PRO A N 1
ATOM 2757 C CA . PRO A 1 350 ? -25.090 -8.872 0.584 1.00 85.75 350 PRO A CA 1
ATOM 2758 C C . PRO A 1 350 ? -26.091 -7.727 0.783 1.00 85.75 350 PRO A C 1
ATOM 2760 O O . PRO A 1 350 ? -26.531 -7.141 -0.196 1.00 85.75 350 PRO A O 1
ATOM 2763 N N . PHE A 1 351 ? -26.407 -7.384 2.034 1.00 84.44 351 PHE A N 1
ATOM 2764 C CA . PHE A 1 351 ? -27.394 -6.361 2.387 1.00 84.44 351 PHE A CA 1
ATOM 2765 C C . PHE A 1 351 ? -26.777 -4.966 2.584 1.00 84.44 351 PHE A C 1
ATOM 2767 O O . PHE A 1 351 ? -27.496 -4.002 2.817 1.00 84.44 351 PHE A O 1
ATOM 2774 N N . LEU A 1 352 ? -25.444 -4.835 2.528 1.00 84.38 352 LEU A N 1
ATOM 2775 C CA . LEU A 1 352 ? -24.755 -3.567 2.811 1.00 84.38 352 LEU A CA 1
ATOM 2776 C C . LEU A 1 352 ? -24.790 -2.570 1.654 1.00 84.38 352 LEU A C 1
ATOM 2778 O O . LEU A 1 352 ? -24.456 -1.410 1.860 1.00 84.38 352 LEU A O 1
ATOM 2782 N N . LEU A 1 353 ? -25.109 -3.002 0.440 1.00 75.81 353 LEU A N 1
ATOM 2783 C CA . LEU A 1 353 ? -25.226 -2.109 -0.705 1.00 75.81 353 LEU A CA 1
ATOM 2784 C C . LEU A 1 353 ? -26.662 -2.172 -1.203 1.00 75.81 353 LEU A C 1
ATOM 2786 O O . LEU A 1 353 ? -27.187 -3.280 -1.320 1.00 75.81 353 LEU A O 1
ATOM 2790 N N . PRO A 1 354 ? -27.279 -1.027 -1.533 1.00 54.94 354 PRO A N 1
ATOM 2791 C CA . PRO A 1 354 ? -28.527 -1.037 -2.276 1.00 54.94 354 PRO A CA 1
ATOM 2792 C C . PRO A 1 354 ? -28.327 -1.873 -3.543 1.00 54.94 354 PRO A C 1
ATOM 2794 O O . PRO A 1 354 ? -27.353 -1.667 -4.278 1.00 54.94 354 PRO A O 1
ATOM 2797 N N . GLN A 1 355 ? -29.204 -2.847 -3.783 1.00 47.19 355 GLN A N 1
ATOM 2798 C CA . GLN A 1 355 ? -29.218 -3.539 -5.064 1.00 47.19 355 GLN A CA 1
ATOM 2799 C C . GLN A 1 355 ? -29.602 -2.502 -6.124 1.00 47.19 355 GLN A C 1
ATOM 2801 O O . GLN A 1 355 ? -30.594 -1.790 -5.976 1.00 47.19 355 GLN A O 1
ATOM 2806 N N . ALA A 1 356 ? -28.775 -2.353 -7.160 1.00 35.53 356 ALA A N 1
ATOM 2807 C CA . ALA A 1 356 ? -29.094 -1.464 -8.269 1.00 35.53 356 ALA A CA 1
ATOM 2808 C C . ALA A 1 356 ? -30.415 -1.940 -8.899 1.00 35.53 356 ALA A C 1
ATOM 2810 O O . ALA A 1 356 ? -30.443 -3.026 -9.471 1.00 35.53 356 ALA A O 1
ATOM 2811 N N . GLY A 1 357 ? -31.488 -1.159 -8.733 1.00 38.38 357 GLY A N 1
ATOM 2812 C CA . GLY A 1 357 ? -32.822 -1.470 -9.256 1.00 38.38 357 GLY A CA 1
ATOM 2813 C C . GLY A 1 357 ? -33.982 -1.338 -8.264 1.00 38.38 357 GLY A C 1
ATOM 2814 O O . GLY A 1 357 ? -35.125 -1.392 -8.697 1.00 38.38 357 GLY A O 1
ATOM 2815 N N . THR A 1 358 ? -33.745 -1.141 -6.963 1.00 32.88 358 THR A N 1
ATOM 2816 C CA . THR A 1 358 ? -34.841 -0.883 -6.008 1.00 32.88 358 THR A CA 1
ATOM 2817 C C . THR A 1 358 ? -35.073 0.620 -5.868 1.00 32.88 358 THR A C 1
ATOM 2819 O O . THR A 1 358 ? -34.632 1.253 -4.910 1.00 32.88 358 THR A O 1
ATOM 2822 N N . GLU A 1 359 ? -35.736 1.215 -6.859 1.00 29.38 359 GLU A N 1
ATOM 2823 C CA . GLU A 1 359 ? -36.469 2.454 -6.604 1.00 29.38 359 GLU A CA 1
ATOM 2824 C C . GLU A 1 359 ? -37.569 2.149 -5.581 1.00 29.38 359 GLU A C 1
ATOM 2826 O O . GLU A 1 359 ? -38.240 1.116 -5.653 1.00 29.38 359 GLU A O 1
ATOM 2831 N N . ALA A 1 360 ? -37.710 3.019 -4.584 1.00 34.03 360 ALA A N 1
ATOM 2832 C CA . ALA A 1 360 ? -38.766 2.931 -3.590 1.00 34.03 360 ALA A CA 1
ATOM 2833 C C . ALA A 1 360 ? -40.112 3.254 -4.259 1.00 34.03 360 ALA A C 1
ATOM 2835 O O . ALA A 1 360 ? -40.548 4.402 -4.275 1.00 34.03 360 ALA A O 1
ATOM 2836 N N . GLY A 1 361 ? -40.749 2.242 -4.847 1.00 29.23 361 GLY A N 1
ATOM 2837 C CA . GLY A 1 361 ? -42.158 2.303 -5.224 1.00 29.23 361 GLY A CA 1
ATOM 2838 C C . GLY A 1 361 ? -43.055 2.334 -3.977 1.00 29.23 361 GLY A C 1
ATOM 2839 O O . GLY A 1 361 ? -42.653 1.823 -2.925 1.00 29.23 361 GLY A O 1
ATOM 2840 N N . PRO A 1 362 ? -44.258 2.933 -4.060 1.00 31.19 362 PRO A N 1
ATOM 2841 C CA . PRO A 1 362 ? -45.150 3.060 -2.917 1.00 31.19 362 PRO A CA 1
ATOM 2842 C C . PRO A 1 362 ? -45.560 1.678 -2.401 1.00 31.19 362 PRO A C 1
ATOM 2844 O O . PRO A 1 362 ? -45.835 0.763 -3.179 1.00 31.19 362 PRO A O 1
ATOM 2847 N N . GLN A 1 363 ? -45.570 1.548 -1.074 1.00 32.53 363 GLN A N 1
ATOM 2848 C CA . GLN A 1 363 ? -45.932 0.337 -0.346 1.00 32.53 363 GLN A CA 1
ATOM 2849 C C . GLN A 1 363 ? -47.309 -0.154 -0.808 1.00 32.53 363 GLN A C 1
ATOM 2851 O O . GLN A 1 363 ? -48.325 0.474 -0.522 1.00 32.53 363 GLN A O 1
ATOM 2856 N N . LYS A 1 364 ? -47.344 -1.283 -1.520 1.00 26.92 364 LYS A N 1
ATOM 2857 C CA . LYS A 1 364 ? -48.548 -2.105 -1.614 1.00 26.92 364 LYS A CA 1
ATOM 2858 C C . LYS A 1 364 ? -48.421 -3.233 -0.608 1.00 26.92 364 LYS A C 1
ATOM 2860 O O . LYS A 1 364 ? -47.528 -4.071 -0.714 1.00 26.92 364 LYS A O 1
ATOM 2865 N N . GLU A 1 365 ? -49.325 -3.218 0.361 1.00 35.75 365 GLU A N 1
ATOM 2866 C CA . GLU A 1 365 ? -49.645 -4.365 1.197 1.00 35.75 365 GLU A CA 1
ATOM 2867 C C . GLU A 1 365 ? -49.954 -5.569 0.302 1.00 35.75 365 GLU A C 1
ATOM 2869 O O . GLU A 1 365 ? -50.828 -5.513 -0.566 1.00 35.75 365 GLU A O 1
ATOM 2874 N N . SER A 1 366 ? -49.235 -6.670 0.498 1.00 28.09 366 SER A N 1
ATOM 2875 C CA . SER A 1 366 ? -49.740 -7.993 0.148 1.00 28.09 366 SER A CA 1
ATOM 2876 C C . SER A 1 366 ? -49.040 -9.077 0.947 1.00 28.09 366 SER A C 1
ATOM 2878 O O . SER A 1 366 ? -47.841 -9.027 1.221 1.00 28.09 366 SER A O 1
ATOM 2880 N N . LEU A 1 367 ? -49.882 -10.014 1.358 1.00 29.23 367 LEU A N 1
ATOM 2881 C CA . LEU A 1 367 ? -49.653 -11.075 2.314 1.00 29.23 367 LEU A CA 1
ATOM 2882 C C . LEU A 1 367 ? -48.675 -12.151 1.822 1.00 29.23 367 LEU A C 1
ATOM 2884 O O . LEU A 1 367 ? -48.517 -12.406 0.633 1.00 29.23 367 LEU A O 1
ATOM 2888 N N . CYS A 1 368 ? -48.070 -12.781 2.826 1.00 33.12 368 CYS A N 1
ATOM 2889 C CA . CYS A 1 368 ? -47.436 -14.093 2.909 1.00 33.12 368 CYS A CA 1
ATOM 2890 C C . CYS A 1 368 ? -47.443 -14.967 1.637 1.00 33.12 368 CYS A C 1
ATOM 2892 O O . CYS A 1 368 ? -48.492 -15.452 1.227 1.00 33.12 368 CYS A O 1
ATOM 2894 N N . LEU A 1 369 ? -46.255 -15.366 1.172 1.00 26.47 369 LEU A N 1
ATOM 2895 C CA . LEU A 1 369 ? -45.986 -16.769 0.842 1.00 26.47 369 LEU A CA 1
ATOM 2896 C C . LEU A 1 369 ? -44.489 -17.061 1.000 1.00 26.47 369 LEU A C 1
ATOM 2898 O O . LEU A 1 369 ? -43.634 -16.276 0.589 1.00 26.47 369 LEU A O 1
ATOM 2902 N N . ALA A 1 370 ? -44.182 -18.188 1.637 1.00 35.97 370 ALA A N 1
ATOM 2903 C CA . ALA A 1 370 ? -42.831 -18.682 1.841 1.00 35.97 370 ALA A CA 1
ATOM 2904 C C . ALA A 1 370 ? -42.130 -18.902 0.489 1.00 35.97 370 ALA A C 1
ATOM 2906 O O . ALA A 1 370 ? -42.481 -19.816 -0.251 1.00 35.97 370 ALA A O 1
ATOM 2907 N N . ALA A 1 371 ? -41.126 -18.081 0.183 1.00 28.23 371 ALA A N 1
ATOM 2908 C CA . ALA A 1 371 ? -40.244 -18.284 -0.956 1.00 28.23 371 ALA A CA 1
ATOM 2909 C C . ALA A 1 371 ? -38.826 -18.532 -0.443 1.00 28.23 371 ALA A C 1
ATOM 2911 O O . ALA A 1 371 ? -38.191 -17.679 0.181 1.00 28.23 371 ALA A O 1
ATOM 2912 N N . THR A 1 372 ? -38.360 -19.751 -0.683 1.00 27.25 372 THR A N 1
ATOM 2913 C CA . THR A 1 372 ? -36.975 -20.189 -0.543 1.00 27.25 372 THR A CA 1
ATOM 2914 C C . THR A 1 372 ? -36.030 -19.150 -1.140 1.00 27.25 372 THR A C 1
ATOM 2916 O O . THR A 1 372 ? -36.115 -18.833 -2.325 1.00 27.25 372 THR A O 1
ATOM 2919 N N . VAL A 1 373 ? -35.128 -18.617 -0.315 1.00 32.00 373 VAL A N 1
ATOM 2920 C CA . VAL A 1 373 ? -34.077 -17.698 -0.760 1.00 32.00 373 VAL A CA 1
ATOM 2921 C C . VAL A 1 373 ? -33.109 -18.490 -1.636 1.00 32.00 373 VAL A C 1
ATOM 2923 O O . VAL A 1 373 ? -32.206 -19.152 -1.126 1.00 32.00 373 VAL A O 1
ATOM 2926 N N . GLU A 1 374 ? -33.305 -18.455 -2.954 1.00 29.14 374 GLU A N 1
ATOM 2927 C CA . GLU A 1 374 ? -32.276 -18.887 -3.894 1.00 29.14 374 GLU A CA 1
ATOM 2928 C C . GLU A 1 374 ? -31.043 -18.000 -3.700 1.00 29.14 374 GLU A C 1
ATOM 2930 O O . GLU A 1 374 ? -31.109 -16.769 -3.783 1.00 29.14 374 GLU A O 1
ATOM 2935 N N . GLU A 1 375 ? -29.897 -18.622 -3.409 1.00 28.70 375 GLU A N 1
ATOM 2936 C CA . GLU A 1 375 ? -28.625 -17.912 -3.368 1.00 28.70 375 GLU A CA 1
ATOM 2937 C C . GLU A 1 375 ? -28.376 -17.265 -4.740 1.00 28.70 375 GLU A C 1
ATOM 2939 O O . GLU A 1 375 ? -28.283 -17.979 -5.745 1.00 28.70 375 GLU A O 1
ATOM 2944 N N . PRO A 1 376 ? -28.213 -15.931 -4.831 1.00 35.69 376 PRO A N 1
ATOM 2945 C CA . PRO A 1 376 ? -27.910 -15.308 -6.104 1.00 35.69 376 PRO A CA 1
ATOM 2946 C C . PRO A 1 376 ? -26.570 -15.857 -6.603 1.00 35.69 376 PRO A C 1
ATOM 2948 O O . PRO A 1 376 ? -25.523 -15.674 -5.968 1.00 35.69 376 PRO A O 1
ATOM 2951 N N . ARG A 1 377 ? -26.607 -16.548 -7.755 1.00 34.12 377 ARG A N 1
ATOM 2952 C CA . ARG A 1 377 ? -25.423 -17.018 -8.489 1.00 34.12 377 ARG A CA 1
ATOM 2953 C C . ARG A 1 377 ? -24.379 -15.906 -8.481 1.00 34.12 377 ARG A C 1
ATOM 2955 O O . ARG A 1 377 ? -24.664 -14.787 -8.902 1.00 34.12 377 ARG A O 1
ATOM 2962 N N . LYS A 1 378 ? -23.159 -16.213 -8.020 1.00 35.69 378 LYS A N 1
ATOM 2963 C CA . LYS A 1 378 ? -22.016 -15.282 -8.014 1.00 35.69 378 LYS A CA 1
ATOM 2964 C C . LYS A 1 378 ? -21.683 -14.849 -9.446 1.00 35.69 378 LYS A C 1
ATOM 2966 O O . LYS A 1 378 ? -20.762 -15.384 -10.062 1.00 35.69 378 LYS A O 1
ATOM 2971 N N . GLN A 1 379 ? -22.398 -13.861 -9.978 1.00 38.19 379 GLN A N 1
ATOM 2972 C CA . GLN A 1 379 ? -21.993 -13.165 -11.188 1.00 38.19 379 GLN A CA 1
ATOM 2973 C C . GLN A 1 379 ? -20.617 -12.558 -10.912 1.00 38.19 379 GLN A C 1
ATOM 2975 O O . GLN A 1 379 ? -20.438 -11.746 -9.998 1.00 38.19 379 GLN A O 1
ATOM 2980 N N . ARG A 1 380 ? -19.605 -12.991 -11.673 1.00 38.81 380 ARG A N 1
ATOM 2981 C CA . ARG A 1 380 ? -18.285 -12.356 -11.657 1.00 38.81 380 ARG A CA 1
ATOM 2982 C C . ARG A 1 380 ? -18.474 -10.942 -12.186 1.00 38.81 380 ARG A C 1
ATOM 2984 O O . ARG A 1 380 ? -18.540 -10.727 -13.389 1.00 38.81 380 ARG A O 1
ATOM 2991 N N . THR A 1 381 ? -18.577 -9.989 -11.271 1.00 49.91 381 THR A N 1
ATOM 2992 C CA . THR A 1 381 ? -18.687 -8.575 -11.612 1.00 49.91 381 THR A CA 1
ATOM 2993 C C . THR A 1 381 ? -17.467 -8.145 -12.421 1.00 49.91 381 THR A C 1
ATOM 2995 O O . THR A 1 381 ? -16.321 -8.469 -12.082 1.00 49.91 381 THR A O 1
ATOM 2998 N N . ALA A 1 382 ? -17.716 -7.442 -13.528 1.00 50.69 382 ALA A N 1
ATOM 2999 C CA . ALA A 1 382 ? -16.663 -6.950 -14.399 1.00 50.69 382 ALA A CA 1
ATOM 3000 C C . ALA A 1 382 ? -15.741 -6.018 -13.597 1.00 50.69 382 ALA A C 1
ATOM 3002 O O . ALA A 1 382 ? -16.183 -5.035 -12.999 1.00 50.69 382 ALA A O 1
ATOM 3003 N N . ARG A 1 383 ? -14.443 -6.343 -13.542 1.00 59.38 383 ARG A N 1
ATOM 3004 C CA . ARG A 1 383 ? -13.438 -5.397 -13.039 1.00 59.38 383 ARG A CA 1
ATOM 3005 C C . ARG A 1 383 ? -13.494 -4.154 -13.920 1.00 59.38 383 ARG A C 1
ATOM 3007 O O . ARG A 1 383 ? -13.557 -4.309 -15.135 1.00 59.38 383 ARG A O 1
ATOM 3014 N N . VAL A 1 384 ? -13.391 -2.963 -13.321 1.00 64.00 384 VAL A N 1
ATOM 3015 C CA . VAL A 1 384 ? -13.123 -1.734 -14.083 1.00 64.00 384 VAL A CA 1
ATOM 3016 C C . VAL A 1 384 ? -11.905 -2.012 -14.957 1.00 64.00 384 VAL A C 1
ATOM 3018 O O . VAL A 1 384 ? -10.829 -2.355 -14.448 1.00 64.00 384 VAL A O 1
ATOM 3021 N N . ASP A 1 385 ? -12.110 -1.968 -16.267 1.00 68.88 385 ASP A N 1
ATOM 3022 C CA . ASP A 1 385 ? -11.057 -2.248 -17.221 1.00 68.88 385 ASP A CA 1
ATOM 3023 C C . ASP A 1 385 ? -10.034 -1.100 -17.228 1.00 68.88 385 ASP A C 1
ATOM 3025 O O . ASP A 1 385 ? -10.172 -0.066 -16.566 1.00 68.88 385 ASP A O 1
ATOM 3029 N N . TRP A 1 386 ? -8.916 -1.308 -17.916 1.00 71.50 386 TRP A N 1
ATOM 3030 C CA . TRP A 1 386 ? -7.851 -0.309 -17.926 1.00 71.50 386 TRP A CA 1
ATOM 3031 C C . TRP A 1 386 ? -8.283 1.016 -18.570 1.00 71.50 386 TRP A C 1
ATOM 3033 O O . TRP A 1 386 ? -7.891 2.068 -18.067 1.00 71.50 386 TRP A O 1
ATOM 3043 N N . ALA A 1 387 ? -9.087 0.967 -19.632 1.00 72.19 387 ALA A N 1
ATOM 3044 C CA . ALA A 1 387 ? -9.558 2.156 -20.332 1.00 72.19 387 ALA A CA 1
ATOM 3045 C C . ALA A 1 387 ? -10.534 2.966 -19.469 1.00 72.19 387 ALA A C 1
ATOM 3047 O O . ALA A 1 387 ? -10.365 4.175 -19.322 1.00 72.19 387 ALA A O 1
ATOM 3048 N N . GLY A 1 388 ? -11.479 2.301 -18.799 1.00 75.81 388 GLY A N 1
ATOM 3049 C CA . GLY A 1 388 ? -12.385 2.920 -17.838 1.00 75.81 388 GLY A CA 1
ATOM 3050 C C . GLY A 1 388 ? -11.639 3.583 -16.680 1.00 75.81 388 GLY A C 1
ATOM 3051 O O . GLY A 1 388 ? -12.015 4.667 -16.236 1.00 75.81 388 GLY A O 1
ATOM 3052 N N . LEU A 1 389 ? -10.526 2.998 -16.226 1.00 73.25 389 LEU A N 1
ATOM 3053 C CA . LEU A 1 389 ? -9.676 3.623 -15.212 1.00 73.25 389 LEU A CA 1
ATOM 3054 C C . LEU A 1 389 ? -8.998 4.909 -15.706 1.00 73.25 389 LEU A C 1
ATOM 3056 O O . LEU A 1 389 ? -8.935 5.886 -14.956 1.00 73.25 389 LEU A O 1
ATOM 3060 N N . LEU A 1 390 ? -8.466 4.904 -16.932 1.00 72.62 390 LEU A N 1
ATOM 3061 C CA . LEU A 1 390 ? -7.821 6.078 -17.526 1.00 72.62 390 LEU A CA 1
ATOM 3062 C C . LEU A 1 390 ? -8.823 7.204 -17.767 1.00 72.62 390 LEU A C 1
ATOM 3064 O O . LEU A 1 390 ? -8.545 8.342 -17.391 1.00 72.62 390 LEU A O 1
ATOM 3068 N N . ARG A 1 391 ? -10.019 6.872 -18.262 1.00 77.06 391 ARG A N 1
ATOM 3069 C CA . ARG A 1 391 ? -11.111 7.834 -18.430 1.00 77.06 391 ARG A CA 1
ATOM 3070 C C . ARG A 1 391 ? -11.496 8.475 -17.100 1.00 77.06 391 ARG A C 1
ATOM 3072 O O . ARG A 1 391 ? -11.682 9.679 -17.030 1.00 77.06 391 ARG A O 1
ATOM 3079 N N . ARG A 1 392 ? -11.552 7.698 -16.018 1.00 72.38 392 ARG A N 1
ATOM 3080 C CA . ARG A 1 392 ? -11.878 8.225 -14.681 1.00 72.38 392 ARG A CA 1
ATOM 3081 C C . ARG A 1 392 ? -10.770 9.058 -14.052 1.00 72.38 392 ARG A C 1
ATOM 3083 O O . ARG A 1 392 ? -11.057 10.010 -13.341 1.00 72.38 392 ARG A O 1
ATOM 3090 N N . THR A 1 393 ? -9.518 8.651 -14.234 1.00 63.88 393 THR A N 1
ATOM 3091 C CA . THR A 1 393 ? -8.387 9.255 -13.513 1.00 63.88 393 THR A CA 1
ATOM 3092 C C . THR A 1 393 ? -7.810 10.457 -14.249 1.00 63.88 393 THR A C 1
ATOM 3094 O O . THR A 1 393 ? -7.392 11.415 -13.610 1.00 63.88 393 THR A O 1
ATOM 3097 N N . PHE A 1 394 ? -7.782 10.397 -15.579 1.00 63.66 394 PHE A N 1
ATOM 3098 C CA . PHE A 1 394 ? -7.105 11.368 -16.437 1.00 63.66 394 PHE A CA 1
ATOM 3099 C C . PHE A 1 394 ? -8.034 11.979 -17.491 1.00 63.66 394 PHE A C 1
ATOM 3101 O O . PHE A 1 394 ? -7.540 12.637 -18.398 1.00 63.66 394 PHE A O 1
ATOM 3108 N N . ALA A 1 395 ? -9.348 11.716 -17.426 1.00 71.19 395 ALA A N 1
ATOM 3109 C CA . ALA A 1 395 ? -10.303 12.084 -18.480 1.00 71.19 395 ALA A CA 1
ATOM 3110 C C . ALA A 1 395 ? -9.904 11.564 -19.879 1.00 71.19 395 ALA A C 1
ATOM 3112 O O . ALA A 1 395 ? -10.364 12.073 -20.895 1.00 71.19 395 ALA A O 1
ATOM 3113 N N . LEU A 1 396 ? -9.064 10.523 -19.935 1.00 72.62 396 LEU A N 1
ATOM 3114 C CA . LEU A 1 396 ? -8.488 10.006 -21.171 1.00 72.62 396 LEU A CA 1
ATOM 3115 C C . LEU A 1 396 ? -9.221 8.739 -21.618 1.00 72.62 396 LEU A C 1
ATOM 3117 O O . LEU A 1 396 ? -9.058 7.674 -21.017 1.00 72.62 396 LEU A O 1
ATOM 3121 N N . ASP A 1 397 ? -10.010 8.844 -22.686 1.00 80.44 397 ASP A N 1
ATOM 3122 C CA . ASP A 1 397 ? -10.629 7.687 -23.333 1.00 80.44 397 ASP A CA 1
ATOM 3123 C C . ASP A 1 397 ? -9.710 7.124 -24.423 1.00 80.44 397 ASP A C 1
ATOM 3125 O O . ASP A 1 397 ? -9.670 7.611 -25.548 1.00 80.44 397 ASP A O 1
ATOM 3129 N N . VAL A 1 398 ? -8.972 6.062 -24.094 1.00 77.69 398 VAL A N 1
ATOM 3130 C CA . VAL A 1 398 ? -8.061 5.399 -25.045 1.00 77.69 398 VAL A CA 1
ATOM 3131 C C . VAL A 1 398 ? -8.798 4.829 -26.257 1.00 77.69 398 VAL A C 1
ATOM 3133 O O . VAL A 1 398 ? -8.218 4.715 -27.341 1.00 77.69 398 VAL A O 1
ATOM 3136 N N . PHE A 1 399 ? -10.067 4.458 -26.082 1.00 86.25 399 PHE A N 1
ATOM 3137 C CA . PHE A 1 399 ? -10.875 3.902 -27.155 1.00 86.25 399 PHE A CA 1
ATOM 3138 C C . PHE A 1 399 ? -11.524 4.979 -28.026 1.00 86.25 399 PHE A C 1
ATOM 3140 O O . PHE A 1 399 ? -12.119 4.628 -29.038 1.00 86.25 399 PHE A O 1
ATOM 3147 N N . ALA A 1 400 ? -11.392 6.264 -27.696 1.00 88.12 400 ALA A N 1
ATOM 3148 C CA . ALA A 1 400 ? -11.700 7.333 -28.634 1.00 88.12 400 ALA A CA 1
ATOM 3149 C C . ALA A 1 400 ? -10.533 7.503 -29.619 1.00 88.12 400 ALA A C 1
ATOM 3151 O O . ALA A 1 400 ? -9.366 7.603 -29.227 1.00 88.12 400 ALA A O 1
ATOM 3152 N N . CYS A 1 401 ? -10.833 7.503 -30.916 1.00 89.69 401 CYS A N 1
ATOM 3153 C CA . CYS A 1 401 ? -9.850 7.808 -31.942 1.00 89.69 401 CYS A CA 1
ATOM 3154 C C . CYS A 1 401 ? -9.649 9.332 -32.023 1.00 89.69 401 CYS A C 1
ATOM 3156 O O . CYS A 1 401 ? -10.604 10.042 -32.333 1.00 89.69 401 CYS A O 1
ATOM 3158 N N . PRO A 1 402 ? -8.427 9.855 -31.822 1.00 88.62 402 PRO A N 1
ATOM 3159 C CA . PRO A 1 402 ? -8.160 11.288 -31.902 1.00 88.62 402 PRO A CA 1
ATOM 3160 C C . PRO A 1 402 ? -8.225 11.820 -33.340 1.00 88.62 402 PRO A C 1
ATOM 3162 O O . PRO A 1 402 ? -8.352 13.021 -33.525 1.00 88.62 402 PRO A O 1
ATOM 3165 N N . ARG A 1 403 ? -8.136 10.947 -34.358 1.00 90.38 403 ARG A N 1
ATOM 3166 C CA . ARG A 1 403 ? -8.163 11.357 -35.771 1.00 90.38 403 ARG A CA 1
ATOM 3167 C C . ARG A 1 403 ? -9.570 11.578 -36.315 1.00 90.38 403 ARG A C 1
ATOM 3169 O O . ARG A 1 403 ? -9.756 12.470 -37.127 1.00 90.38 403 ARG A O 1
ATOM 3176 N N . CYS A 1 404 ? -10.535 10.746 -35.922 1.00 93.00 404 CYS A N 1
ATOM 3177 C CA . CYS A 1 404 ? -11.887 10.775 -36.498 1.00 93.00 404 CYS A CA 1
ATOM 3178 C C . CYS A 1 404 ? -13.023 10.766 -35.465 1.00 93.00 404 CYS A C 1
ATOM 3180 O O . CYS A 1 404 ? -14.184 10.741 -35.850 1.00 93.00 404 CYS A O 1
ATOM 3182 N N . GLY A 1 405 ? -12.725 10.704 -34.163 1.00 89.38 405 GLY A N 1
ATOM 3183 C CA . GLY A 1 405 ? -13.738 10.574 -33.106 1.00 89.38 405 GLY A CA 1
ATOM 3184 C C . GLY A 1 405 ? -14.383 9.184 -32.989 1.00 89.38 405 GLY A C 1
ATOM 3185 O O . GLY A 1 405 ? -15.083 8.922 -32.013 1.00 89.38 405 GLY A O 1
ATOM 3186 N N . GLY A 1 406 ? -14.120 8.271 -33.933 1.00 91.31 406 GLY A N 1
ATOM 3187 C CA . GLY A 1 406 ? -14.630 6.897 -33.922 1.00 91.31 406 GLY A CA 1
ATOM 3188 C C . GLY A 1 406 ? -14.115 6.048 -32.753 1.00 91.31 406 GLY A C 1
ATOM 3189 O O . GLY A 1 406 ? -13.205 6.436 -32.013 1.00 91.31 406 GLY A O 1
ATOM 3190 N N . ARG A 1 407 ? -14.681 4.847 -32.583 1.00 92.88 407 ARG A N 1
ATOM 3191 C CA . ARG A 1 407 ? -14.273 3.912 -31.522 1.00 92.88 407 ARG A CA 1
ATOM 3192 C C . ARG A 1 407 ? -13.123 3.021 -31.971 1.00 92.88 407 ARG A C 1
ATOM 3194 O O . ARG A 1 407 ? -13.024 2.621 -33.129 1.00 92.88 407 ARG A O 1
ATOM 3201 N N . ARG A 1 408 ? -12.229 2.723 -31.033 1.00 91.44 408 ARG A N 1
ATOM 3202 C CA . ARG A 1 408 ? -11.164 1.738 -31.195 1.00 91.44 408 ARG A CA 1
ATOM 3203 C C . ARG A 1 408 ? -11.497 0.449 -30.451 1.00 91.44 408 ARG A C 1
ATOM 3205 O O . ARG A 1 408 ? -12.090 0.489 -29.373 1.00 91.44 408 ARG A O 1
ATOM 3212 N N . LYS A 1 409 ? -11.021 -0.677 -30.982 1.00 90.94 409 LYS A N 1
ATOM 3213 C CA . LYS A 1 409 ? -11.163 -2.019 -30.404 1.00 90.94 409 LYS A CA 1
ATOM 3214 C C . LYS A 1 409 ? -9.806 -2.710 -30.294 1.00 90.94 409 LYS A C 1
ATOM 3216 O O . LYS A 1 409 ? -8.903 -2.463 -31.091 1.00 90.94 409 LYS A O 1
ATOM 3221 N N . VAL A 1 410 ? -9.651 -3.574 -29.289 1.00 90.25 410 VAL A N 1
ATOM 3222 C CA . VAL A 1 410 ? -8.471 -4.444 -29.174 1.00 90.25 410 VAL A CA 1
ATOM 3223 C C . VAL A 1 410 ? -8.566 -5.536 -30.239 1.00 90.25 410 VAL A C 1
ATOM 3225 O O . VAL A 1 410 ? -9.519 -6.310 -30.229 1.00 90.25 410 VAL A O 1
ATOM 3228 N N . LEU A 1 411 ? -7.582 -5.601 -31.133 1.00 91.56 411 LEU A N 1
ATOM 3229 C CA . LEU A 1 411 ? -7.507 -6.621 -32.178 1.00 91.56 411 LEU A CA 1
ATOM 3230 C C . LEU A 1 411 ? -6.771 -7.871 -31.708 1.00 91.56 411 LEU A C 1
ATOM 3232 O O . LEU A 1 411 ? -7.229 -8.986 -31.925 1.00 91.56 411 LEU A O 1
ATOM 3236 N N . ALA A 1 412 ? -5.613 -7.683 -31.075 1.00 92.31 412 ALA A N 1
ATOM 3237 C CA . ALA A 1 412 ? -4.742 -8.784 -30.694 1.00 92.31 412 ALA A CA 1
ATOM 3238 C C . ALA A 1 412 ? -3.861 -8.422 -29.499 1.00 92.31 412 ALA A C 1
ATOM 3240 O O . ALA A 1 412 ? -3.511 -7.258 -29.281 1.00 92.31 412 ALA A O 1
ATOM 3241 N N . TYR A 1 413 ? -3.448 -9.452 -28.768 1.00 93.69 413 TYR A N 1
ATOM 3242 C CA . TYR A 1 413 ? -2.372 -9.382 -27.788 1.00 93.69 413 TYR A CA 1
ATOM 3243 C C . TYR A 1 413 ? -1.139 -10.054 -28.384 1.00 93.69 413 TYR A C 1
ATOM 3245 O O . TYR A 1 413 ? -1.140 -11.261 -28.608 1.00 93.69 413 TYR A O 1
ATOM 3253 N N . VAL A 1 414 ? -0.094 -9.275 -28.649 1.00 94.94 414 VAL A N 1
ATOM 3254 C CA . VAL A 1 414 ? 1.138 -9.772 -29.260 1.00 94.94 414 VAL A CA 1
ATOM 3255 C C . VAL A 1 414 ? 2.162 -10.020 -28.159 1.00 94.94 414 VAL A C 1
ATOM 3257 O O . VAL A 1 414 ? 2.657 -9.084 -27.532 1.00 94.94 414 VAL A O 1
ATOM 3260 N N . THR A 1 415 ? 2.448 -11.295 -27.897 1.00 93.81 415 THR A N 1
ATOM 3261 C CA . THR A 1 415 ? 3.395 -11.741 -26.859 1.00 93.81 415 THR A CA 1
ATOM 3262 C C . THR A 1 415 ? 4.592 -12.502 -27.424 1.00 93.81 415 THR A C 1
ATOM 3264 O O . THR A 1 415 ? 5.626 -12.567 -26.766 1.00 93.81 415 THR A O 1
ATOM 3267 N N . ALA A 1 416 ? 4.465 -13.096 -28.615 1.00 95.00 416 ALA A N 1
ATOM 3268 C CA . ALA A 1 416 ? 5.526 -13.889 -29.229 1.00 95.00 416 ALA A CA 1
ATOM 3269 C C . ALA A 1 416 ? 6.683 -12.979 -29.693 1.00 95.00 416 ALA A C 1
ATOM 3271 O O . ALA A 1 416 ? 6.426 -12.060 -30.474 1.00 95.00 416 ALA A O 1
ATOM 3272 N N . PRO A 1 417 ? 7.945 -13.229 -29.284 1.00 93.00 417 PRO A N 1
ATOM 3273 C CA . PRO A 1 417 ? 9.072 -12.343 -29.594 1.00 93.00 417 PRO A CA 1
ATOM 3274 C C . PRO A 1 417 ? 9.268 -12.055 -31.087 1.00 93.00 417 PRO A C 1
ATOM 3276 O O . PRO A 1 417 ? 9.532 -10.913 -31.454 1.00 93.00 417 PRO A O 1
ATOM 3279 N N . ALA A 1 418 ? 9.090 -13.060 -31.952 1.00 94.75 418 ALA A N 1
ATOM 3280 C CA . ALA A 1 418 ? 9.199 -12.890 -33.403 1.00 94.75 418 ALA A CA 1
ATOM 3281 C C . ALA A 1 418 ? 8.114 -11.950 -33.959 1.00 94.75 418 ALA A C 1
ATOM 3283 O O . ALA A 1 418 ? 8.420 -11.032 -34.714 1.00 94.75 418 ALA A O 1
ATOM 3284 N N . GLY A 1 419 ? 6.861 -12.124 -33.522 1.00 94.31 419 GLY A N 1
ATOM 3285 C CA . GLY A 1 419 ? 5.748 -11.262 -33.929 1.00 94.31 419 GLY A CA 1
ATOM 3286 C C . GLY A 1 419 ? 5.880 -9.834 -33.396 1.00 94.31 419 GLY A C 1
ATOM 3287 O O . GLY A 1 419 ? 5.620 -8.881 -34.123 1.00 94.31 419 GLY A O 1
ATOM 3288 N N . VAL A 1 420 ? 6.341 -9.674 -32.150 1.00 94.69 420 VAL A N 1
ATOM 3289 C CA . VAL A 1 420 ? 6.669 -8.359 -31.577 1.00 94.69 420 VAL A CA 1
ATOM 3290 C C . VAL A 1 420 ? 7.733 -7.668 -32.426 1.00 94.69 420 VAL A C 1
ATOM 3292 O O . VAL A 1 420 ? 7.523 -6.536 -32.850 1.00 94.69 420 VAL A O 1
ATOM 3295 N N . ARG A 1 421 ? 8.849 -8.351 -32.703 1.00 95.56 421 ARG A N 1
ATOM 3296 C CA . ARG A 1 421 ? 9.961 -7.796 -33.478 1.00 95.56 421 ARG A CA 1
ATOM 3297 C C . ARG A 1 421 ? 9.519 -7.369 -34.875 1.00 95.56 421 ARG A C 1
ATOM 3299 O O . ARG A 1 421 ? 9.719 -6.212 -35.213 1.00 95.56 421 ARG A O 1
ATOM 3306 N N . SER A 1 422 ? 8.864 -8.260 -35.620 1.00 96.00 422 SER A N 1
ATOM 3307 C CA . SER A 1 422 ? 8.417 -7.997 -36.994 1.00 96.00 422 SER A CA 1
ATOM 3308 C C . SER A 1 422 ? 7.507 -6.766 -37.088 1.00 96.00 422 SER A C 1
ATOM 3310 O O . SER A 1 422 ? 7.695 -5.920 -37.958 1.00 96.00 422 SER A O 1
ATOM 3312 N N . ILE A 1 423 ? 6.560 -6.615 -36.155 1.00 94.00 423 ILE A N 1
ATOM 3313 C CA . ILE A 1 423 ? 5.655 -5.458 -36.137 1.00 94.00 423 ILE A CA 1
ATOM 3314 C C . ILE A 1 423 ? 6.405 -4.173 -35.776 1.00 94.00 423 ILE A C 1
ATOM 3316 O O . ILE A 1 423 ? 6.163 -3.134 -36.383 1.00 94.00 423 ILE A O 1
ATOM 3320 N N . LEU A 1 424 ? 7.300 -4.215 -34.786 1.00 95.38 424 LEU A N 1
ATOM 3321 C CA . LEU A 1 424 ? 8.055 -3.028 -34.384 1.00 95.38 424 LEU A CA 1
ATOM 3322 C C . LEU A 1 424 ? 9.049 -2.589 -35.466 1.00 95.38 424 LEU A C 1
ATOM 3324 O O . LEU A 1 424 ? 9.136 -1.394 -35.723 1.00 95.38 424 LEU A O 1
ATOM 3328 N N . GLU A 1 425 ? 9.719 -3.529 -36.139 1.00 95.94 425 GLU A N 1
ATOM 3329 C CA . GLU A 1 425 ? 10.564 -3.268 -37.315 1.00 95.94 425 GLU A CA 1
ATOM 3330 C C . GLU A 1 425 ? 9.772 -2.586 -38.429 1.00 95.94 425 GLU A C 1
ATOM 3332 O O . GLU A 1 425 ? 10.184 -1.535 -38.914 1.00 95.94 425 GLU A O 1
ATOM 3337 N N . HIS A 1 426 ? 8.603 -3.129 -38.778 1.00 94.62 426 HIS A N 1
ATOM 3338 C CA . HIS A 1 426 ? 7.736 -2.548 -39.802 1.00 94.62 426 HIS A CA 1
ATOM 3339 C C . HIS A 1 426 ? 7.309 -1.106 -39.477 1.00 94.62 426 HIS A C 1
ATOM 3341 O O . HIS A 1 426 ? 7.186 -0.278 -40.373 1.00 94.62 426 HIS A O 1
ATOM 3347 N N . LEU A 1 427 ? 7.107 -0.793 -38.193 1.00 92.38 427 LEU A N 1
ATOM 3348 C CA . LEU A 1 427 ? 6.712 0.538 -37.724 1.00 92.38 427 LEU A CA 1
ATOM 3349 C C . LEU A 1 427 ? 7.899 1.478 -37.443 1.00 92.38 427 LEU A C 1
ATOM 3351 O O . LEU A 1 427 ? 7.680 2.594 -36.974 1.00 92.38 427 LEU A O 1
ATOM 3355 N N . GLY A 1 428 ? 9.145 1.041 -37.663 1.00 93.31 428 GLY A N 1
ATOM 3356 C CA . GLY A 1 428 ? 10.343 1.823 -37.336 1.00 93.31 428 GLY A CA 1
ATOM 3357 C C . GLY A 1 428 ? 10.525 2.084 -35.833 1.00 93.31 428 GLY A C 1
ATOM 3358 O O . GLY A 1 428 ? 11.157 3.063 -35.437 1.00 93.31 428 GLY A O 1
ATOM 3359 N N . LEU A 1 429 ? 9.947 1.237 -34.976 1.00 92.56 429 LEU A N 1
ATOM 3360 C CA . LEU A 1 429 ? 10.008 1.359 -33.521 1.00 92.56 429 LEU A CA 1
ATOM 3361 C C . LEU A 1 429 ? 11.144 0.508 -32.928 1.00 92.56 429 LEU A C 1
ATOM 3363 O O . LEU A 1 429 ? 11.499 -0.532 -33.485 1.00 92.56 429 LEU A O 1
ATOM 3367 N N . PRO A 1 430 ? 11.691 0.877 -31.750 1.00 91.75 430 PRO A N 1
ATOM 3368 C CA . PRO A 1 430 ? 12.747 0.099 -31.108 1.00 91.75 430 PRO A CA 1
ATOM 3369 C C . PRO A 1 430 ? 12.320 -1.345 -30.811 1.00 91.75 430 PRO A C 1
ATOM 3371 O O . PRO A 1 430 ? 11.380 -1.587 -30.051 1.00 91.75 430 PRO A O 1
ATOM 3374 N N . THR A 1 431 ? 13.057 -2.312 -31.360 1.00 91.19 431 THR A N 1
ATOM 3375 C CA . THR A 1 431 ? 12.781 -3.753 -31.203 1.00 91.19 431 THR A CA 1
ATOM 3376 C C . THR A 1 431 ? 13.492 -4.393 -30.019 1.00 91.19 431 THR A C 1
ATOM 3378 O O . THR A 1 431 ? 13.177 -5.520 -29.635 1.00 91.19 431 THR A O 1
ATOM 3381 N N . GLN A 1 432 ? 14.436 -3.674 -29.411 1.00 87.31 432 GLN A N 1
ATOM 3382 C CA . GLN A 1 432 ? 15.171 -4.112 -28.232 1.00 87.31 432 GLN A CA 1
ATOM 3383 C C . GLN A 1 432 ? 14.937 -3.159 -27.065 1.00 87.31 432 GLN A C 1
ATOM 3385 O O . GLN A 1 432 ? 14.899 -1.937 -27.220 1.00 87.31 432 GLN A O 1
ATOM 3390 N N . ALA A 1 433 ? 14.810 -3.729 -25.870 1.00 84.62 433 ALA A N 1
ATOM 3391 C CA . ALA A 1 433 ? 14.846 -2.952 -24.644 1.00 84.62 433 ALA A CA 1
ATOM 3392 C C . ALA A 1 433 ? 16.265 -2.422 -24.381 1.00 84.62 433 ALA A C 1
ATOM 3394 O O . ALA A 1 433 ? 17.263 -3.012 -24.795 1.00 84.62 433 ALA A O 1
ATOM 3395 N N . LEU A 1 434 ? 16.358 -1.321 -23.633 1.00 83.25 434 LEU A N 1
ATOM 3396 C CA . LEU A 1 434 ? 17.643 -0.773 -23.204 1.00 83.25 434 LEU A CA 1
ATOM 3397 C C . LEU A 1 434 ? 18.419 -1.803 -22.370 1.00 83.25 434 LEU A C 1
ATOM 3399 O O . LEU A 1 434 ? 17.893 -2.333 -21.386 1.00 83.25 434 LEU A O 1
ATOM 3403 N N . LYS A 1 435 ? 19.683 -2.043 -22.740 1.00 85.00 435 LYS A N 1
ATOM 3404 C CA . LYS A 1 435 ? 20.572 -2.969 -22.027 1.00 85.00 435 LYS A CA 1
ATOM 3405 C C . LYS A 1 435 ? 20.787 -2.511 -20.581 1.00 85.00 435 LYS A C 1
ATOM 3407 O O . LYS A 1 435 ? 20.881 -1.316 -20.296 1.00 85.00 435 LYS A O 1
ATOM 3412 N N . ARG A 1 436 ? 20.845 -3.478 -19.664 1.00 86.38 436 ARG A N 1
ATOM 3413 C CA . ARG A 1 436 ? 21.203 -3.241 -18.258 1.00 86.38 436 ARG A CA 1
ATOM 3414 C C . ARG A 1 436 ? 22.699 -2.953 -18.172 1.00 86.38 436 ARG A C 1
ATOM 3416 O O . ARG A 1 436 ? 23.469 -3.567 -18.908 1.00 86.38 436 ARG A O 1
ATOM 3423 N N . ALA A 1 437 ? 23.098 -2.053 -17.277 1.00 80.50 437 ALA A N 1
ATOM 3424 C CA . ALA A 1 437 ? 24.517 -1.879 -16.993 1.00 80.50 437 ALA A CA 1
ATOM 3425 C C . ALA A 1 437 ? 25.063 -3.151 -16.315 1.00 80.50 437 ALA A C 1
ATOM 3427 O O . ALA A 1 437 ? 24.335 -3.757 -15.516 1.00 80.50 437 ALA A O 1
ATOM 3428 N N . PRO A 1 438 ? 26.304 -3.573 -16.620 1.00 77.50 438 PRO A N 1
ATOM 3429 C CA . PRO A 1 438 ? 26.940 -4.678 -15.913 1.00 77.50 438 PRO A CA 1
ATOM 3430 C C . PRO A 1 438 ? 27.150 -4.326 -14.435 1.00 77.50 438 PRO A C 1
ATOM 3432 O O . PRO A 1 438 ? 27.124 -3.155 -14.043 1.00 77.50 438 PRO A O 1
ATOM 3435 N N . ALA A 1 439 ? 27.350 -5.347 -13.602 1.00 82.75 439 ALA A N 1
ATOM 3436 C CA . ALA A 1 439 ? 27.709 -5.128 -12.209 1.00 82.75 439 ALA A CA 1
ATOM 3437 C C . ALA A 1 439 ? 29.059 -4.399 -12.139 1.00 82.75 439 ALA A C 1
ATOM 3439 O O . ALA A 1 439 ? 30.029 -4.789 -12.784 1.00 82.75 439 ALA A O 1
ATOM 3440 N N . ARG A 1 440 ? 29.096 -3.317 -11.366 1.00 86.88 440 ARG A N 1
ATOM 3441 C CA . ARG A 1 440 ? 30.325 -2.593 -11.017 1.00 86.88 440 ARG A CA 1
ATOM 3442 C C . ARG A 1 440 ? 30.895 -3.159 -9.719 1.00 86.88 440 ARG A C 1
ATOM 3444 O O . ARG A 1 440 ? 30.109 -3.461 -8.822 1.00 86.88 440 ARG A O 1
ATOM 3451 N N . GLY A 1 441 ? 32.222 -3.260 -9.631 1.00 68.00 441 GLY A N 1
ATOM 3452 C CA . GLY A 1 441 ? 32.914 -3.617 -8.391 1.00 68.00 441 GLY A CA 1
ATOM 3453 C C . GLY A 1 441 ? 32.706 -2.571 -7.284 1.00 68.00 441 GLY A C 1
ATOM 3454 O O . GLY A 1 441 ? 32.248 -1.458 -7.576 1.00 68.00 441 GLY A O 1
ATOM 3455 N N . PRO A 1 442 ? 33.023 -2.906 -6.019 1.00 61.59 442 PRO A N 1
ATOM 3456 C CA . PRO A 1 442 ? 32.941 -1.952 -4.919 1.00 61.59 442 PRO A CA 1
ATOM 3457 C C . PRO A 1 442 ? 33.820 -0.725 -5.219 1.00 61.59 442 PRO A C 1
ATOM 3459 O O . PRO A 1 442 ? 34.858 -0.870 -5.874 1.00 61.59 442 PRO A O 1
ATOM 3462 N N . PRO A 1 443 ? 33.438 0.487 -4.771 1.00 56.69 443 PRO A N 1
ATOM 3463 C CA . PRO A 1 443 ? 34.310 1.647 -4.902 1.00 56.69 443 PRO A CA 1
ATOM 3464 C C . PRO A 1 443 ? 35.655 1.315 -4.251 1.00 56.69 443 PRO A C 1
ATOM 3466 O O . PRO A 1 443 ? 35.689 0.868 -3.102 1.00 56.69 443 PRO A O 1
ATOM 3469 N N . GLN A 1 444 ? 36.749 1.491 -4.997 1.00 47.31 444 GLN A N 1
ATOM 3470 C CA . GLN A 1 444 ? 38.092 1.313 -4.457 1.00 47.31 444 GLN A CA 1
ATOM 3471 C C . GLN A 1 444 ? 38.214 2.232 -3.240 1.00 47.31 444 GLN A C 1
ATOM 3473 O O . GLN A 1 444 ? 38.042 3.447 -3.357 1.00 47.31 444 GLN A O 1
ATOM 3478 N N . ARG A 1 445 ? 38.445 1.657 -2.054 1.00 41.66 445 ARG A N 1
ATOM 3479 C CA . ARG A 1 445 ? 38.857 2.466 -0.907 1.00 41.66 445 ARG A CA 1
ATOM 3480 C C . ARG A 1 445 ? 40.189 3.076 -1.317 1.00 41.66 445 ARG A C 1
ATOM 3482 O O . ARG A 1 445 ? 41.119 2.328 -1.607 1.00 41.66 445 ARG A O 1
ATOM 3489 N N . ALA A 1 446 ? 40.257 4.402 -1.411 1.00 37.66 446 ALA A N 1
ATOM 3490 C CA . ALA A 1 446 ? 41.543 5.073 -1.458 1.00 37.66 446 ALA A CA 1
ATOM 3491 C C . ALA A 1 446 ? 42.282 4.625 -0.194 1.00 37.66 446 ALA A C 1
ATOM 3493 O O . ALA A 1 446 ? 41.802 4.848 0.917 1.00 37.66 446 ALA A O 1
ATOM 3494 N N . TRP A 1 447 ? 43.349 3.859 -0.381 1.00 39.03 447 TRP A N 1
ATOM 3495 C CA . TRP A 1 447 ? 44.241 3.493 0.701 1.00 39.03 447 TRP A CA 1
ATOM 3496 C C . TRP A 1 447 ? 44.907 4.798 1.143 1.00 39.03 447 TRP A C 1
ATOM 3498 O O . TRP A 1 447 ? 45.615 5.416 0.349 1.00 39.03 447 TRP A O 1
ATOM 3508 N N . CYS A 1 448 ? 44.606 5.239 2.362 1.00 35.00 448 CYS A N 1
ATOM 3509 C CA . CYS A 1 448 ? 45.337 6.282 3.069 1.00 35.00 448 CYS A CA 1
ATOM 3510 C C . CYS A 1 448 ? 45.760 5.713 4.414 1.00 35.00 448 CYS A C 1
ATOM 3512 O O . CYS A 1 448 ? 44.877 5.128 5.089 1.00 35.00 448 CYS A O 1
#

Sequence (448 aa):
MYAAVRDNLATLLAEASELGRGLPQYVERDFARYLECGVLAHGFARVRCESCQDELLVAFSCKGRGVCPSCNAKRAHVTAAHLVERVLPHVPYRQWTLSFPHRVRWVLLKDAGLLSDVLTVVLRAVFALQRRRARRQGLRGAQAGAVSFIQFFGSALQVTPHFHSLVPDGVFVPREGGVHFEGLAPPTQGEVERLLKVVRHRVLRLLEKRGALPAQGPEDALQAYQAHSLQQRLRWTEVDVRPPPRKQPRCAVLEGFSLHANTHLHANDRQGLERLCRYGARGALALERLSRAEDGRIAYRMKRPLPDGTTHLLFTGLELLRRVASLVPPPRANLTRFHGVFAPGAKLRPFLLPQAGTEAGPQKESLCLAATVEEPRKQRTARVDWAGLLRRTFALDVFACPRCGGRRKVLAYVTAPAGVRSILEHLGLPTQALKRAPARGPPQRAWC

Solvent-accessible surface area (backbone atoms only — not comparable to full-atom values): 25340 Å² total; per-residue (Å²): 108,71,64,38,47,40,57,24,46,41,29,51,53,56,60,22,50,76,32,70,76,15,59,57,67,72,56,54,48,34,54,54,36,42,72,42,39,60,34,55,52,70,13,29,35,39,29,32,21,76,71,82,60,52,75,45,79,44,42,42,71,56,74,40,73,36,69,37,43,68,42,15,47,53,49,6,51,54,50,12,52,47,38,58,75,72,65,50,50,86,50,34,35,27,39,39,36,42,40,54,29,67,72,57,32,57,43,41,70,77,32,70,66,58,38,50,51,48,51,50,54,44,48,54,53,55,43,48,52,51,44,54,54,38,44,76,73,69,43,69,83,50,41,43,42,32,46,31,20,55,39,43,47,43,81,84,56,27,46,37,54,33,40,41,30,41,26,53,46,38,34,38,31,76,49,91,99,44,59,44,78,46,80,46,81,80,80,48,52,69,54,41,41,54,48,46,55,54,41,52,55,54,46,52,54,50,37,54,77,66,61,48,57,82,66,79,80,65,72,29,29,46,43,44,39,31,55,49,36,57,47,69,84,49,65,97,88,52,80,87,78,67,74,77,70,79,90,49,72,28,53,32,75,59,91,58,28,35,42,36,51,60,56,71,38,58,41,84,40,56,66,59,49,31,52,50,39,24,63,44,50,45,43,75,57,58,70,95,35,54,47,75,41,94,89,70,32,38,30,37,53,44,91,59,59,45,97,88,61,52,45,62,47,79,27,51,49,53,58,46,47,47,42,48,57,40,46,42,65,68,84,94,64,74,46,67,46,55,33,55,41,57,19,96,86,29,86,56,38,79,54,49,47,84,66,93,82,74,73,89,66,82,88,72,91,76,81,90,75,96,69,84,82,73,78,77,76,84,70,82,74,81,70,83,46,73,50,60,48,36,32,72,75,68,72,40,54,74,42,49,31,91,88,77,69,36,54,37,46,80,78,45,76,41,68,52,67,70,61,34,35,55,54,26,55,76,70,76,40,74,55,66,72,86,79,63,39,72,60,64,77,79,81,79,74,79,87,127

Secondary structure (DSSP, 8-state):
-HHHHHHHHHHHHHHHHTSBT-S-HHHHHHHHHHHHTT-GGG-EEEEEETTT--EEEEEPP---SSS-HHHHHHHHHHHHHHHHHHT--SS-EEEEEEE--HHHHHHHHH-HHHHHHHHHHHHHHHHHHHHHHHHHTT--S-B-EEEEEEEEE-TTS-EEEEEEEEEESEEEEEETTEEEEEE-PPPPHHHHHHHHHHHHHHHHHHHHHTT--SPP---BHHHHHHHHHHHTTS-TT----PPPPS--TTEEEETTEEEE---EE-TT-HHHHHHHHHHHT--S--GGGEEE-TTS-EEEE-SS--TT---EEEE-HHHHHHHHHHTPPPTT--SEEEEETTSTT-TTGGGSS--TT----------------PPP----PPPPPHHHHHHHHHS--TTB-TTTSPBEEEEEEE--HHHHHHHHHHTT---SPPPPPPPPPPPPP---

Mean predicted aligned error: 8.76 Å

InterPro domains:
  IPR007069 Transposase, IS801/IS1294 [PF04986] (145-343)
  IPR026889 Transposase zinc-binding domain [PF14319] (21-99)